Protein AF-A0A971LJ33-F1 (afdb_monomer_lite)

Structure (mmCIF, N/CA/C/O backbone):
data_AF-A0A971LJ33-F1
#
_entry.id   AF-A0A971LJ33-F1
#
loop_
_atom_site.group_PDB
_atom_site.id
_atom_site.type_symbol
_atom_site.label_atom_id
_atom_site.label_alt_id
_atom_site.label_comp_id
_atom_site.label_asym_id
_atom_site.label_entity_id
_atom_site.label_seq_id
_atom_site.pdbx_PDB_ins_code
_atom_site.Cartn_x
_atom_site.Cartn_y
_atom_site.Cartn_z
_atom_site.occupancy
_atom_site.B_iso_or_equiv
_atom_site.auth_seq_id
_atom_site.auth_comp_id
_atom_site.auth_asym_id
_atom_site.auth_atom_id
_atom_site.pdbx_PDB_model_num
ATOM 1 N N . ASN A 1 1 ? 20.993 13.077 -25.577 1.00 48.06 1 ASN A N 1
ATOM 2 C CA . ASN A 1 1 ? 20.454 14.235 -26.327 1.00 48.06 1 ASN A CA 1
ATOM 3 C C . ASN A 1 1 ? 21.278 14.494 -27.568 1.00 48.06 1 ASN A C 1
ATOM 5 O O . ASN A 1 1 ? 22.443 14.853 -27.452 1.00 48.06 1 ASN A O 1
ATOM 9 N N . SER A 1 2 ? 20.675 14.284 -28.732 1.00 56.28 2 SER A N 1
ATOM 10 C CA . SER A 1 2 ? 21.217 14.671 -30.032 1.00 56.28 2 SER A CA 1
ATOM 11 C C . SER A 1 2 ? 20.571 15.975 -30.492 1.00 56.28 2 SER A C 1
ATOM 13 O O . SER A 1 2 ? 19.415 16.246 -30.174 1.00 56.28 2 SER A O 1
ATOM 15 N N . VAL A 1 3 ? 21.322 16.802 -31.217 1.00 70.62 3 VAL A N 1
ATOM 16 C CA . VAL A 1 3 ? 20.756 17.948 -31.937 1.00 70.62 3 VAL A CA 1
ATOM 17 C C . VAL A 1 3 ? 20.462 17.472 -33.362 1.00 70.62 3 VAL A C 1
ATOM 19 O O . VAL A 1 3 ? 21.406 17.047 -34.032 1.00 70.62 3 VAL A O 1
ATOM 22 N N . PRO A 1 4 ? 19.198 17.495 -33.827 1.00 82.19 4 PRO A N 1
ATOM 23 C CA . PRO A 1 4 ? 18.879 17.170 -35.211 1.00 82.19 4 PRO A CA 1
ATOM 24 C C . PRO A 1 4 ? 19.590 18.138 -36.155 1.00 82.19 4 PRO A C 1
ATOM 26 O O . PRO A 1 4 ? 19.591 19.348 -35.914 1.00 82.19 4 PRO A O 1
ATOM 29 N N . LEU A 1 5 ? 20.153 17.622 -37.243 1.00 86.62 5 LEU A N 1
ATOM 30 C CA . LEU A 1 5 ? 20.775 18.425 -38.289 1.00 86.62 5 LEU A CA 1
ATOM 31 C C . LEU A 1 5 ? 20.087 18.147 -39.623 1.00 86.62 5 LEU A C 1
ATOM 33 O O . LEU A 1 5 ? 19.965 17.000 -40.038 1.00 86.62 5 LEU A O 1
ATOM 37 N N . LEU A 1 6 ? 19.667 19.203 -40.311 1.00 89.88 6 LEU A N 1
ATOM 38 C CA . LEU A 1 6 ? 19.251 19.119 -41.706 1.00 89.88 6 LEU A CA 1
ATOM 39 C C . LEU A 1 6 ? 20.486 19.314 -42.589 1.00 89.88 6 LEU A C 1
ATOM 41 O O . LEU A 1 6 ? 21.125 20.364 -42.522 1.00 89.88 6 LEU A O 1
ATOM 45 N N . VAL A 1 7 ? 20.840 18.308 -43.388 1.00 90.44 7 VAL A N 1
ATOM 46 C CA . VAL A 1 7 ? 22.032 18.344 -44.246 1.00 90.44 7 VAL A CA 1
ATOM 47 C C . VAL A 1 7 ? 21.766 17.658 -45.584 1.00 90.44 7 VAL A C 1
ATOM 49 O O . VAL A 1 7 ? 21.193 16.573 -45.639 1.00 90.44 7 VAL A O 1
ATOM 52 N N . ASP A 1 8 ? 22.196 18.291 -46.675 1.00 91.31 8 ASP A N 1
ATOM 53 C CA . ASP A 1 8 ? 22.339 17.632 -47.977 1.00 91.31 8 ASP A CA 1
ATOM 54 C C . ASP A 1 8 ? 23.677 16.888 -47.980 1.00 91.31 8 ASP A C 1
ATOM 56 O O . ASP A 1 8 ? 24.721 17.431 -48.344 1.00 91.31 8 ASP A O 1
ATOM 60 N N . TRP A 1 9 ? 23.652 15.667 -47.443 1.00 84.69 9 TRP A N 1
ATOM 61 C CA . TRP A 1 9 ? 24.848 14.840 -47.268 1.00 84.69 9 TRP A CA 1
ATOM 62 C C . TRP A 1 9 ? 25.474 14.429 -48.606 1.00 84.69 9 TRP A C 1
ATOM 64 O O . TRP A 1 9 ? 26.687 14.250 -48.696 1.00 84.69 9 TRP A O 1
ATOM 74 N N . GLU A 1 10 ? 24.652 14.295 -49.647 1.00 88.62 10 GLU A N 1
ATOM 75 C CA . GLU A 1 10 ? 25.067 13.803 -50.962 1.00 88.62 10 GLU A CA 1
ATOM 76 C C . GLU A 1 10 ? 25.392 14.930 -51.957 1.00 88.62 10 GLU A C 1
ATOM 78 O O . GLU A 1 10 ? 25.948 14.665 -53.023 1.00 88.62 10 GLU A O 1
ATOM 83 N N . GLY A 1 11 ? 25.072 16.185 -51.627 1.00 87.00 11 GLY A N 1
ATOM 84 C CA . GLY A 1 11 ? 25.270 17.347 -52.497 1.00 87.00 11 GLY A CA 1
ATOM 85 C C . GLY A 1 11 ? 24.355 17.352 -53.725 1.00 87.00 11 GLY A C 1
ATOM 86 O O . GLY A 1 11 ? 24.719 17.922 -54.757 1.00 87.00 11 GLY A O 1
ATOM 87 N N . ASN A 1 12 ? 23.202 16.682 -53.652 1.00 93.50 12 ASN A N 1
ATOM 88 C CA . ASN A 1 12 ? 22.283 16.481 -54.777 1.00 93.50 12 ASN A CA 1
ATOM 89 C C . ASN A 1 12 ? 21.055 17.418 -54.737 1.00 93.50 12 ASN A C 1
ATOM 91 O O . ASN A 1 12 ? 20.169 17.325 -55.589 1.00 93.50 12 ASN A O 1
ATOM 95 N N . GLY A 1 13 ? 21.003 18.330 -53.764 1.00 88.94 13 GLY A N 1
ATOM 96 C CA . GLY A 1 13 ? 19.901 19.253 -53.518 1.00 88.94 13 GLY A CA 1
ATOM 97 C C . GLY A 1 13 ? 18.784 18.692 -52.631 1.00 88.94 13 GLY A C 1
ATOM 98 O O . GLY A 1 13 ? 17.844 19.429 -52.327 1.00 88.94 13 GLY A O 1
ATOM 99 N N . GLN A 1 14 ? 18.855 17.426 -52.202 1.00 89.75 14 GLN A N 1
ATOM 100 C CA . GLN A 1 14 ? 17.906 16.825 -51.263 1.00 89.75 14 GLN A CA 1
ATOM 101 C C . GLN A 1 14 ? 18.443 16.901 -49.833 1.00 89.75 14 GLN A C 1
ATOM 103 O O . GLN A 1 14 ? 19.502 16.378 -49.503 1.00 89.75 14 GLN A O 1
ATOM 108 N N . VAL A 1 15 ? 17.680 17.549 -48.957 1.00 90.75 15 VAL A N 1
ATOM 109 C CA . VAL A 1 15 ? 18.052 17.713 -47.550 1.00 90.75 15 VAL A CA 1
ATOM 110 C C . VAL A 1 15 ? 17.544 16.518 -46.747 1.00 90.75 15 VAL A C 1
ATOM 112 O O . VAL A 1 15 ? 16.337 16.295 -46.660 1.00 90.75 15 VAL A O 1
ATOM 115 N N . GLY A 1 16 ? 18.463 15.769 -46.139 1.00 87.75 16 GLY A N 1
ATOM 116 C CA . GLY A 1 16 ? 18.160 14.699 -45.194 1.00 87.75 16 GLY A CA 1
ATOM 117 C C . GLY A 1 16 ? 18.125 15.202 -43.749 1.00 87.75 16 GLY A C 1
ATOM 118 O O . GLY A 1 16 ? 18.799 16.171 -43.394 1.00 87.75 16 GLY A O 1
ATOM 119 N N . LEU A 1 17 ? 17.344 14.530 -42.900 1.00 88.62 17 LEU A N 1
ATOM 120 C CA . LEU A 1 17 ? 17.361 14.734 -41.452 1.00 88.62 17 LEU A CA 1
ATOM 121 C C . LEU A 1 17 ? 18.350 13.753 -40.815 1.00 88.62 17 LEU A C 1
ATOM 123 O O . LEU A 1 17 ? 18.107 12.549 -40.787 1.00 88.62 17 LEU A O 1
ATOM 127 N N . LEU A 1 18 ? 19.447 14.274 -40.277 1.00 84.00 18 LEU A N 1
ATOM 128 C CA . LEU A 1 18 ? 20.405 13.519 -39.484 1.00 84.00 18 LEU A CA 1
ATOM 129 C C . LEU A 1 18 ? 20.043 13.647 -38.000 1.00 84.00 18 LEU A C 1
ATOM 131 O O . LEU A 1 18 ? 20.087 14.736 -37.422 1.00 84.00 18 LEU A O 1
ATOM 135 N N . LEU A 1 19 ? 19.712 12.522 -37.375 1.00 79.62 19 LEU A N 1
ATOM 136 C CA . LEU A 1 19 ? 19.480 12.416 -35.938 1.00 79.62 19 LEU A CA 1
ATOM 137 C C . LEU A 1 19 ? 20.609 11.592 -35.325 1.00 79.62 19 LEU A C 1
ATOM 139 O O . LEU A 1 19 ? 20.837 10.453 -35.720 1.00 79.62 19 LEU A O 1
ATOM 143 N N . GLY A 1 20 ? 21.322 12.157 -34.352 1.00 70.00 20 GLY A N 1
ATOM 144 C CA . GLY A 1 20 ? 22.204 11.352 -33.509 1.00 70.00 20 GLY A CA 1
ATOM 145 C C . GLY A 1 20 ? 21.387 10.482 -32.546 1.00 70.00 20 GLY A C 1
ATOM 146 O O . GLY A 1 20 ? 20.365 10.921 -32.023 1.00 70.00 20 GLY A O 1
ATOM 147 N N . GLY A 1 21 ? 21.849 9.270 -32.272 1.00 64.19 21 GLY A N 1
ATOM 148 C CA . GLY A 1 21 ? 21.411 8.471 -31.127 1.00 64.19 21 GLY A CA 1
ATOM 149 C C . GLY A 1 21 ? 22.470 8.545 -30.030 1.00 64.19 21 GLY A C 1
ATOM 150 O O . GLY A 1 21 ? 23.662 8.514 -30.328 1.00 64.19 21 GLY A O 1
ATOM 151 N N . VAL A 1 22 ? 22.059 8.682 -28.769 1.00 59.00 22 VAL A N 1
ATOM 152 C CA . VAL A 1 22 ? 22.945 8.422 -27.625 1.00 59.00 22 VAL A CA 1
ATOM 153 C C . VAL A 1 22 ? 22.429 7.151 -26.979 1.00 59.00 22 VAL A C 1
ATOM 155 O O . VAL A 1 22 ? 21.368 7.177 -26.364 1.00 59.00 22 VAL A O 1
ATOM 158 N N . GLU A 1 23 ? 23.169 6.060 -27.132 1.00 54.78 23 GLU A N 1
ATOM 159 C CA . GLU A 1 23 ? 22.916 4.816 -26.409 1.00 54.78 23 GLU A CA 1
ATOM 160 C C . GLU A 1 23 ? 23.759 4.815 -25.131 1.00 54.78 23 GLU A C 1
ATOM 162 O O . GLU A 1 23 ? 24.984 4.970 -25.167 1.00 54.78 23 GLU A O 1
ATOM 167 N N . TYR A 1 24 ? 23.102 4.686 -23.978 1.00 54.72 24 TYR A N 1
ATOM 168 C CA . TYR A 1 24 ? 23.780 4.527 -22.694 1.00 54.72 24 TYR A CA 1
ATOM 169 C C . TYR A 1 24 ? 24.201 3.062 -22.522 1.00 54.72 24 TYR A C 1
ATOM 171 O O . TYR A 1 24 ? 23.551 2.291 -21.826 1.00 54.72 24 TYR A O 1
ATOM 179 N N . GLY A 1 25 ? 25.314 2.689 -23.156 1.00 60.62 25 GLY A N 1
ATOM 180 C CA . GLY A 1 25 ? 25.880 1.341 -23.069 1.00 60.62 25 GLY A CA 1
ATOM 181 C C . GLY A 1 25 ? 25.199 0.319 -23.982 1.00 60.62 25 GLY A C 1
ATOM 182 O O . GLY A 1 25 ? 24.242 0.626 -24.684 1.00 60.62 25 GLY A O 1
ATOM 183 N N . ALA A 1 26 ? 25.739 -0.902 -23.998 1.00 67.69 26 ALA A N 1
ATOM 184 C CA . ALA A 1 26 ? 25.134 -2.005 -24.736 1.00 67.69 26 ALA A CA 1
ATOM 185 C C . ALA A 1 26 ? 23.853 -2.461 -24.011 1.00 67.69 26 ALA A C 1
ATOM 187 O O . ALA A 1 26 ? 23.932 -2.752 -22.811 1.00 67.69 26 ALA A O 1
ATOM 188 N N . PRO A 1 27 ? 22.696 -2.521 -24.694 1.00 77.56 27 PRO A N 1
ATOM 189 C CA . PRO A 1 27 ? 21.455 -2.960 -24.074 1.00 77.56 27 PRO A CA 1
ATOM 190 C C . PRO A 1 27 ? 21.525 -4.469 -23.822 1.00 77.56 27 PRO A C 1
ATOM 192 O O . PRO A 1 27 ? 21.639 -5.256 -24.758 1.00 77.56 27 PRO A O 1
ATOM 195 N N . TYR A 1 28 ? 21.462 -4.871 -22.555 1.00 86.31 28 TYR A N 1
ATOM 196 C CA . TYR A 1 28 ? 21.273 -6.267 -22.165 1.00 86.31 28 TYR A CA 1
ATOM 197 C C . TYR A 1 28 ? 19.915 -6.400 -21.491 1.00 86.31 28 TYR A C 1
ATOM 199 O O . TYR A 1 28 ? 19.607 -5.625 -20.582 1.00 86.31 28 TYR A O 1
ATOM 207 N N . ALA A 1 29 ? 19.138 -7.408 -21.883 1.00 89.62 29 ALA A N 1
ATOM 208 C CA . ALA A 1 29 ? 17.947 -7.769 -21.128 1.00 89.62 29 ALA A CA 1
ATOM 209 C C . ALA A 1 29 ? 18.346 -8.191 -19.702 1.00 89.62 29 ALA A C 1
ATOM 211 O O . ALA A 1 29 ? 19.437 -8.728 -19.466 1.00 89.62 29 ALA A O 1
ATOM 212 N N . ILE A 1 30 ? 17.476 -7.933 -18.726 1.00 90.50 30 ILE A N 1
ATOM 213 C CA . ILE A 1 30 ? 17.772 -8.198 -17.310 1.00 90.50 30 ILE A CA 1
ATOM 214 C C . ILE A 1 30 ? 17.959 -9.700 -17.022 1.00 90.50 30 ILE A C 1
ATOM 216 O O . ILE A 1 30 ? 18.744 -10.077 -16.152 1.00 90.50 30 ILE A O 1
ATOM 220 N N . ASN A 1 31 ? 17.293 -10.554 -17.798 1.00 93.38 31 ASN A N 1
ATOM 221 C CA . ASN A 1 31 ? 17.374 -12.013 -17.754 1.00 93.38 31 ASN A CA 1
ATOM 222 C C . ASN A 1 31 ? 18.407 -12.612 -18.731 1.00 93.38 31 ASN A C 1
ATOM 224 O O . ASN A 1 31 ? 18.607 -13.826 -18.712 1.00 93.38 31 ASN A O 1
ATOM 228 N N . ASP A 1 32 ? 19.097 -11.807 -19.552 1.00 93.88 32 ASP A N 1
ATOM 229 C CA . ASP A 1 32 ? 20.081 -12.319 -20.516 1.00 93.88 32 ASP A CA 1
ATOM 230 C C . ASP A 1 32 ? 21.247 -13.030 -19.786 1.00 93.88 32 ASP A C 1
ATOM 232 O O . ASP A 1 32 ? 21.941 -12.414 -18.964 1.00 93.88 32 ASP A O 1
ATOM 236 N N . PRO A 1 33 ? 21.523 -14.320 -20.078 1.00 91.81 33 PRO A N 1
ATOM 237 C CA . PRO A 1 33 ? 22.662 -15.043 -19.516 1.00 91.81 33 PRO A CA 1
ATOM 238 C C . PRO A 1 33 ? 24.022 -14.373 -19.757 1.00 91.81 33 PRO A C 1
ATOM 240 O O . PRO A 1 33 ? 24.933 -14.552 -18.945 1.00 91.81 33 PRO A O 1
ATOM 243 N N . ALA A 1 34 ? 24.163 -13.615 -20.848 1.00 93.00 34 ALA A N 1
ATOM 244 C CA . ALA A 1 34 ? 25.370 -12.883 -21.214 1.00 93.00 34 ALA A CA 1
ATOM 245 C C . ALA A 1 34 ? 25.468 -11.491 -20.566 1.00 93.00 34 ALA A C 1
ATOM 247 O O . ALA A 1 34 ? 26.504 -10.837 -20.708 1.00 93.00 34 ALA A O 1
ATOM 248 N N . ASN A 1 35 ? 24.440 -11.041 -19.832 1.00 93.31 35 ASN A N 1
ATOM 249 C CA . ASN A 1 35 ? 24.442 -9.739 -19.173 1.00 93.31 35 ASN A CA 1
ATOM 250 C C . ASN A 1 35 ? 25.633 -9.631 -18.191 1.00 93.31 35 ASN A C 1
ATOM 252 O O . ASN A 1 35 ? 25.694 -10.385 -17.210 1.00 93.31 35 ASN A O 1
ATOM 256 N N . PRO A 1 36 ? 26.571 -8.678 -18.379 1.00 92.62 36 PRO A N 1
ATOM 257 C CA . PRO A 1 36 ? 27.736 -8.528 -17.505 1.00 92.62 36 PRO A CA 1
ATOM 258 C C . PRO A 1 36 ? 27.376 -8.278 -16.032 1.00 92.62 36 PRO A C 1
ATOM 260 O O . PRO A 1 36 ? 28.158 -8.602 -15.136 1.00 92.62 36 PRO A O 1
ATOM 263 N N . ALA A 1 37 ? 26.188 -7.725 -15.769 1.00 92.19 37 ALA A N 1
ATOM 264 C CA . ALA A 1 37 ? 25.676 -7.442 -14.433 1.00 92.19 37 ALA A CA 1
ATOM 265 C C . ALA A 1 37 ? 24.845 -8.590 -13.827 1.00 92.19 37 ALA A C 1
ATOM 267 O O . ALA A 1 37 ? 24.387 -8.463 -12.690 1.00 92.19 37 ALA A O 1
ATOM 268 N N . ARG A 1 38 ? 24.682 -9.731 -14.518 1.00 94.12 38 ARG A N 1
ATOM 269 C CA . ARG A 1 38 ? 23.797 -10.840 -14.106 1.00 94.12 38 ARG A CA 1
ATOM 270 C C . ARG A 1 38 ? 24.000 -11.296 -12.662 1.00 94.12 38 ARG A C 1
ATOM 272 O O . ARG A 1 38 ? 23.034 -11.537 -11.945 1.00 94.12 38 ARG A O 1
ATOM 279 N N . LYS A 1 39 ? 25.253 -11.404 -12.203 1.00 96.19 39 LYS A N 1
ATOM 280 C CA . LYS A 1 39 ? 25.551 -11.792 -10.812 1.00 96.19 39 LYS A CA 1
ATOM 281 C C . LYS A 1 39 ? 24.974 -10.791 -9.803 1.00 96.19 39 LYS A C 1
ATOM 283 O O . LYS A 1 39 ? 24.475 -11.209 -8.765 1.00 96.19 39 LYS A O 1
ATOM 288 N N . GLY A 1 40 ? 25.070 -9.495 -10.101 1.00 94.94 40 GLY A N 1
ATOM 289 C CA . GLY A 1 40 ? 24.510 -8.430 -9.271 1.00 94.94 40 GLY A CA 1
ATOM 290 C C . GLY A 1 40 ? 22.985 -8.455 -9.283 1.00 94.94 40 GLY A C 1
ATOM 291 O O . GLY A 1 40 ? 22.386 -8.450 -8.218 1.00 94.94 40 GLY A O 1
ATOM 292 N N . ILE A 1 41 ? 22.382 -8.596 -10.468 1.00 95.12 41 ILE A N 1
ATOM 293 C CA . ILE A 1 41 ? 20.925 -8.709 -10.642 1.00 95.12 41 ILE A CA 1
ATOM 294 C C . ILE A 1 41 ? 20.365 -9.857 -9.795 1.00 95.12 41 ILE A C 1
ATOM 296 O O . ILE A 1 41 ? 19.488 -9.632 -8.968 1.00 95.12 41 ILE A O 1
ATOM 300 N N . LEU A 1 42 ? 20.921 -11.067 -9.918 1.00 96.38 42 LEU A N 1
ATOM 301 C CA . LEU A 1 42 ? 20.462 -12.220 -9.134 1.00 96.38 42 LEU A CA 1
ATOM 302 C C . LEU A 1 42 ? 20.649 -12.032 -7.626 1.00 96.38 42 LEU A C 1
ATOM 304 O O . LEU A 1 42 ? 19.814 -12.478 -6.846 1.00 96.38 42 LEU A O 1
ATOM 308 N N . ALA A 1 43 ? 21.738 -11.383 -7.205 1.00 96.69 43 ALA A N 1
ATOM 309 C CA . ALA A 1 43 ? 21.957 -11.079 -5.796 1.00 96.69 43 ALA A CA 1
ATOM 310 C C . ALA A 1 43 ? 20.920 -10.076 -5.266 1.00 96.69 43 ALA A C 1
ATOM 312 O O . ALA A 1 43 ? 20.426 -10.254 -4.157 1.00 96.69 43 ALA A O 1
ATOM 313 N N . SER A 1 44 ? 20.564 -9.061 -6.059 1.00 95.44 44 SER A N 1
ATOM 314 C CA . SER A 1 44 ? 19.519 -8.093 -5.722 1.00 95.44 44 SER A CA 1
ATOM 315 C C . SER A 1 44 ? 18.137 -8.738 -5.666 1.00 95.44 44 SER A C 1
ATOM 317 O O . SER A 1 44 ? 17.446 -8.546 -4.673 1.00 95.44 44 SER A O 1
ATOM 319 N N . VAL A 1 45 ? 17.757 -9.543 -6.667 1.00 96.69 45 VAL A N 1
ATOM 320 C CA . VAL A 1 45 ? 16.475 -10.273 -6.670 1.00 96.69 45 VAL A CA 1
ATOM 321 C C . VAL A 1 45 ? 16.370 -11.159 -5.435 1.00 96.69 45 VAL A C 1
ATOM 323 O O . VAL A 1 45 ? 15.411 -11.047 -4.676 1.00 96.69 45 VAL A O 1
ATOM 326 N N . LYS A 1 46 ? 17.407 -11.963 -5.173 1.00 96.94 46 LYS A N 1
ATOM 327 C CA . LYS A 1 46 ? 17.462 -12.820 -3.992 1.00 96.94 46 LYS A CA 1
ATOM 328 C C . LYS A 1 46 ? 17.320 -12.016 -2.696 1.00 96.94 46 LYS A C 1
ATOM 330 O O . LYS A 1 46 ? 16.538 -12.397 -1.836 1.00 96.94 46 LYS A O 1
ATOM 335 N N . TYR A 1 47 ? 18.049 -10.908 -2.561 1.00 95.94 47 TYR A N 1
ATOM 336 C CA . TYR A 1 47 ? 17.968 -10.054 -1.377 1.00 95.94 47 TYR A CA 1
ATOM 337 C C . TYR A 1 47 ? 16.555 -9.497 -1.172 1.00 95.94 47 TYR A C 1
ATOM 339 O O . TYR A 1 47 ? 16.038 -9.553 -0.062 1.00 95.94 47 TYR A O 1
ATOM 347 N N . LEU A 1 48 ? 15.920 -8.983 -2.228 1.00 94.75 48 LEU A N 1
ATOM 348 C CA . LEU A 1 48 ? 14.565 -8.435 -2.146 1.00 94.75 48 LEU A CA 1
ATOM 349 C C . LEU A 1 48 ? 13.555 -9.518 -1.742 1.00 94.75 48 LEU A C 1
ATOM 351 O O . LEU A 1 48 ? 12.764 -9.289 -0.833 1.00 94.75 48 LEU A O 1
ATOM 355 N N . GLN A 1 49 ? 13.652 -10.719 -2.320 1.00 93.94 49 GLN A N 1
ATOM 356 C CA . GLN A 1 49 ? 12.802 -11.858 -1.959 1.00 93.94 49 GLN A CA 1
ATOM 357 C C . GLN A 1 49 ? 13.016 -12.322 -0.509 1.00 93.94 49 GLN A C 1
ATOM 359 O O . GLN A 1 49 ? 12.044 -12.500 0.220 1.00 93.94 49 GLN A O 1
ATOM 364 N N . GLU A 1 50 ? 14.269 -12.468 -0.062 1.00 93.94 50 GLU A N 1
ATOM 365 C CA . GLU A 1 50 ? 14.609 -12.863 1.318 1.00 93.94 50 GLU A CA 1
ATOM 366 C C . GLU A 1 50 ? 14.180 -11.819 2.362 1.00 93.94 50 GLU A C 1
ATOM 368 O O . GLU A 1 50 ? 13.979 -12.167 3.521 1.00 93.94 50 GLU A O 1
ATOM 373 N N . ASN A 1 51 ? 14.038 -10.551 1.964 1.00 92.69 51 ASN A N 1
ATOM 374 C CA . ASN A 1 51 ? 13.601 -9.456 2.837 1.00 92.69 51 ASN A CA 1
ATOM 375 C C . ASN A 1 51 ? 12.144 -9.035 2.580 1.00 92.69 51 ASN A C 1
ATOM 377 O O . ASN A 1 51 ? 11.712 -8.010 3.104 1.00 92.69 51 ASN A O 1
ATOM 381 N N . HIS A 1 52 ? 11.392 -9.809 1.788 1.00 92.62 52 HIS A N 1
ATOM 382 C CA . HIS A 1 52 ? 9.980 -9.564 1.484 1.00 92.62 52 HIS A CA 1
ATOM 383 C C . HIS A 1 52 ? 9.695 -8.147 0.950 1.00 92.62 52 HIS A C 1
ATOM 385 O O . HIS A 1 52 ? 8.684 -7.529 1.283 1.00 92.62 52 HIS A O 1
ATOM 391 N N . LEU A 1 53 ? 10.609 -7.619 0.134 1.00 92.69 53 LEU A N 1
ATOM 392 C CA . LEU A 1 53 ? 10.435 -6.354 -0.571 1.00 92.69 53 LEU A CA 1
ATOM 393 C C . LEU A 1 53 ? 9.878 -6.629 -1.974 1.00 92.69 53 LEU A C 1
ATOM 395 O O . LEU A 1 53 ? 10.447 -7.465 -2.685 1.00 92.69 53 LEU A O 1
ATOM 399 N N . PRO A 1 54 ? 8.805 -5.937 -2.394 1.00 92.75 54 PRO A N 1
ATOM 400 C CA . PRO A 1 54 ? 8.192 -6.188 -3.689 1.00 92.75 54 PRO A CA 1
ATOM 401 C C . PRO A 1 54 ? 9.121 -5.787 -4.834 1.00 92.75 54 PRO A C 1
ATOM 403 O O . PRO A 1 54 ? 9.839 -4.785 -4.764 1.00 92.75 54 PRO A O 1
ATOM 406 N N . ILE A 1 55 ? 9.073 -6.569 -5.911 1.00 94.56 55 ILE A N 1
ATOM 407 C CA . ILE A 1 55 ? 9.706 -6.256 -7.192 1.00 94.56 55 ILE A CA 1
ATOM 408 C C . ILE A 1 55 ? 8.577 -6.011 -8.188 1.00 94.56 55 ILE A C 1
ATOM 410 O O . ILE A 1 55 ? 7.800 -6.916 -8.473 1.00 94.56 55 ILE A O 1
ATOM 414 N N . LEU A 1 56 ? 8.488 -4.784 -8.697 1.00 94.75 56 LEU A N 1
ATOM 415 C CA . LEU A 1 56 ? 7.425 -4.348 -9.603 1.00 94.75 56 LEU A CA 1
ATOM 416 C C . LEU A 1 56 ? 7.961 -4.134 -11.014 1.00 94.75 56 LEU A C 1
ATOM 418 O O . LEU A 1 56 ? 9.169 -3.974 -11.223 1.00 94.75 56 LEU A O 1
ATOM 422 N N . VAL A 1 57 ? 7.057 -4.126 -11.988 1.00 95.25 57 VAL A N 1
ATOM 423 C CA . VAL A 1 57 ? 7.408 -3.895 -13.388 1.00 95.25 57 VAL A CA 1
ATOM 424 C C . VAL A 1 57 ? 7.772 -2.425 -13.570 1.00 95.25 57 VAL A C 1
ATOM 426 O O . VAL A 1 57 ? 7.030 -1.532 -13.163 1.00 95.25 57 VAL A O 1
ATOM 429 N N . HIS A 1 58 ? 8.915 -2.166 -14.207 1.00 93.25 58 HIS A N 1
ATOM 430 C CA . HIS A 1 58 ? 9.265 -0.832 -14.681 1.00 93.25 58 HIS A CA 1
ATOM 431 C C . HIS A 1 58 ? 9.272 -0.816 -16.211 1.00 93.25 58 HIS A C 1
ATOM 433 O O . HIS A 1 58 ? 10.304 -1.094 -16.823 1.00 93.25 58 HIS A O 1
ATOM 439 N N . ALA A 1 59 ? 8.100 -0.583 -16.805 1.00 92.44 59 ALA A N 1
ATOM 440 C CA . ALA A 1 59 ? 7.855 -0.814 -18.226 1.00 92.44 59 ALA A CA 1
ATOM 441 C C . ALA A 1 59 ? 8.427 0.297 -19.115 1.00 92.44 59 ALA A C 1
ATOM 443 O O . ALA A 1 59 ? 8.424 1.473 -18.739 1.00 92.44 59 ALA A O 1
ATOM 444 N N . TYR A 1 60 ? 8.884 -0.064 -20.316 1.00 88.69 60 TYR A N 1
ATOM 445 C CA . TYR A 1 60 ? 9.341 0.888 -21.331 1.00 88.69 60 TYR A CA 1
ATOM 446 C C . TYR A 1 60 ? 8.310 1.061 -22.456 1.00 88.69 60 TYR A C 1
ATOM 448 O O . TYR A 1 60 ? 8.557 0.767 -23.625 1.00 88.69 60 TYR A O 1
ATOM 456 N N . ILE A 1 61 ? 7.132 1.578 -22.101 1.00 89.38 61 ILE A N 1
ATOM 457 C CA . ILE A 1 61 ? 6.084 1.933 -23.065 1.00 89.38 61 ILE A CA 1
ATOM 458 C C . ILE A 1 61 ? 6.246 3.397 -23.501 1.00 89.38 61 ILE A C 1
ATOM 460 O O . ILE A 1 61 ? 6.731 4.253 -22.762 1.00 89.38 61 ILE A O 1
ATOM 464 N N . HIS A 1 62 ? 5.883 3.692 -24.750 1.00 85.94 62 HIS A N 1
ATOM 465 C CA . HIS A 1 62 ? 6.011 5.022 -25.336 1.00 85.94 62 HIS A CA 1
ATOM 466 C C . HIS A 1 62 ? 4.789 5.404 -26.172 1.00 85.94 62 HIS A C 1
ATOM 468 O O . HIS A 1 62 ? 3.982 4.573 -26.581 1.00 85.94 62 HIS A O 1
ATOM 474 N N . GLU A 1 63 ? 4.688 6.700 -26.455 1.00 87.38 63 GLU A N 1
ATOM 475 C CA . GLU A 1 63 ? 3.672 7.260 -27.339 1.00 87.38 63 GLU A CA 1
ATOM 476 C C . GLU A 1 63 ? 3.744 6.600 -28.729 1.00 87.38 63 GLU A C 1
ATOM 478 O O . GLU A 1 63 ? 4.830 6.290 -29.226 1.00 87.38 63 GLU A O 1
ATOM 483 N N . PHE A 1 64 ? 2.589 6.446 -29.381 1.00 88.25 64 PHE A N 1
ATOM 484 C CA . PHE A 1 64 ? 2.452 5.941 -30.758 1.00 88.25 64 PHE A CA 1
ATOM 485 C C . PHE A 1 64 ? 2.774 4.455 -30.964 1.00 88.25 64 PHE A C 1
ATOM 487 O O . PHE A 1 64 ? 2.881 4.013 -32.109 1.00 88.25 64 PHE A O 1
ATOM 494 N N . LYS A 1 65 ? 2.898 3.677 -29.885 1.00 92.12 65 LYS A N 1
ATOM 495 C CA . LYS A 1 65 ? 3.016 2.222 -29.968 1.00 92.12 65 LYS A CA 1
ATOM 496 C C . LYS A 1 65 ? 1.685 1.569 -30.324 1.00 92.12 65 LYS A C 1
ATOM 498 O O . LYS A 1 65 ? 0.612 2.005 -29.901 1.00 92.12 65 LYS A O 1
ATOM 503 N N . THR A 1 66 ? 1.754 0.533 -31.147 1.00 95.44 66 THR A N 1
ATOM 504 C CA . THR A 1 66 ? 0.601 -0.322 -31.434 1.00 95.44 66 THR A CA 1
ATOM 505 C C . THR A 1 66 ? 0.291 -1.218 -30.234 1.00 95.44 66 THR A C 1
ATOM 507 O O . THR A 1 66 ? 1.157 -1.475 -29.401 1.00 95.44 66 THR A O 1
ATOM 510 N N . VAL A 1 67 ? -0.942 -1.727 -30.170 1.00 96.62 67 VAL A N 1
ATOM 511 C CA . VAL A 1 67 ? -1.371 -2.701 -29.149 1.00 96.62 67 VAL A CA 1
ATOM 512 C C . VAL A 1 67 ? -0.414 -3.894 -29.082 1.00 96.62 67 VAL A C 1
ATOM 514 O O . VAL A 1 67 ? -0.054 -4.343 -27.999 1.00 96.62 67 VAL A O 1
ATOM 517 N N . ASP A 1 68 ? 0.002 -4.404 -30.243 1.00 96.94 68 ASP A N 1
ATOM 518 C CA . ASP A 1 68 ? 0.848 -5.594 -30.321 1.00 96.94 68 ASP A CA 1
ATOM 519 C C . ASP A 1 68 ? 2.272 -5.316 -29.828 1.00 96.94 68 ASP A C 1
ATOM 521 O O . ASP A 1 68 ? 2.833 -6.161 -29.139 1.00 96.94 68 ASP A O 1
ATOM 525 N N . GLU A 1 69 ? 2.823 -4.127 -30.096 1.00 95.62 69 GLU A N 1
ATOM 526 C CA . GLU A 1 69 ? 4.124 -3.720 -29.549 1.00 95.62 69 GLU A CA 1
ATOM 527 C C . GLU A 1 69 ? 4.087 -3.549 -28.022 1.00 95.62 69 GLU A C 1
ATOM 529 O O . GLU A 1 69 ? 5.034 -3.938 -27.346 1.00 95.62 69 GLU A O 1
ATOM 534 N N . GLU A 1 70 ? 3.013 -2.978 -27.461 1.00 96.25 70 GLU A N 1
ATOM 535 C CA . GLU A 1 70 ? 2.866 -2.851 -26.000 1.00 96.25 70 GLU A CA 1
ATOM 536 C C . GLU A 1 70 ? 2.719 -4.218 -25.332 1.00 96.25 70 GLU A C 1
ATOM 538 O O . GLU A 1 70 ? 3.344 -4.478 -24.304 1.00 96.25 70 GLU A O 1
ATOM 543 N N . ARG A 1 71 ? 1.939 -5.117 -25.944 1.00 97.06 71 ARG A N 1
ATOM 544 C CA . ARG A 1 71 ? 1.786 -6.491 -25.458 1.00 97.06 71 ARG A CA 1
ATOM 545 C C . ARG A 1 71 ? 3.112 -7.245 -25.505 1.00 97.06 71 ARG A C 1
ATOM 547 O O . ARG A 1 71 ? 3.434 -7.954 -24.558 1.00 97.06 71 ARG A O 1
ATOM 554 N N . GLU A 1 72 ? 3.870 -7.098 -26.591 1.00 95.69 72 GLU A N 1
ATOM 555 C CA . GLU A 1 72 ? 5.188 -7.719 -26.734 1.00 95.69 72 GLU A CA 1
ATOM 556 C C . GLU A 1 72 ? 6.155 -7.233 -25.647 1.00 95.69 72 GLU A C 1
ATOM 558 O O . GLU A 1 72 ? 6.769 -8.063 -24.979 1.00 95.69 72 GLU A O 1
ATOM 563 N N . GLU A 1 73 ? 6.239 -5.921 -25.403 1.00 94.69 73 GLU A N 1
ATOM 564 C CA . GLU A 1 73 ? 7.095 -5.354 -24.350 1.00 94.69 73 GLU A CA 1
ATOM 565 C C . GLU A 1 73 ? 6.752 -5.927 -22.966 1.00 94.69 73 GLU A C 1
ATOM 567 O O . GLU A 1 73 ? 7.632 -6.382 -22.232 1.00 94.69 73 GLU A O 1
ATOM 572 N N . LEU A 1 74 ? 5.467 -5.964 -22.604 1.00 96.19 74 LEU A N 1
ATOM 573 C CA . LEU A 1 74 ? 5.055 -6.472 -21.296 1.00 96.19 74 LEU A CA 1
ATOM 574 C C . LEU A 1 74 ? 5.230 -7.993 -21.159 1.00 96.19 74 LEU A C 1
ATOM 576 O O . LEU A 1 74 ? 5.585 -8.466 -20.079 1.00 96.19 74 LEU A O 1
ATOM 580 N N . GLU A 1 75 ? 5.062 -8.766 -22.233 1.00 95.81 75 GLU A N 1
ATOM 581 C CA . GLU A 1 75 ? 5.340 -10.207 -22.207 1.00 95.81 75 GLU A CA 1
ATOM 582 C C . GLU A 1 75 ? 6.849 -10.490 -22.082 1.00 95.81 75 GLU A C 1
ATOM 584 O O . GLU A 1 75 ? 7.247 -11.438 -21.402 1.00 95.81 75 GLU A O 1
ATOM 589 N N . LEU A 1 76 ? 7.716 -9.636 -22.644 1.00 95.31 76 LEU A N 1
ATOM 590 C CA . LEU A 1 76 ? 9.163 -9.709 -22.405 1.00 95.31 76 LEU A CA 1
ATOM 591 C C . LEU A 1 76 ? 9.503 -9.452 -20.930 1.00 95.31 76 LEU A C 1
ATOM 593 O O . LEU A 1 76 ? 10.327 -10.172 -20.356 1.00 95.31 76 LEU A O 1
ATOM 597 N N . HIS A 1 77 ? 8.846 -8.480 -20.288 1.00 95.69 77 HIS A N 1
ATOM 598 C CA . HIS A 1 77 ? 8.977 -8.265 -18.845 1.00 95.69 77 HIS A CA 1
ATOM 599 C C . HIS A 1 77 ? 8.505 -9.479 -18.041 1.00 95.69 77 HIS A C 1
ATOM 601 O O . HIS A 1 77 ? 9.213 -9.917 -17.129 1.00 95.69 77 HIS A O 1
ATOM 607 N N . ARG A 1 78 ? 7.360 -10.061 -18.406 1.00 96.38 78 ARG A N 1
ATOM 608 C CA . ARG A 1 78 ? 6.831 -11.272 -17.774 1.00 96.38 78 ARG A CA 1
ATOM 609 C C . ARG A 1 78 ? 7.802 -12.436 -17.867 1.00 96.38 78 ARG A C 1
ATOM 611 O O . ARG A 1 78 ? 8.111 -13.062 -16.854 1.00 96.38 78 ARG A O 1
ATOM 618 N N . GLN A 1 79 ? 8.336 -12.697 -19.057 1.00 96.38 79 GLN A N 1
ATOM 619 C CA . GLN A 1 79 ? 9.327 -13.749 -19.253 1.00 96.38 79 GLN A CA 1
ATOM 620 C C . GLN A 1 79 ? 10.581 -13.491 -18.409 1.00 96.38 79 GLN A C 1
ATOM 622 O O . GLN A 1 79 ? 11.095 -14.411 -17.774 1.00 96.38 79 GLN A O 1
ATOM 627 N N . ALA A 1 80 ? 11.046 -12.241 -18.340 1.00 96.06 80 ALA A N 1
ATOM 628 C CA . ALA A 1 80 ? 12.196 -11.886 -17.521 1.00 96.06 80 ALA A CA 1
ATOM 629 C C . ALA A 1 80 ? 11.953 -12.107 -16.020 1.00 96.06 80 ALA A C 1
ATOM 631 O O . ALA A 1 80 ? 12.854 -12.582 -15.330 1.00 96.06 80 ALA A O 1
ATOM 632 N N . PHE A 1 81 ? 10.752 -11.810 -15.514 1.00 96.81 81 PHE A N 1
ATOM 633 C CA . PHE A 1 81 ? 10.369 -12.107 -14.131 1.00 96.81 81 PHE A CA 1
ATOM 634 C C . PHE A 1 81 ? 10.432 -13.611 -13.862 1.00 96.81 81 PHE A C 1
ATOM 636 O O . PHE A 1 81 ? 11.125 -14.041 -12.937 1.00 96.81 81 PHE A O 1
ATOM 643 N N . LEU A 1 82 ? 9.798 -14.413 -14.720 1.00 96.56 82 LEU A N 1
ATOM 644 C CA . LEU A 1 82 ? 9.764 -15.869 -14.583 1.00 96.56 82 LEU A CA 1
ATOM 645 C C . LEU A 1 82 ? 11.169 -16.491 -14.655 1.00 96.56 82 LEU A C 1
ATOM 647 O O . LEU A 1 82 ? 11.509 -17.337 -13.827 1.00 96.56 82 LEU A O 1
ATOM 651 N N . ASP A 1 83 ? 12.020 -16.030 -15.575 1.00 96.88 83 ASP A N 1
ATOM 652 C CA . ASP A 1 83 ? 13.409 -16.495 -15.713 1.00 96.88 83 ASP A CA 1
ATOM 653 C C . ASP A 1 83 ? 14.277 -16.160 -14.491 1.00 96.88 83 ASP A C 1
ATOM 655 O O . ASP A 1 83 ? 15.229 -16.880 -14.169 1.00 96.88 83 ASP A O 1
ATOM 659 N N . LEU A 1 84 ? 13.963 -15.055 -13.811 1.00 96.31 84 LEU A N 1
ATOM 660 C CA . LEU A 1 84 ? 14.623 -14.624 -12.580 1.00 96.31 84 LEU A CA 1
ATOM 661 C C . LEU A 1 84 ? 13.986 -15.229 -11.318 1.00 96.31 84 LEU A C 1
ATOM 663 O O . LEU A 1 84 ? 14.492 -14.988 -10.222 1.00 96.31 84 LEU A O 1
ATOM 667 N N . GLY A 1 85 ? 12.930 -16.039 -11.457 1.00 95.75 85 GLY A N 1
ATOM 668 C CA . GLY A 1 85 ? 12.221 -16.671 -10.343 1.00 95.75 85 GLY A CA 1
ATOM 669 C C . GLY A 1 85 ? 11.348 -15.704 -9.539 1.00 95.75 85 GLY A C 1
ATOM 670 O O . GLY A 1 85 ? 11.170 -15.906 -8.339 1.00 95.75 85 GLY A O 1
ATOM 671 N N . ILE A 1 86 ? 10.855 -14.641 -10.173 1.00 96.25 86 ILE A N 1
ATOM 672 C CA . ILE A 1 86 ? 9.944 -13.649 -9.596 1.00 96.25 86 ILE A CA 1
ATOM 673 C C . ILE A 1 86 ? 8.520 -13.992 -10.046 1.00 96.25 86 ILE A C 1
ATOM 675 O O . ILE A 1 86 ? 8.288 -14.295 -11.218 1.00 96.25 86 ILE A O 1
ATOM 679 N N . GLU A 1 87 ? 7.569 -13.966 -9.114 1.00 92.75 87 GLU A N 1
ATOM 680 C CA . GLU A 1 87 ? 6.159 -14.227 -9.412 1.00 92.75 87 GLU A CA 1
ATOM 681 C C . GLU A 1 87 ? 5.548 -13.077 -10.229 1.00 92.75 87 GLU A C 1
ATOM 683 O O . GLU A 1 87 ? 5.904 -11.914 -10.053 1.00 92.75 87 GLU A O 1
ATOM 688 N N . TRP A 1 88 ? 4.626 -13.415 -11.133 1.00 94.38 88 TRP A N 1
ATOM 689 C CA . TRP A 1 88 ? 3.884 -12.461 -11.972 1.00 94.38 88 TRP A CA 1
ATOM 690 C C . TRP A 1 88 ? 2.406 -12.384 -11.559 1.00 94.38 88 TRP A C 1
ATOM 692 O O . TRP A 1 88 ? 1.531 -12.134 -12.379 1.00 94.38 88 TRP A O 1
ATOM 702 N N . ASP A 1 89 ? 2.100 -12.691 -10.301 1.00 88.38 89 ASP A N 1
ATOM 703 C CA . ASP A 1 89 ? 0.722 -12.679 -9.815 1.00 88.38 89 ASP A CA 1
ATOM 704 C C . ASP A 1 89 ? 0.401 -11.333 -9.165 1.00 88.38 89 ASP A C 1
ATOM 706 O O . ASP A 1 89 ? 1.152 -10.849 -8.319 1.00 88.38 89 ASP A O 1
ATOM 710 N N . PHE A 1 90 ? -0.691 -10.711 -9.607 1.00 86.25 90 PHE A N 1
ATOM 711 C CA . PHE A 1 90 ? -1.165 -9.394 -9.168 1.00 86.25 90 PHE A CA 1
ATOM 712 C C . PHE A 1 90 ? -0.107 -8.277 -9.128 1.00 86.25 90 PHE A C 1
ATOM 714 O O . PHE A 1 90 ? -0.177 -7.373 -8.291 1.00 86.25 90 PHE A O 1
ATOM 721 N N . VAL A 1 91 ? 0.865 -8.325 -10.038 1.00 94.56 91 VAL A N 1
ATOM 722 C CA . VAL A 1 91 ? 1.993 -7.390 -10.055 1.00 94.56 91 VAL A CA 1
ATOM 723 C C . VAL A 1 91 ? 1.545 -5.972 -10.431 1.00 94.56 91 VAL A C 1
ATOM 725 O O . VAL A 1 91 ? 0.603 -5.774 -11.202 1.00 94.56 91 VAL A O 1
ATOM 728 N N . GLY A 1 92 ? 2.236 -4.979 -9.877 1.00 96.44 92 GLY A N 1
ATOM 729 C CA . GLY A 1 92 ? 2.104 -3.576 -10.259 1.00 96.44 92 GLY A CA 1
ATOM 730 C C . GLY A 1 92 ? 3.092 -3.149 -11.336 1.00 96.44 92 GLY A C 1
ATOM 731 O O . GLY A 1 92 ? 4.158 -3.754 -11.500 1.00 96.44 92 GLY A O 1
ATOM 732 N N . VAL A 1 93 ? 2.774 -2.051 -12.014 1.00 95.44 93 VAL A N 1
ATOM 733 C CA . VAL A 1 93 ? 3.660 -1.403 -12.983 1.00 95.44 93 VAL A CA 1
ATOM 734 C C . VAL A 1 93 ? 3.853 0.079 -12.675 1.00 95.44 93 VAL A C 1
ATOM 736 O O . VAL A 1 93 ? 2.980 0.755 -12.140 1.00 95.44 93 VAL A O 1
ATOM 739 N N . ASN A 1 94 ? 5.036 0.576 -13.019 1.00 92.50 94 ASN A N 1
ATOM 740 C CA . ASN A 1 94 ? 5.346 1.993 -13.142 1.00 92.50 94 ASN A CA 1
ATOM 741 C C . ASN A 1 94 ? 6.117 2.205 -14.453 1.00 92.50 94 ASN A C 1
ATOM 743 O O . ASN A 1 94 ? 6.949 1.378 -14.824 1.00 92.50 94 ASN A O 1
ATOM 747 N N . HIS A 1 95 ? 5.942 3.331 -15.137 1.00 90.94 95 HIS A N 1
ATOM 748 C CA . HIS A 1 95 ? 6.521 3.530 -16.471 1.00 90.94 95 HIS A CA 1
ATOM 749 C C . HIS A 1 95 ? 7.846 4.280 -16.454 1.00 90.94 95 HIS A C 1
ATOM 751 O O . HIS A 1 95 ? 8.022 5.292 -15.767 1.00 90.94 95 HIS A O 1
ATOM 757 N N . HIS A 1 96 ? 8.795 3.826 -17.267 1.00 86.62 96 HIS A N 1
ATOM 758 C CA . HIS A 1 96 ? 10.057 4.520 -17.469 1.00 86.62 96 HIS A CA 1
ATOM 759 C C . HIS A 1 96 ? 9.812 5.882 -18.119 1.00 86.62 96 HIS A C 1
ATOM 761 O O . HIS A 1 96 ? 9.145 6.010 -19.143 1.00 86.62 96 HIS A O 1
ATOM 767 N N . THR A 1 97 ? 10.343 6.942 -17.507 1.00 82.50 97 THR A N 1
ATOM 768 C CA . THR A 1 97 ? 10.015 8.342 -17.845 1.00 82.50 97 THR A CA 1
ATOM 769 C C . THR A 1 97 ? 8.530 8.706 -17.727 1.00 82.50 97 THR A C 1
ATOM 771 O O . THR A 1 97 ? 8.135 9.776 -18.196 1.00 82.50 97 THR A O 1
ATOM 774 N N . TRP A 1 98 ? 7.735 7.861 -17.059 1.00 86.94 98 TRP A N 1
ATOM 775 C CA . TRP A 1 98 ? 6.294 7.995 -16.837 1.00 86.94 98 TRP A CA 1
ATOM 776 C C . TRP A 1 98 ? 5.433 7.884 -18.099 1.00 86.94 98 TRP A C 1
ATOM 778 O O . TRP A 1 98 ? 4.221 8.030 -18.015 1.00 86.94 98 TRP A O 1
ATOM 788 N N . ARG A 1 99 ? 6.010 7.698 -19.287 1.00 87.88 99 ARG A N 1
ATOM 789 C CA . ARG A 1 99 ? 5.235 7.793 -20.528 1.00 87.88 99 ARG A CA 1
ATOM 790 C C . ARG A 1 99 ? 4.405 6.541 -20.761 1.00 87.88 99 ARG A C 1
ATOM 792 O O . ARG A 1 99 ? 4.873 5.435 -20.553 1.00 87.88 99 ARG A O 1
ATOM 799 N N . ILE A 1 100 ? 3.202 6.769 -21.268 1.00 91.56 100 ILE A N 1
ATOM 800 C CA . ILE A 1 100 ? 2.285 5.750 -21.775 1.00 91.56 100 ILE A CA 1
ATOM 801 C C . ILE A 1 100 ? 1.789 6.182 -23.157 1.00 91.56 100 ILE A C 1
ATOM 803 O O . ILE A 1 100 ? 2.155 7.261 -23.646 1.00 91.56 100 ILE A O 1
ATOM 807 N N . ASN A 1 101 ? 0.960 5.363 -23.800 1.00 93.38 101 ASN A N 1
ATOM 808 C CA . ASN A 1 101 ? 0.417 5.689 -25.111 1.00 93.38 101 ASN A CA 1
ATOM 809 C C . ASN A 1 101 ? -0.381 7.006 -25.119 1.00 93.38 101 ASN A C 1
ATOM 811 O O . ASN A 1 101 ? -0.920 7.448 -24.101 1.00 93.38 101 ASN A O 1
ATOM 815 N N . GLU A 1 102 ? -0.542 7.607 -26.302 1.00 92.00 102 GLU A N 1
ATOM 816 C CA . GLU A 1 102 ? -1.486 8.717 -26.468 1.00 92.00 102 GLU A CA 1
ATOM 817 C C . GLU A 1 102 ? -2.935 8.291 -26.201 1.00 92.00 102 GLU A C 1
ATOM 819 O O . GLU A 1 102 ? -3.729 9.076 -25.677 1.00 92.00 102 GLU A O 1
ATOM 824 N N . ASN A 1 103 ? -3.253 7.029 -26.491 1.00 92.31 103 ASN A N 1
ATOM 825 C CA . ASN A 1 103 ? -4.462 6.368 -26.038 1.00 92.31 103 ASN A CA 1
ATOM 826 C C . ASN A 1 103 ? -4.184 5.606 -24.734 1.00 92.31 103 ASN A C 1
ATOM 828 O O . ASN A 1 103 ? -3.974 4.399 -24.755 1.00 92.31 103 ASN A O 1
ATOM 832 N N . ALA A 1 104 ? -4.207 6.301 -23.597 1.00 92.38 104 ALA A N 1
ATOM 833 C CA . ALA A 1 104 ? -3.923 5.704 -22.286 1.00 92.38 104 ALA A CA 1
ATOM 834 C C . ALA A 1 104 ? -4.773 4.453 -21.978 1.00 92.38 104 ALA A C 1
ATOM 836 O O . ALA A 1 104 ? -4.277 3.496 -21.393 1.00 92.38 104 ALA A O 1
ATOM 837 N N . LEU A 1 105 ? -6.036 4.429 -22.426 1.00 94.12 105 LEU A N 1
ATOM 838 C CA . LEU A 1 105 ? -6.915 3.274 -22.238 1.00 94.12 105 LEU A CA 1
ATOM 839 C C . LEU A 1 105 ? -6.362 2.013 -22.916 1.00 94.12 105 LEU A C 1
ATOM 841 O O . LEU A 1 105 ? -6.554 0.922 -22.395 1.00 94.12 105 LEU A O 1
ATOM 845 N N . GLN A 1 106 ? -5.669 2.152 -24.050 1.00 95.50 106 GLN A N 1
ATOM 846 C CA . GLN A 1 106 ? -4.990 1.029 -24.690 1.00 95.50 106 GLN A CA 1
ATOM 847 C C . GLN A 1 106 ? -3.969 0.406 -23.740 1.00 95.50 106 GLN A C 1
ATOM 849 O O . GLN A 1 106 ? -4.048 -0.790 -23.486 1.00 95.50 106 GLN A O 1
ATOM 854 N N . THR A 1 107 ? -3.071 1.226 -23.191 1.00 95.81 107 THR A N 1
ATOM 855 C CA . THR A 1 107 ? -2.008 0.771 -22.291 1.00 95.81 107 THR A CA 1
ATOM 856 C C . THR A 1 107 ? -2.590 0.030 -21.093 1.00 95.81 107 THR A C 1
ATOM 858 O O . THR A 1 107 ? -2.236 -1.122 -20.871 1.00 95.81 107 THR A O 1
ATOM 861 N N . PHE A 1 108 ? -3.569 0.620 -20.402 1.00 96.06 108 PHE A N 1
ATOM 862 C CA . PHE A 1 108 ? -4.163 -0.002 -19.213 1.00 96.06 108 PHE A CA 1
ATOM 863 C C . PHE A 1 108 ? -4.897 -1.316 -19.520 1.00 96.06 108 PHE A C 1
ATOM 865 O O . PHE A 1 108 ? -4.862 -2.252 -18.726 1.00 96.06 108 PHE A O 1
ATOM 872 N N . LEU A 1 109 ? -5.556 -1.416 -20.681 1.00 96.06 109 LEU A N 1
ATOM 873 C CA . LEU A 1 109 ? -6.206 -2.662 -21.095 1.00 96.06 109 LEU A CA 1
ATOM 874 C C . LEU A 1 109 ? -5.191 -3.752 -21.450 1.00 96.06 109 LEU A C 1
ATOM 876 O O . LEU A 1 109 ? -5.432 -4.914 -21.137 1.00 96.06 109 LEU A O 1
ATOM 880 N N . VAL A 1 110 ? -4.069 -3.393 -22.081 1.00 97.00 110 VAL A N 1
ATOM 881 C CA . VAL A 1 110 ? -2.990 -4.345 -22.383 1.00 97.00 110 VAL A CA 1
ATOM 882 C C . VAL A 1 110 ? -2.304 -4.803 -21.096 1.00 97.00 110 VAL A C 1
ATOM 884 O O . VAL A 1 110 ? -2.073 -5.996 -20.934 1.00 97.00 110 VAL A O 1
ATOM 887 N N . GLU A 1 111 ? -2.040 -3.898 -20.152 1.00 96.69 111 GLU A N 1
ATOM 888 C CA . GLU A 1 111 ? -1.519 -4.234 -18.821 1.00 96.69 111 GLU A CA 1
ATOM 889 C C . GLU A 1 111 ? -2.427 -5.231 -18.096 1.00 96.69 111 GLU A C 1
ATOM 891 O O . GLU A 1 111 ? -1.966 -6.273 -17.625 1.00 96.69 111 GLU A O 1
ATOM 896 N N . GLN A 1 112 ? -3.733 -4.959 -18.073 1.00 95.25 112 GLN A N 1
ATOM 897 C CA . GLN A 1 112 ? -4.711 -5.872 -17.494 1.00 95.25 112 GLN A CA 1
ATOM 898 C C . GLN A 1 112 ? -4.732 -7.230 -18.222 1.00 95.25 112 GLN A C 1
ATOM 900 O O . GLN A 1 112 ? -4.812 -8.272 -17.572 1.00 95.25 112 GLN A O 1
ATOM 905 N N . GLU A 1 113 ? -4.637 -7.244 -19.558 1.00 94.88 113 GLU A N 1
ATOM 906 C CA . GLU A 1 113 ? -4.608 -8.466 -20.381 1.00 94.88 113 GLU A CA 1
ATOM 907 C C . GLU A 1 113 ? -3.427 -9.381 -20.016 1.00 94.88 113 GLU A C 1
ATOM 909 O O . GLU A 1 113 ? -3.585 -10.603 -19.970 1.00 94.88 113 GLU A O 1
ATOM 914 N N . VAL A 1 114 ? -2.259 -8.804 -19.718 1.00 94.94 114 VAL A N 1
ATOM 915 C CA . VAL A 1 114 ? -1.048 -9.559 -19.352 1.00 94.94 114 VAL A CA 1
ATOM 916 C C . VAL A 1 114 ? -0.949 -9.881 -17.856 1.00 94.94 114 VAL A C 1
ATOM 918 O O . VAL A 1 114 ? 0.046 -10.465 -17.426 1.00 94.94 114 VAL A O 1
ATOM 921 N N . GLY A 1 115 ? -1.965 -9.545 -17.056 1.00 94.06 115 GLY A N 1
ATOM 922 C CA . GLY A 1 115 ? -2.041 -9.894 -15.632 1.00 94.06 115 GLY A CA 1
ATOM 923 C C . GLY A 1 115 ? -1.439 -8.871 -14.663 1.00 94.06 115 GLY A C 1
ATOM 924 O O . GLY A 1 115 ? -1.205 -9.209 -13.505 1.00 94.06 115 GLY A O 1
ATOM 925 N N . ILE A 1 116 ? -1.198 -7.632 -15.101 1.00 96.88 116 ILE A N 1
ATOM 926 C CA . ILE A 1 116 ? -0.896 -6.515 -14.193 1.00 96.88 116 ILE A CA 1
ATOM 927 C C . ILE A 1 116 ? -2.205 -6.068 -13.526 1.00 96.88 116 ILE A C 1
ATOM 929 O O . ILE A 1 116 ? -3.259 -6.030 -14.162 1.00 96.88 116 ILE A O 1
ATOM 933 N N . SER A 1 117 ? -2.144 -5.725 -12.239 1.00 96.38 117 SER A N 1
ATOM 934 C CA . SER A 1 117 ? -3.327 -5.342 -11.451 1.00 96.38 117 SER A CA 1
ATOM 935 C C . SER A 1 117 ? -3.453 -3.838 -11.221 1.00 96.38 117 SER A C 1
ATOM 937 O O . SER A 1 117 ? -4.550 -3.340 -10.963 1.00 96.38 117 SER A O 1
ATOM 939 N N . TYR A 1 118 ? -2.350 -3.096 -11.249 1.00 97.12 118 TYR A N 1
ATOM 940 C CA . TYR A 1 118 ? -2.372 -1.664 -10.976 1.00 97.12 118 TYR A CA 1
ATOM 941 C C . TYR A 1 118 ? -1.193 -0.931 -11.620 1.00 97.12 118 TYR A C 1
ATOM 943 O O . TYR A 1 118 ? -0.103 -1.491 -11.740 1.00 97.12 118 TYR A O 1
ATOM 951 N N . ASP A 1 119 ? -1.412 0.335 -11.975 1.00 95.44 119 ASP A N 1
ATOM 952 C CA . ASP A 1 119 ? -0.388 1.266 -12.466 1.00 95.44 119 ASP A CA 1
ATOM 953 C C . ASP A 1 119 ? -0.407 2.548 -11.627 1.00 95.44 119 ASP A C 1
ATOM 955 O O . ASP A 1 119 ? -1.349 3.348 -11.684 1.00 95.44 119 ASP A O 1
ATOM 959 N N . PHE A 1 120 ? 0.627 2.727 -10.803 1.00 93.06 120 PHE A N 1
ATOM 960 C CA . PHE A 1 120 ? 0.760 3.874 -9.898 1.00 93.06 120 PHE A CA 1
ATOM 961 C C . PHE A 1 120 ? 1.785 4.906 -10.384 1.00 93.06 120 PHE A C 1
ATOM 963 O O . PHE A 1 120 ? 2.106 5.853 -9.655 1.00 93.06 120 PHE A O 1
ATOM 970 N N . GLY A 1 121 ? 2.268 4.771 -11.622 1.00 89.12 121 GLY A N 1
ATOM 971 C CA . GLY A 1 121 ? 3.383 5.559 -12.119 1.00 89.12 121 GLY A CA 1
ATOM 972 C C . GLY A 1 121 ? 3.322 5.831 -13.602 1.00 89.12 121 GLY A C 1
ATOM 973 O O . GLY A 1 121 ? 4.235 5.465 -14.341 1.00 89.12 121 GLY A O 1
ATOM 974 N N . PHE A 1 122 ? 2.326 6.609 -14.007 1.00 88.94 122 PHE A N 1
ATOM 975 C CA . PHE A 1 122 ? 2.187 7.087 -15.374 1.00 88.94 122 PHE A CA 1
ATOM 976 C C . PHE A 1 122 ? 2.001 8.605 -15.456 1.00 88.94 122 PHE A C 1
ATOM 978 O O . PHE A 1 122 ? 1.685 9.318 -14.501 1.00 88.94 122 PHE A O 1
ATOM 985 N N . HIS A 1 123 ? 2.203 9.112 -16.661 1.00 86.81 123 HIS A N 1
ATOM 986 C CA . HIS A 1 123 ? 2.007 10.482 -17.074 1.00 86.81 123 HIS A CA 1
ATOM 987 C C . HIS A 1 123 ? 1.081 10.462 -18.295 1.00 86.81 123 HIS A C 1
ATOM 989 O O . HIS A 1 123 ? 1.525 10.112 -19.396 1.00 86.81 123 HIS A O 1
ATOM 995 N N . PRO A 1 124 ? -0.191 10.874 -18.137 1.00 77.06 124 PRO A N 1
ATOM 996 C CA . PRO A 1 124 ? -1.118 10.937 -19.256 1.00 77.06 124 PRO A CA 1
ATOM 997 C C . PRO A 1 124 ? -0.570 11.812 -20.383 1.00 77.06 124 PRO A C 1
ATOM 999 O O . PRO A 1 124 ? 0.035 12.861 -20.138 1.00 77.06 124 PRO A O 1
ATOM 1002 N N . TYR A 1 125 ? -0.812 11.411 -21.627 1.00 79.94 125 TYR A N 1
ATOM 1003 C CA . TYR A 1 125 ? -0.352 12.155 -22.793 1.00 79.94 125 TYR A CA 1
ATOM 1004 C C . TYR A 1 125 ? -0.798 13.628 -22.750 1.00 79.94 125 TYR A C 1
ATOM 1006 O O . TYR A 1 125 ? -1.952 13.940 -22.458 1.00 79.94 125 TYR A O 1
ATOM 1014 N N . LYS A 1 126 ? 0.138 14.544 -23.046 1.00 82.44 126 LYS A N 1
ATOM 1015 C CA . LYS A 1 126 ? -0.023 16.016 -22.995 1.00 82.44 126 LYS A CA 1
ATOM 1016 C C . LYS A 1 126 ? -0.290 16.635 -21.615 1.00 82.44 126 LYS A C 1
ATOM 1018 O O . LYS A 1 126 ? -0.495 17.851 -21.552 1.00 82.44 126 LYS A O 1
ATOM 1023 N N . SER A 1 127 ? -0.228 15.876 -20.522 1.00 79.81 127 SER A N 1
ATOM 1024 C CA . SER A 1 127 ? -0.212 16.481 -19.186 1.00 79.81 127 SER A CA 1
ATOM 1025 C C . SER A 1 127 ? 1.003 17.417 -19.022 1.00 79.81 127 SER A C 1
ATOM 1027 O O . SER A 1 127 ? 2.077 17.152 -19.567 1.00 79.81 127 SER A O 1
ATOM 1029 N N . PRO A 1 128 ? 0.857 18.576 -18.352 1.00 79.00 128 PRO A N 1
ATOM 1030 C CA . PRO A 1 128 ? 1.969 19.498 -18.165 1.00 79.00 128 PRO A CA 1
ATOM 1031 C C . PRO A 1 128 ? 2.841 19.115 -16.960 1.00 79.00 128 PRO A C 1
ATOM 1033 O O . PRO A 1 128 ? 2.378 19.081 -15.820 1.00 79.00 128 PRO A O 1
ATOM 1036 N N . GLY A 1 129 ? 4.146 18.964 -17.203 1.00 77.69 129 GLY A N 1
ATOM 1037 C CA . GLY A 1 129 ? 5.141 18.624 -16.177 1.00 77.69 129 GLY A CA 1
ATOM 1038 C C . GLY A 1 129 ? 5.220 17.121 -15.901 1.00 77.69 129 GLY A C 1
ATOM 1039 O O . GLY A 1 129 ? 4.385 16.363 -16.358 1.00 77.69 129 GLY A O 1
ATOM 1040 N N . GLN A 1 130 ? 6.240 16.676 -15.170 1.00 79.06 130 GLN A N 1
ATOM 1041 C CA . GLN A 1 130 ? 6.401 15.259 -14.808 1.00 79.06 130 GLN A CA 1
ATOM 1042 C C . GLN A 1 130 ? 5.764 14.980 -13.440 1.00 79.06 130 GLN A C 1
ATOM 1044 O O . GLN A 1 130 ? 5.773 15.897 -12.621 1.00 79.06 130 GLN A O 1
ATOM 1049 N N . PRO A 1 131 ? 5.291 13.758 -13.135 1.00 79.50 131 PRO A N 1
ATOM 1050 C CA . PRO A 1 131 ? 4.636 13.455 -11.858 1.00 79.50 131 PRO A CA 1
ATOM 1051 C C . PRO A 1 131 ? 5.405 13.934 -10.611 1.00 79.50 131 PRO A C 1
ATOM 1053 O O . PRO A 1 131 ? 4.835 14.559 -9.723 1.00 79.50 131 PRO A O 1
ATOM 1056 N N . ARG A 1 132 ? 6.735 13.772 -10.595 1.00 77.06 132 ARG A N 1
ATOM 1057 C CA . ARG A 1 132 ? 7.605 14.194 -9.481 1.00 77.06 132 ARG A CA 1
ATOM 1058 C C . ARG A 1 132 ? 7.753 15.716 -9.305 1.00 77.06 132 ARG A C 1
ATOM 1060 O O . ARG A 1 132 ? 7.912 16.190 -8.179 1.00 77.06 132 ARG A O 1
ATOM 1067 N N . ASP A 1 133 ? 7.736 16.477 -10.399 1.00 76.12 133 ASP A N 1
ATOM 1068 C CA . ASP A 1 133 ? 8.164 17.890 -10.424 1.00 76.12 133 ASP A CA 1
ATOM 1069 C C . ASP A 1 133 ? 7.051 18.857 -10.871 1.00 76.12 133 ASP A C 1
ATOM 1071 O O . ASP A 1 133 ? 7.170 20.084 -10.777 1.00 76.12 133 ASP A O 1
ATOM 1075 N N . GLY A 1 134 ? 5.964 18.314 -11.408 1.00 74.25 134 GLY A N 1
ATOM 1076 C CA . GLY A 1 134 ? 4.887 19.036 -12.057 1.00 74.25 134 GLY A CA 1
ATOM 1077 C C . GLY A 1 134 ? 3.820 19.476 -11.068 1.00 74.25 134 GLY A C 1
ATOM 1078 O O . GLY A 1 134 ? 3.215 18.670 -10.369 1.00 74.25 134 GLY A O 1
ATOM 1079 N N . LYS A 1 135 ? 3.488 20.771 -11.079 1.00 76.00 135 LYS A N 1
ATOM 1080 C CA . LYS A 1 135 ? 2.385 21.310 -10.264 1.00 76.00 135 LYS A CA 1
ATOM 1081 C C . LYS A 1 135 ? 1.015 20.727 -10.622 1.00 76.00 135 LYS A C 1
ATOM 1083 O O . LYS A 1 135 ? 0.111 20.808 -9.802 1.00 76.00 135 LYS A O 1
ATOM 1088 N N . ALA A 1 136 ? 0.866 20.171 -11.825 1.00 74.69 136 ALA A N 1
ATOM 1089 C CA . ALA A 1 136 ? -0.360 19.514 -12.272 1.00 74.69 136 ALA A CA 1
ATOM 1090 C C . ALA A 1 136 ? -0.704 18.260 -11.452 1.00 74.69 136 ALA A C 1
ATOM 1092 O O . ALA A 1 136 ? -1.857 17.854 -11.426 1.00 74.69 136 ALA A O 1
ATOM 1093 N N . PHE A 1 137 ? 0.283 17.701 -10.748 1.00 72.94 137 PHE A N 1
ATOM 1094 C CA . PHE A 1 137 ? 0.141 16.535 -9.880 1.00 72.94 137 PHE A CA 1
ATOM 1095 C C . PHE A 1 137 ? -0.062 16.928 -8.402 1.00 72.94 137 PHE A C 1
ATOM 1097 O O . PHE A 1 137 ? 0.044 16.097 -7.509 1.00 72.94 137 PHE A O 1
ATOM 1104 N N . MET A 1 138 ? -0.360 18.203 -8.114 1.00 69.88 138 MET A N 1
ATOM 1105 C CA . MET A 1 138 ? -0.757 18.676 -6.781 1.00 69.88 138 MET A CA 1
ATOM 1106 C C . MET A 1 138 ? -2.246 19.047 -6.728 1.00 69.88 138 MET A C 1
ATOM 1108 O O . MET A 1 138 ? -2.760 19.599 -7.701 1.00 69.88 138 MET A O 1
ATOM 1112 N N . PRO A 1 139 ? -2.906 18.989 -5.555 1.00 55.84 139 PRO A N 1
ATOM 1113 C CA . PRO A 1 139 ? -2.700 18.118 -4.391 1.00 55.84 139 PRO A CA 1
ATOM 1114 C C . PRO A 1 139 ? -3.742 16.981 -4.307 1.00 55.84 139 PRO A C 1
ATOM 1116 O O . PRO A 1 139 ? -3.797 16.287 -3.303 1.00 55.84 139 PRO A O 1
ATOM 1119 N N . PHE A 1 140 ? -4.591 16.808 -5.323 1.00 61.78 140 PHE A N 1
ATOM 1120 C CA . PHE A 1 140 ? -5.722 15.869 -5.301 1.00 61.78 140 PHE A CA 1
ATOM 1121 C C . PHE A 1 140 ? -5.489 14.676 -6.228 1.00 61.78 140 PHE A C 1
ATOM 1123 O O . PHE A 1 140 ? -6.315 14.369 -7.085 1.00 61.78 140 PHE A O 1
ATOM 1130 N N . VAL A 1 141 ? -4.338 14.024 -6.084 1.00 72.94 141 VAL A N 1
ATOM 1131 C CA . VAL A 1 141 ? -4.074 12.763 -6.777 1.00 72.94 141 VAL A CA 1
ATOM 1132 C C . VAL A 1 141 ? -4.534 11.639 -5.856 1.00 72.94 141 VAL A C 1
ATOM 1134 O O . VAL A 1 141 ? -3.790 11.187 -4.992 1.00 72.94 141 VAL A O 1
ATOM 1137 N N . ALA A 1 142 ? -5.793 11.239 -6.001 1.00 82.50 142 ALA A N 1
ATOM 1138 C CA . ALA A 1 142 ? -6.350 10.080 -5.313 1.00 82.50 142 ALA A CA 1
ATOM 1139 C C . ALA A 1 142 ? -6.248 8.843 -6.218 1.00 82.50 142 ALA A C 1
ATOM 1141 O O . ALA A 1 142 ? -6.291 8.998 -7.444 1.00 82.50 142 ALA A O 1
ATOM 1142 N N . PRO A 1 143 ? -6.127 7.634 -5.648 1.00 90.44 143 PRO A N 1
ATOM 1143 C CA . PRO A 1 143 ? -6.272 6.423 -6.432 1.00 90.44 143 PRO A CA 1
ATOM 1144 C C . PRO A 1 143 ? -7.682 6.360 -7.031 1.00 90.44 143 PRO A C 1
ATOM 1146 O O . PRO A 1 143 ? -8.634 6.962 -6.525 1.00 90.44 143 PRO A O 1
ATOM 1149 N N . PHE A 1 144 ? -7.822 5.665 -8.152 1.00 91.38 144 PHE A N 1
ATOM 1150 C CA . PHE A 1 144 ? -9.112 5.440 -8.792 1.00 91.38 144 PHE A CA 1
ATOM 1151 C C . PHE A 1 144 ? -9.105 4.127 -9.568 1.00 91.38 144 PHE A C 1
ATOM 1153 O O . PHE A 1 144 ? -8.056 3.559 -9.862 1.00 91.38 144 PHE A O 1
ATOM 1160 N N . ARG A 1 145 ? -10.297 3.625 -9.895 1.00 93.81 145 ARG A N 1
ATOM 1161 C CA . ARG A 1 145 ? -10.451 2.428 -10.726 1.00 93.81 145 ARG A CA 1
ATOM 1162 C C . ARG A 1 145 ? -10.471 2.801 -12.199 1.00 93.81 145 ARG A C 1
ATOM 1164 O O . ARG A 1 145 ? -11.101 3.793 -12.576 1.00 93.81 145 ARG A O 1
ATOM 1171 N N . LEU A 1 146 ? -9.857 1.968 -13.030 1.00 93.94 146 LEU A N 1
ATOM 1172 C CA . LEU A 1 146 ? -10.060 2.021 -14.471 1.00 93.94 146 LEU A CA 1
ATOM 1173 C C . LEU A 1 146 ? -11.550 1.825 -14.787 1.00 93.94 146 LEU A C 1
ATOM 1175 O O . LEU A 1 146 ? -12.215 0.965 -14.207 1.00 93.94 146 LEU A O 1
ATOM 1179 N N . THR A 1 147 ? -12.078 2.619 -15.717 1.00 92.69 147 THR A N 1
ATOM 1180 C CA . THR A 1 147 ? -13.456 2.481 -16.201 1.00 92.69 147 THR A CA 1
ATOM 1181 C C . THR A 1 147 ? -13.474 2.319 -17.715 1.00 92.69 147 THR A C 1
ATOM 1183 O O . THR A 1 147 ? -12.825 3.068 -18.444 1.00 92.69 147 THR A O 1
ATOM 1186 N N . VAL A 1 148 ? -14.231 1.329 -18.189 1.00 92.62 148 VAL A N 1
ATOM 1187 C CA . VAL A 1 148 ? -14.480 1.070 -19.610 1.00 92.62 148 VAL A CA 1
ATOM 1188 C C . VAL A 1 148 ? -15.968 1.286 -19.856 1.00 92.62 148 VAL A C 1
ATOM 1190 O O . VAL A 1 148 ? -16.810 0.449 -19.525 1.00 92.62 148 VAL A O 1
ATOM 1193 N N . GLY A 1 149 ? -16.314 2.457 -20.394 1.00 91.06 149 GLY A N 1
ATOM 1194 C CA . GLY A 1 149 ? -17.704 2.911 -20.410 1.00 91.06 149 GLY A CA 1
ATOM 1195 C C . GLY A 1 149 ? -18.210 3.136 -18.981 1.00 91.06 149 GLY A C 1
ATOM 1196 O O . GLY A 1 149 ? -17.618 3.907 -18.236 1.00 91.06 149 GLY A O 1
ATOM 1197 N N . GLU A 1 150 ? -19.291 2.456 -18.597 1.00 89.94 150 GLU A N 1
ATOM 1198 C CA . GLU A 1 150 ? -19.873 2.536 -17.244 1.00 89.94 150 GLU A CA 1
ATOM 1199 C C . GLU A 1 150 ? -19.362 1.438 -16.293 1.00 89.94 150 GLU A C 1
ATOM 1201 O O . GLU A 1 150 ? -19.700 1.432 -15.109 1.00 89.94 150 GLU A O 1
ATOM 1206 N N . LYS A 1 151 ? -18.553 0.494 -16.791 1.00 90.00 151 LYS A N 1
ATOM 1207 C CA . LYS A 1 151 ? -18.037 -0.622 -15.994 1.00 90.00 151 LYS A CA 1
ATOM 1208 C C . LYS A 1 151 ? -16.706 -0.240 -15.352 1.00 90.00 151 LYS A C 1
ATOM 1210 O O . LYS A 1 151 ? -15.778 0.162 -16.049 1.00 90.00 151 LYS A O 1
ATOM 1215 N N . ALA A 1 152 ? -16.608 -0.405 -14.035 1.00 90.75 152 ALA A N 1
ATOM 1216 C CA . ALA A 1 152 ? -15.333 -0.356 -13.329 1.00 90.75 152 ALA A CA 1
ATOM 1217 C C . ALA A 1 152 ? -14.607 -1.697 -13.487 1.00 90.75 152 ALA A C 1
ATOM 1219 O O . ALA A 1 152 ? -15.179 -2.751 -13.204 1.00 90.75 152 ALA A O 1
ATOM 1220 N N . GLU A 1 153 ? -13.360 -1.647 -13.939 1.00 92.44 153 GLU A N 1
ATOM 1221 C CA . GLU A 1 153 ? -12.487 -2.812 -14.014 1.00 92.44 153 GLU A CA 1
ATOM 1222 C C . GLU A 1 153 ? -11.728 -2.992 -12.684 1.00 92.44 153 GLU A C 1
ATOM 1224 O O . GLU A 1 153 ? -11.469 -2.010 -11.973 1.00 92.44 153 GLU A O 1
ATOM 1229 N N . PRO A 1 154 ? -11.349 -4.230 -12.315 1.00 91.69 154 PRO A N 1
ATOM 1230 C CA . PRO A 1 154 ? -10.480 -4.517 -11.174 1.00 91.69 154 PRO A CA 1
ATOM 1231 C C . PRO A 1 154 ? -9.024 -4.142 -11.481 1.00 91.69 154 PRO A C 1
ATOM 1233 O O . PRO A 1 154 ? -8.127 -4.970 -11.382 1.00 91.69 154 PRO A O 1
ATOM 1236 N N . PHE A 1 155 ? -8.805 -2.880 -11.850 1.00 96.06 155 PHE A N 1
ATOM 1237 C CA . PHE A 1 155 ? -7.501 -2.306 -12.146 1.00 96.06 155 PHE A CA 1
ATOM 1238 C C . PHE A 1 155 ? -7.396 -0.925 -11.497 1.00 96.06 155 PHE A C 1
ATOM 1240 O O . PHE A 1 155 ? -8.273 -0.074 -11.698 1.00 96.06 155 PHE A O 1
ATOM 1247 N N . LEU A 1 156 ? -6.358 -0.713 -10.688 1.00 96.25 156 LEU A N 1
ATOM 1248 C CA . LEU A 1 156 ? -6.164 0.540 -9.957 1.00 96.25 156 LEU A CA 1
ATOM 1249 C C . LEU A 1 156 ? -5.165 1.443 -10.668 1.00 96.25 156 LEU A C 1
ATOM 1251 O O . LEU A 1 156 ? -4.121 1.001 -11.134 1.00 96.25 156 LEU A O 1
ATOM 1255 N N . LEU A 1 157 ? -5.486 2.728 -10.698 1.00 93.75 157 LEU A N 1
ATOM 1256 C CA . LEU A 1 157 ? -4.661 3.772 -11.276 1.00 93.75 157 LEU A CA 1
ATOM 1257 C C . LEU A 1 157 ? -4.355 4.814 -10.213 1.00 93.75 157 LEU A C 1
ATOM 1259 O O . LEU A 1 157 ? -5.244 5.250 -9.474 1.00 93.75 157 LEU A O 1
ATOM 1263 N N . TRP A 1 158 ? -3.097 5.232 -10.147 1.00 91.00 158 TRP A N 1
ATOM 1264 C CA . TRP A 1 158 ? -2.667 6.306 -9.261 1.00 91.00 158 TRP A CA 1
ATOM 1265 C C . TRP A 1 158 ? -1.428 7.014 -9.818 1.00 91.00 158 TRP A C 1
ATOM 1267 O O . TRP A 1 158 ? -0.849 6.573 -10.804 1.00 91.00 158 TRP A O 1
ATOM 1277 N N . ALA A 1 159 ? -1.029 8.138 -9.224 1.00 83.19 159 ALA A N 1
ATOM 1278 C CA . ALA A 1 159 ? 0.189 8.833 -9.631 1.00 83.19 159 ALA A CA 1
ATOM 1279 C C . ALA A 1 159 ? 0.965 9.315 -8.398 1.00 83.19 159 ALA A C 1
ATOM 1281 O O . ALA A 1 159 ? 0.345 9.682 -7.393 1.00 83.19 159 ALA A O 1
ATOM 1282 N N . PRO A 1 160 ? 2.309 9.349 -8.458 1.00 81.25 160 PRO A N 1
ATOM 1283 C CA . PRO A 1 160 ? 3.132 9.781 -7.342 1.00 81.25 160 PRO A CA 1
ATOM 1284 C C . PRO A 1 160 ? 2.882 11.251 -7.019 1.00 81.25 160 PRO A C 1
ATOM 1286 O O . PRO A 1 160 ? 2.728 12.095 -7.908 1.00 81.25 160 PRO A O 1
ATOM 1289 N N . VAL A 1 161 ? 2.905 11.570 -5.729 1.00 77.69 161 VAL A N 1
ATOM 1290 C CA . VAL A 1 161 ? 2.869 12.955 -5.274 1.00 77.69 161 VAL A CA 1
ATOM 1291 C C . VAL A 1 161 ? 4.228 13.606 -5.567 1.00 77.69 161 VAL A C 1
ATOM 1293 O O . VAL A 1 161 ? 5.272 12.966 -5.389 1.00 77.69 161 VAL A O 1
ATOM 1296 N N . PRO A 1 162 ? 4.252 14.893 -5.963 1.00 81.44 162 PRO A N 1
ATOM 1297 C CA . PRO A 1 162 ? 5.487 15.639 -6.152 1.00 81.44 162 PRO A CA 1
ATOM 1298 C C . PRO A 1 162 ? 6.434 15.622 -4.944 1.00 81.44 162 PRO A C 1
ATOM 1300 O O . PRO A 1 162 ? 6.044 15.331 -3.813 1.00 81.44 162 PRO A O 1
ATOM 1303 N N . GLU A 1 163 ? 7.699 15.981 -5.164 1.00 86.81 163 GLU A N 1
ATOM 1304 C CA . GLU A 1 163 ? 8.750 15.874 -4.143 1.00 86.81 163 GLU A CA 1
ATOM 1305 C C . GLU A 1 163 ? 8.428 16.662 -2.850 1.00 86.81 163 GLU A C 1
ATOM 1307 O O . GLU A 1 163 ? 8.134 17.863 -2.868 1.00 86.81 163 GLU A O 1
ATOM 1312 N N . VAL A 1 164 ? 8.503 15.974 -1.703 1.00 88.31 164 VAL A N 1
ATOM 1313 C CA . VAL A 1 164 ? 8.014 16.455 -0.396 1.00 88.31 164 VAL A CA 1
ATOM 1314 C C . VAL A 1 164 ? 8.676 17.738 0.095 1.00 88.31 164 VAL A C 1
ATOM 1316 O O . VAL A 1 164 ? 8.016 18.580 0.705 1.00 88.31 164 VAL A O 1
ATOM 1319 N N . ARG A 1 165 ? 9.971 17.936 -0.163 1.00 89.38 165 ARG A N 1
ATOM 1320 C CA . ARG A 1 165 ? 10.686 19.129 0.308 1.00 89.38 165 ARG A CA 1
ATOM 1321 C C . ARG A 1 165 ? 10.350 20.352 -0.540 1.00 89.38 165 ARG A C 1
ATOM 1323 O O . ARG A 1 165 ? 10.307 21.462 -0.013 1.00 89.38 165 ARG A O 1
ATOM 1330 N N . THR A 1 166 ? 10.079 20.149 -1.822 1.00 87.81 166 THR A N 1
ATOM 1331 C CA . THR A 1 166 ? 9.696 21.190 -2.780 1.00 87.81 166 THR A CA 1
ATOM 1332 C C . THR A 1 166 ? 8.230 21.588 -2.608 1.00 87.81 166 THR A C 1
ATOM 1334 O O . THR A 1 166 ? 7.889 22.769 -2.703 1.00 87.81 166 THR A O 1
ATOM 1337 N N . PHE A 1 167 ? 7.368 20.621 -2.281 1.00 86.88 167 PHE A N 1
ATOM 1338 C CA . PHE A 1 167 ? 5.917 20.793 -2.218 1.00 86.88 167 PHE A CA 1
ATOM 1339 C C . PHE A 1 167 ? 5.310 20.461 -0.846 1.00 86.88 167 PHE A C 1
ATOM 1341 O O . PHE A 1 167 ? 4.171 20.011 -0.756 1.00 86.88 167 PHE A O 1
ATOM 1348 N N . ALA A 1 168 ? 6.014 20.760 0.249 1.00 88.06 168 ALA A N 1
ATOM 1349 C CA . ALA A 1 168 ? 5.541 20.495 1.616 1.00 88.06 168 ALA A CA 1
ATOM 1350 C C . ALA A 1 168 ? 4.102 20.986 1.933 1.00 88.06 168 ALA A C 1
ATOM 1352 O O . ALA A 1 168 ? 3.376 20.285 2.642 1.00 88.06 168 ALA A O 1
ATOM 1353 N N . PRO A 1 169 ? 3.617 22.146 1.430 1.00 87.12 169 PRO A N 1
ATOM 1354 C CA . PRO A 1 169 ? 2.219 22.543 1.620 1.00 87.12 169 PRO A CA 1
ATOM 1355 C C . PRO A 1 169 ? 1.188 21.587 0.999 1.00 87.12 169 PRO A C 1
ATOM 1357 O O . PRO A 1 169 ? 0.077 21.506 1.521 1.00 87.12 169 PRO A O 1
ATOM 1360 N N . ALA A 1 170 ? 1.535 20.869 -0.076 1.00 85.75 170 ALA A N 1
ATOM 1361 C CA . ALA A 1 170 ? 0.655 19.874 -0.690 1.00 85.75 170 ALA A CA 1
ATOM 1362 C C . ALA A 1 170 ? 0.462 18.675 0.244 1.00 85.75 170 ALA A C 1
ATOM 1364 O O . ALA A 1 170 ? -0.675 18.308 0.516 1.00 85.75 170 ALA A O 1
ATOM 1365 N N . TYR A 1 171 ? 1.546 18.169 0.842 1.00 88.94 171 TYR A N 1
ATOM 1366 C CA . TYR A 1 171 ? 1.496 17.090 1.837 1.00 88.94 171 TYR A CA 1
ATOM 1367 C C . TYR A 1 171 ? 0.624 17.466 3.031 1.00 88.94 171 TYR A C 1
ATOM 1369 O O . TYR A 1 171 ? -0.293 16.732 3.372 1.00 88.94 171 TYR A O 1
ATOM 1377 N N . ARG A 1 172 ? 0.805 18.676 3.574 1.00 87.50 172 ARG A N 1
ATOM 1378 C CA . ARG A 1 172 ? -0.061 19.182 4.652 1.00 87.50 172 ARG A CA 1
ATOM 1379 C C . ARG A 1 172 ? -1.523 19.333 4.249 1.00 87.50 172 ARG A C 1
ATOM 1381 O O . ARG A 1 172 ? -2.388 19.304 5.112 1.00 87.50 172 ARG A O 1
ATOM 1388 N N . SER A 1 173 ? -1.805 19.574 2.970 1.00 87.38 173 SER A N 1
ATOM 1389 C CA . SER A 1 173 ? -3.184 19.665 2.485 1.00 87.38 173 SER A CA 1
ATOM 1390 C C . SER A 1 173 ? -3.802 18.276 2.372 1.00 87.38 173 SER A C 1
ATOM 1392 O O . SER A 1 173 ? -4.904 18.088 2.860 1.00 87.38 173 SER A O 1
ATOM 1394 N N . MET A 1 174 ? -3.079 17.300 1.819 1.00 87.38 174 MET A N 1
ATOM 1395 C CA . MET A 1 174 ? -3.528 15.905 1.737 1.00 87.38 174 MET A CA 1
ATOM 1396 C C . MET A 1 174 ? -3.761 15.294 3.121 1.00 87.38 174 MET A C 1
ATOM 1398 O O . MET A 1 174 ? -4.804 14.692 3.339 1.00 87.38 174 MET A O 1
ATOM 1402 N N . GLN A 1 175 ? -2.863 15.553 4.079 1.00 88.06 175 GLN A N 1
ATOM 1403 C CA . GLN A 1 175 ? -3.028 15.124 5.472 1.00 88.06 175 GLN A CA 1
ATOM 1404 C C . GLN A 1 175 ? -4.301 15.672 6.128 1.00 88.06 175 GLN A C 1
ATOM 1406 O O . GLN A 1 175 ? -4.857 15.012 6.985 1.00 88.06 175 GLN A O 1
ATOM 1411 N N . LYS A 1 176 ? -4.778 16.865 5.744 1.00 86.19 176 LYS A N 1
ATOM 1412 C CA . LYS A 1 176 ? -6.034 17.431 6.279 1.00 86.19 176 LYS A CA 1
ATOM 1413 C C . LYS A 1 176 ? -7.295 16.770 5.726 1.00 86.19 176 LYS A C 1
ATOM 1415 O O . LYS A 1 176 ? -8.375 17.043 6.236 1.00 86.19 176 LYS A O 1
ATOM 1420 N N . PHE A 1 177 ? -7.162 16.026 4.636 1.00 85.00 177 PHE A N 1
ATOM 1421 C CA . PHE A 1 177 ? -8.249 15.315 3.971 1.00 85.00 177 PHE A CA 1
ATOM 1422 C C . PHE A 1 177 ? -8.054 13.796 4.056 1.00 85.00 177 PHE A C 1
ATOM 1424 O O . PHE A 1 177 ? -8.706 13.076 3.307 1.00 85.00 177 PHE A O 1
ATOM 1431 N N . ASP A 1 178 ? -7.114 13.334 4.889 1.00 85.44 178 ASP A N 1
ATOM 1432 C CA . ASP A 1 178 ? -6.781 11.918 5.081 1.00 85.44 178 ASP A CA 1
ATOM 1433 C C . ASP A 1 178 ? -6.532 11.160 3.766 1.00 85.44 178 ASP A C 1
ATOM 1435 O O . ASP A 1 178 ? -6.852 9.981 3.617 1.00 85.44 178 ASP A O 1
ATOM 1439 N N . LEU A 1 179 ? -5.960 11.857 2.777 1.00 87.38 179 LEU A N 1
ATOM 1440 C CA . LEU A 1 179 ? -5.701 11.280 1.462 1.00 87.38 179 LEU A CA 1
ATOM 1441 C C . LEU A 1 179 ? -4.443 10.409 1.496 1.00 87.38 179 LEU A C 1
ATOM 1443 O O . LEU A 1 179 ? -3.413 10.857 2.004 1.00 87.38 179 LEU A O 1
ATOM 1447 N N . PRO A 1 180 ? -4.462 9.216 0.875 1.00 88.69 180 PRO A N 1
ATOM 1448 C CA . PRO A 1 180 ? -3.260 8.407 0.754 1.00 88.69 180 PRO A CA 1
ATOM 1449 C C . PRO A 1 180 ? -2.180 9.175 -0.026 1.00 88.69 180 PRO A C 1
ATOM 1451 O O . PRO A 1 180 ? -2.472 10.034 -0.860 1.00 88.69 180 PRO A O 1
ATOM 1454 N N . ILE A 1 181 ? -0.912 8.867 0.254 1.00 88.69 181 ILE A N 1
ATOM 1455 C CA . ILE A 1 181 ? 0.247 9.541 -0.341 1.00 88.69 181 ILE A CA 1
ATOM 1456 C C . ILE A 1 181 ? 1.185 8.476 -0.901 1.00 88.69 181 ILE A C 1
ATOM 1458 O O . ILE A 1 181 ? 1.668 7.627 -0.156 1.00 88.69 181 ILE A O 1
ATOM 1462 N N . THR A 1 182 ? 1.484 8.553 -2.195 1.00 88.06 182 THR A N 1
ATOM 1463 C CA . THR A 1 182 ? 2.560 7.777 -2.826 1.00 88.06 182 THR A CA 1
ATOM 1464 C C . THR A 1 182 ? 3.759 8.677 -3.117 1.00 88.06 182 THR A C 1
ATOM 1466 O O . THR A 1 182 ? 3.608 9.850 -3.469 1.00 88.06 182 THR A O 1
ATOM 1469 N N . TYR A 1 183 ? 4.965 8.140 -2.937 1.00 88.00 183 TYR A N 1
ATOM 1470 C CA . TYR A 1 183 ? 6.222 8.854 -3.122 1.00 88.00 183 TYR A CA 1
ATOM 1471 C C . TYR A 1 183 ? 7.200 8.005 -3.932 1.00 88.00 183 TYR A C 1
ATOM 1473 O O . TYR A 1 183 ? 7.421 6.835 -3.629 1.00 88.00 183 TYR A O 1
ATOM 1481 N N . PHE A 1 184 ? 7.845 8.636 -4.912 1.00 87.38 184 PHE A N 1
ATOM 1482 C CA . PHE A 1 184 ? 8.816 8.002 -5.795 1.00 87.38 184 PHE A CA 1
ATOM 1483 C C . PHE A 1 184 ? 10.197 8.657 -5.693 1.00 87.38 184 PHE A C 1
ATOM 1485 O O . PHE A 1 184 ? 10.319 9.887 -5.667 1.00 87.38 184 PHE A O 1
ATOM 1492 N N . ASP A 1 185 ? 11.259 7.846 -5.738 1.00 86.38 185 ASP A N 1
ATOM 1493 C CA . ASP A 1 185 ? 12.626 8.343 -5.878 1.00 86.38 185 ASP A CA 1
ATOM 1494 C C . ASP A 1 185 ? 13.583 7.329 -6.521 1.00 86.38 185 ASP A C 1
ATOM 1496 O O . ASP A 1 185 ? 13.506 6.132 -6.265 1.00 86.38 185 ASP A O 1
ATOM 1500 N N . HIS A 1 186 ? 14.562 7.842 -7.268 1.00 87.00 186 HIS A N 1
ATOM 1501 C CA . HIS A 1 186 ? 15.714 7.083 -7.758 1.00 87.00 186 HIS A CA 1
ATOM 1502 C C . HIS A 1 186 ? 16.811 7.066 -6.687 1.00 87.00 186 HIS A C 1
ATOM 1504 O O . HIS A 1 186 ? 17.770 7.854 -6.725 1.00 87.00 186 HIS A O 1
ATOM 1510 N N . VAL A 1 187 ? 16.639 6.217 -5.674 1.00 86.81 187 VAL A N 1
ATOM 1511 C CA . VAL A 1 187 ? 17.546 6.144 -4.518 1.00 86.81 187 VAL A CA 1
ATOM 1512 C C . VAL A 1 187 ? 18.955 5.699 -4.905 1.00 86.81 187 VAL A C 1
ATOM 1514 O O . VAL A 1 187 ? 19.920 6.157 -4.294 1.00 86.81 187 VAL A O 1
ATOM 1517 N N . GLU A 1 188 ? 19.089 4.882 -5.949 1.00 84.38 188 GLU A N 1
ATOM 1518 C CA . GLU A 1 188 ? 20.336 4.319 -6.470 1.00 84.38 188 GLU A CA 1
ATOM 1519 C C . GLU A 1 188 ? 21.358 5.398 -6.850 1.00 84.38 188 GLU A C 1
ATOM 1521 O O . GLU A 1 188 ? 22.555 5.244 -6.605 1.00 84.38 188 GLU A O 1
ATOM 1526 N N . ASN A 1 189 ? 20.887 6.554 -7.319 1.00 84.69 189 ASN A N 1
ATOM 1527 C CA . ASN A 1 189 ? 21.735 7.688 -7.693 1.00 84.69 189 ASN A CA 1
ATOM 1528 C C . ASN A 1 189 ? 22.240 8.494 -6.481 1.00 84.69 189 ASN A C 1
ATOM 1530 O O . ASN A 1 189 ? 22.965 9.482 -6.630 1.00 84.69 189 ASN A O 1
ATOM 1534 N N . ARG A 1 190 ? 21.832 8.113 -5.264 1.00 89.88 190 ARG A N 1
ATOM 1535 C CA . ARG A 1 190 ? 21.964 8.924 -4.043 1.00 89.88 190 ARG A CA 1
ATOM 1536 C C . ARG A 1 190 ? 22.570 8.151 -2.868 1.00 89.88 190 ARG A C 1
ATOM 1538 O O . ARG A 1 190 ? 22.568 8.653 -1.744 1.00 89.88 190 ARG A O 1
ATOM 1545 N N . LEU A 1 191 ? 23.101 6.945 -3.093 1.00 89.31 191 LEU A N 1
ATOM 1546 C CA . LEU A 1 191 ? 23.607 6.079 -2.016 1.00 89.31 191 LEU A CA 1
ATOM 1547 C C . LEU A 1 191 ? 25.060 6.355 -1.599 1.00 89.31 191 LEU A C 1
ATOM 1549 O O . LEU A 1 191 ? 25.475 5.904 -0.533 1.00 89.31 191 LEU A O 1
ATOM 1553 N N . THR A 1 192 ? 25.833 7.120 -2.377 1.00 92.50 192 THR A N 1
ATOM 1554 C CA . THR A 1 192 ? 27.250 7.390 -2.076 1.00 92.50 192 THR A CA 1
ATOM 1555 C C . THR A 1 192 ? 27.417 8.132 -0.747 1.00 92.50 192 THR A C 1
ATOM 1557 O O . THR A 1 192 ? 27.037 9.301 -0.618 1.00 92.50 192 THR A O 1
ATOM 1560 N N . VAL A 1 193 ? 28.017 7.466 0.244 1.00 90.38 193 VAL A N 1
ATOM 1561 C CA . VAL A 1 193 ? 28.242 8.005 1.595 1.00 90.38 193 VAL A CA 1
ATOM 1562 C C . VAL A 1 193 ? 29.083 9.284 1.540 1.00 90.38 193 VAL A C 1
ATOM 1564 O O . VAL A 1 193 ? 30.058 9.372 0.799 1.00 90.38 193 VAL A O 1
ATOM 1567 N N . GLY A 1 194 ? 28.683 10.299 2.312 1.00 91.44 194 GLY A N 1
ATOM 1568 C CA . GLY A 1 194 ? 29.346 11.608 2.357 1.00 91.44 194 GLY A CA 1
ATOM 1569 C C . GLY A 1 194 ? 29.040 12.531 1.171 1.00 91.44 194 GLY A C 1
ATOM 1570 O O . GLY A 1 194 ? 29.435 13.694 1.192 1.00 91.44 194 GLY A O 1
ATOM 1571 N N . SER A 1 195 ? 28.317 12.057 0.150 1.00 94.00 195 SER A N 1
ATOM 1572 C CA . SER A 1 195 ? 27.914 12.901 -0.976 1.00 94.00 195 SER A CA 1
ATOM 1573 C C . SER A 1 195 ? 26.775 13.858 -0.610 1.00 94.00 195 SER A C 1
ATOM 1575 O O . SER A 1 195 ? 25.928 13.565 0.240 1.00 94.00 195 SER A O 1
ATOM 1577 N N . HIS A 1 196 ? 26.698 14.982 -1.328 1.00 94.06 196 HIS A N 1
ATOM 1578 C CA . HIS A 1 196 ? 25.562 15.902 -1.237 1.00 94.06 196 HIS A CA 1
ATOM 1579 C C . HIS A 1 196 ? 24.228 15.194 -1.528 1.00 94.06 196 HIS A C 1
ATOM 1581 O O . HIS A 1 196 ? 23.240 15.431 -0.838 1.00 94.06 196 HIS A O 1
ATOM 1587 N N . GLN A 1 197 ? 24.206 14.270 -2.495 1.00 92.50 197 GLN A N 1
ATOM 1588 C CA . GLN A 1 197 ? 22.983 13.557 -2.868 1.00 92.50 197 GLN A CA 1
ATOM 1589 C C . GLN A 1 197 ? 22.469 12.631 -1.768 1.00 92.50 197 GLN A C 1
ATOM 1591 O O . GLN A 1 197 ? 21.257 12.574 -1.544 1.00 92.50 197 GLN A O 1
ATOM 1596 N N . ARG A 1 198 ? 23.378 11.980 -1.031 1.00 93.19 198 ARG A N 1
ATOM 1597 C CA . ARG A 1 198 ? 23.025 11.185 0.149 1.00 93.19 198 ARG A CA 1
ATOM 1598 C C . ARG A 1 198 ? 22.474 12.057 1.271 1.00 93.19 198 ARG A C 1
ATOM 1600 O O . ARG A 1 198 ? 21.469 11.688 1.866 1.00 93.19 198 ARG A O 1
ATOM 1607 N N . ALA A 1 199 ? 23.069 13.225 1.520 1.00 93.56 199 ALA A N 1
ATOM 1608 C CA . ALA A 1 199 ? 22.545 14.171 2.507 1.00 93.56 199 ALA A CA 1
ATOM 1609 C C . ALA A 1 199 ? 21.128 14.652 2.146 1.00 93.56 199 ALA A C 1
ATOM 1611 O O . ALA A 1 199 ? 20.251 14.709 3.006 1.00 93.56 199 ALA A O 1
ATOM 1612 N N . LEU A 1 200 ? 20.875 14.933 0.862 1.00 92.00 200 LEU A N 1
ATOM 1613 C CA . LEU A 1 200 ? 19.532 15.268 0.392 1.00 92.00 200 LEU A CA 1
ATOM 1614 C C . LEU A 1 200 ? 18.552 14.095 0.564 1.00 92.00 200 LEU A C 1
ATOM 1616 O O . LEU A 1 200 ? 17.387 14.337 0.873 1.00 92.00 200 LEU A O 1
ATOM 1620 N N . LEU A 1 201 ? 18.989 12.846 0.351 1.00 92.75 201 LEU A N 1
ATOM 1621 C CA . LEU A 1 201 ? 18.140 11.664 0.541 1.00 92.75 201 LEU A CA 1
ATOM 1622 C C . LEU A 1 201 ? 17.746 11.530 2.015 1.00 92.75 201 LEU A C 1
ATOM 1624 O O . LEU A 1 201 ? 16.562 11.421 2.311 1.00 92.75 201 LEU A O 1
ATOM 1628 N N . THR A 1 202 ? 18.705 11.655 2.937 1.00 93.19 202 THR A N 1
ATOM 1629 C CA . THR A 1 202 ? 18.431 11.663 4.383 1.00 93.19 202 THR A CA 1
ATOM 1630 C C . THR A 1 202 ? 17.424 12.749 4.762 1.0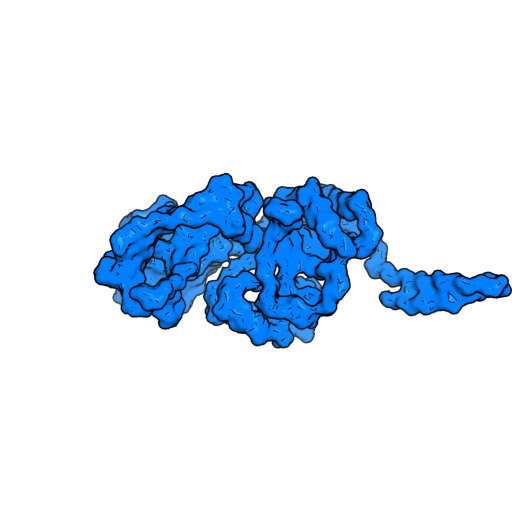0 93.19 202 THR A C 1
ATOM 1632 O O . THR A 1 202 ? 16.422 12.454 5.404 1.00 93.19 202 THR A O 1
ATOM 1635 N N . ALA A 1 203 ? 17.617 13.984 4.287 1.00 93.88 203 ALA A N 1
ATOM 1636 C CA . ALA A 1 203 ? 16.682 15.079 4.553 1.00 93.88 203 ALA A CA 1
ATOM 1637 C C . ALA A 1 203 ? 15.269 14.817 3.994 1.00 93.88 203 ALA A C 1
ATOM 1639 O O . ALA A 1 203 ? 14.283 15.338 4.517 1.00 93.88 203 ALA A O 1
ATOM 1640 N N . THR A 1 204 ? 15.168 14.031 2.919 1.00 93.06 204 THR A N 1
ATOM 1641 C CA . THR A 1 204 ? 13.889 13.634 2.317 1.00 93.06 204 THR A CA 1
ATOM 1642 C C . THR A 1 204 ? 13.193 12.573 3.167 1.00 93.06 204 THR A C 1
ATOM 1644 O O . THR A 1 204 ? 12.026 12.743 3.506 1.00 93.06 204 THR A O 1
ATOM 1647 N N . VAL A 1 205 ? 13.928 11.547 3.609 1.00 93.75 205 VAL A N 1
ATOM 1648 C CA . VAL A 1 205 ? 13.429 10.522 4.543 1.00 93.75 205 VAL A CA 1
ATOM 1649 C C . VAL A 1 205 ? 12.949 11.159 5.850 1.00 93.75 205 VAL A C 1
ATOM 1651 O O . VAL A 1 205 ? 11.867 10.841 6.332 1.00 93.75 205 VAL A O 1
ATOM 1654 N N . GLU A 1 206 ? 13.692 12.122 6.397 1.00 94.81 206 GLU A N 1
ATOM 1655 C CA . GLU A 1 206 ? 13.271 12.867 7.590 1.00 94.81 206 GLU A CA 1
ATOM 1656 C C . GLU A 1 206 ? 11.989 13.681 7.364 1.00 94.81 206 GLU A C 1
ATOM 1658 O O . GLU A 1 206 ? 11.166 13.799 8.273 1.00 94.81 206 GLU A O 1
ATOM 1663 N N . ALA A 1 207 ? 11.815 14.261 6.172 1.00 94.50 207 ALA A N 1
ATOM 1664 C CA . ALA A 1 207 ? 10.604 14.996 5.819 1.00 94.50 207 ALA A CA 1
ATOM 1665 C C . ALA A 1 207 ? 9.388 14.070 5.710 1.00 94.50 207 ALA A C 1
ATOM 1667 O O . ALA A 1 207 ? 8.354 14.382 6.296 1.00 94.50 207 ALA A O 1
ATOM 1668 N N . LEU A 1 208 ? 9.532 12.916 5.053 1.00 94.12 208 LEU A N 1
ATOM 1669 C CA . LEU A 1 208 ? 8.490 11.887 5.005 1.00 94.12 208 LEU A CA 1
ATOM 1670 C C . LEU A 1 208 ? 8.167 11.352 6.404 1.00 94.12 208 LEU A C 1
ATOM 1672 O O . LEU A 1 208 ? 7.002 11.218 6.752 1.00 94.12 208 LEU A O 1
ATOM 1676 N N . GLY A 1 209 ? 9.177 11.139 7.251 1.00 93.94 209 GLY A N 1
ATOM 1677 C CA . GLY A 1 209 ? 8.967 10.735 8.642 1.00 93.94 209 GLY A CA 1
ATOM 1678 C C . GLY A 1 209 ? 8.197 11.774 9.467 1.00 93.94 209 GLY A C 1
ATOM 1679 O O . GLY A 1 209 ? 7.441 11.406 10.360 1.00 93.94 209 GLY A O 1
ATOM 1680 N N . ARG A 1 210 ? 8.346 13.076 9.180 1.00 93.50 210 ARG A N 1
ATOM 1681 C CA . ARG A 1 210 ? 7.503 14.114 9.802 1.00 93.50 210 ARG A CA 1
ATOM 1682 C C . ARG A 1 210 ? 6.065 14.051 9.303 1.00 93.50 210 ARG A C 1
ATOM 1684 O O . ARG A 1 210 ? 5.169 14.082 10.134 1.00 93.50 210 ARG A O 1
ATOM 1691 N N . VAL A 1 211 ? 5.852 13.907 7.992 1.00 92.75 211 VAL A N 1
ATOM 1692 C CA . VAL A 1 211 ? 4.508 13.704 7.418 1.00 92.75 211 VAL A CA 1
ATOM 1693 C C . VAL A 1 211 ? 3.829 12.500 8.077 1.00 92.75 211 VAL A C 1
ATOM 1695 O O . VAL A 1 211 ? 2.685 12.590 8.512 1.00 92.75 211 VAL A O 1
ATOM 1698 N N . GLN A 1 212 ? 4.562 11.399 8.227 1.00 91.50 212 GLN A N 1
ATOM 1699 C CA . GLN A 1 212 ? 4.052 10.189 8.852 1.00 91.50 212 GLN A CA 1
ATOM 1700 C C . GLN A 1 212 ? 3.574 10.439 10.289 1.00 91.50 212 GLN A C 1
ATOM 1702 O O . GLN A 1 212 ? 2.416 10.170 10.600 1.00 91.50 212 GLN A O 1
ATOM 1707 N N . ARG A 1 213 ? 4.423 11.028 11.139 1.00 88.44 213 ARG A N 1
ATOM 1708 C CA . ARG A 1 213 ? 4.088 11.284 12.549 1.00 88.44 213 ARG A CA 1
ATOM 1709 C C . ARG A 1 213 ? 3.009 12.347 12.739 1.00 88.44 213 ARG A C 1
ATOM 1711 O O . ARG A 1 213 ? 2.128 12.172 13.568 1.00 88.44 213 ARG A O 1
ATOM 1718 N N . GLU A 1 214 ? 3.084 13.454 12.003 1.00 88.38 214 GLU A N 1
ATOM 1719 C CA . GLU A 1 214 ? 2.153 14.582 12.158 1.00 88.38 214 GLU A CA 1
ATOM 1720 C C . GLU A 1 214 ? 0.746 14.255 11.643 1.00 88.38 214 GLU A C 1
ATOM 1722 O O . GLU A 1 214 ? -0.220 14.821 12.144 1.00 88.38 214 GLU A O 1
ATOM 1727 N N . GLY A 1 215 ? 0.632 13.365 10.652 1.00 86.00 215 GLY A N 1
ATOM 1728 C CA . GLY A 1 215 ? -0.649 12.955 10.073 1.00 86.00 215 GLY A CA 1
ATOM 1729 C C . GLY A 1 215 ? -1.147 11.582 10.523 1.00 86.00 215 GLY A C 1
ATOM 1730 O O . GLY A 1 215 ? -2.132 11.121 9.969 1.00 86.00 215 GLY A O 1
ATOM 1731 N N . ASN A 1 216 ? -0.457 10.904 11.449 1.00 85.81 216 ASN A N 1
ATOM 1732 C CA . ASN A 1 216 ? -0.770 9.530 11.868 1.00 85.81 216 ASN A CA 1
ATOM 1733 C C . ASN A 1 216 ? -0.853 8.516 10.697 1.00 85.81 216 ASN A C 1
ATOM 1735 O O . ASN A 1 216 ? -1.704 7.629 10.682 1.00 85.81 216 ASN A O 1
ATOM 1739 N N . TYR A 1 217 ? 0.027 8.650 9.698 1.00 89.81 217 TYR A N 1
ATOM 1740 C CA . TYR A 1 217 ? 0.091 7.720 8.561 1.00 89.81 217 TYR A CA 1
ATOM 1741 C C . TYR A 1 217 ? 0.889 6.466 8.927 1.00 89.81 217 TYR A C 1
ATOM 1743 O O . TYR A 1 217 ? 1.710 6.462 9.846 1.00 89.81 217 TYR A O 1
ATOM 1751 N N . SER A 1 218 ? 0.718 5.419 8.128 1.00 89.25 218 SER A N 1
ATOM 1752 C CA . SER A 1 218 ? 1.597 4.253 8.112 1.00 89.25 218 SER A CA 1
ATOM 1753 C C . SER A 1 218 ? 2.439 4.234 6.843 1.00 89.25 218 SER A C 1
ATOM 1755 O O . SER A 1 218 ? 1.954 4.568 5.763 1.00 89.25 218 SER A O 1
ATOM 1757 N N . PHE A 1 219 ? 3.699 3.810 6.954 1.00 92.31 219 PHE A N 1
ATOM 1758 C CA . PHE A 1 219 ? 4.471 3.457 5.766 1.00 92.31 219 PHE A CA 1
ATOM 1759 C C . PHE A 1 219 ? 4.004 2.098 5.244 1.00 92.31 219 PHE A C 1
ATOM 1761 O O . PHE A 1 219 ? 3.828 1.146 6.005 1.00 92.31 219 PHE A O 1
ATOM 1768 N N . MET A 1 220 ? 3.821 2.016 3.934 1.00 93.38 220 MET A N 1
ATOM 1769 C CA . MET A 1 220 ? 3.399 0.815 3.228 1.00 93.38 220 MET A CA 1
ATOM 1770 C C . MET A 1 220 ? 4.205 0.708 1.940 1.00 93.38 220 MET A C 1
ATOM 1772 O O . MET A 1 220 ? 4.595 1.720 1.353 1.00 93.38 220 MET A O 1
ATOM 1776 N N . THR A 1 221 ? 4.463 -0.519 1.509 1.00 93.12 221 THR A N 1
ATOM 1777 C CA . THR A 1 221 ? 4.917 -0.759 0.140 1.00 93.12 221 THR A CA 1
ATOM 1778 C C . THR A 1 221 ? 3.778 -0.499 -0.842 1.00 93.12 221 THR A C 1
ATOM 1780 O O . THR A 1 221 ? 2.604 -0.525 -0.471 1.00 93.12 221 THR A O 1
ATOM 1783 N N . GLU A 1 222 ? 4.114 -0.272 -2.109 1.00 93.19 222 GLU A N 1
ATOM 1784 C CA . GLU A 1 222 ? 3.113 -0.036 -3.151 1.00 93.19 222 GLU A CA 1
ATOM 1785 C C . GLU A 1 222 ? 2.120 -1.204 -3.281 1.00 93.19 222 GLU A C 1
ATOM 1787 O O . GLU A 1 222 ? 0.916 -0.979 -3.362 1.00 93.19 222 GLU A O 1
ATOM 1792 N N . GLU A 1 223 ? 2.610 -2.444 -3.184 1.00 93.88 223 GLU A N 1
ATOM 1793 C CA . GLU A 1 223 ? 1.789 -3.662 -3.206 1.00 93.88 223 GLU A CA 1
ATOM 1794 C C . GLU A 1 223 ? 0.813 -3.722 -2.021 1.00 93.88 223 GLU A C 1
ATOM 1796 O O . GLU A 1 223 ? -0.375 -3.985 -2.204 1.00 93.88 223 GLU A O 1
ATOM 1801 N N . GLN A 1 224 ? 1.280 -3.420 -0.803 1.00 94.88 224 GLN A N 1
ATOM 1802 C CA . GLN A 1 224 ? 0.419 -3.363 0.385 1.00 94.88 224 GLN A CA 1
ATOM 1803 C C . GLN A 1 224 ? -0.683 -2.305 0.226 1.00 94.88 224 GLN A C 1
ATOM 1805 O O . GLN A 1 224 ? -1.834 -2.544 0.596 1.00 94.88 224 GLN A O 1
ATOM 1810 N N . VAL A 1 225 ? -0.355 -1.135 -0.341 1.00 94.50 225 VAL A N 1
ATOM 1811 C CA . VAL A 1 225 ? -1.357 -0.093 -0.611 1.00 94.50 225 VAL A CA 1
ATOM 1812 C C . VAL A 1 225 ? -2.348 -0.559 -1.674 1.00 94.50 225 VAL A C 1
ATOM 1814 O O . VAL A 1 225 ? -3.548 -0.404 -1.472 1.00 94.50 225 VAL A O 1
ATOM 1817 N N . ALA A 1 226 ? -1.886 -1.167 -2.768 1.00 95.88 226 ALA A N 1
ATOM 1818 C CA . ALA A 1 226 ? -2.764 -1.685 -3.812 1.00 95.88 226 ALA A CA 1
ATOM 1819 C C . ALA A 1 226 ? -3.747 -2.730 -3.259 1.00 95.88 226 ALA A C 1
ATOM 1821 O O . ALA A 1 226 ? -4.952 -2.595 -3.469 1.00 95.88 226 ALA A O 1
ATOM 1822 N N . LYS A 1 227 ? -3.267 -3.706 -2.476 1.00 96.12 227 LYS A N 1
ATOM 1823 C CA . LYS A 1 227 ? -4.105 -4.713 -1.799 1.00 96.12 227 LYS A CA 1
ATOM 1824 C C . LYS A 1 227 ? -5.162 -4.075 -0.892 1.00 96.12 227 LYS A C 1
ATOM 1826 O O . LYS A 1 227 ? -6.345 -4.412 -0.977 1.00 96.12 227 LYS A O 1
ATOM 1831 N N . SER A 1 228 ? -4.753 -3.104 -0.073 1.00 95.31 228 SER A N 1
ATOM 1832 C CA . SER A 1 228 ? -5.656 -2.337 0.796 1.00 95.31 228 SER A CA 1
ATOM 1833 C C . SER A 1 228 ? -6.721 -1.572 -0.003 1.00 95.31 228 SER A C 1
ATOM 1835 O O . SER A 1 228 ? -7.909 -1.624 0.319 1.00 95.31 228 SER A O 1
ATOM 1837 N N . LEU A 1 229 ? -6.331 -0.924 -1.103 1.00 95.50 229 LEU A N 1
ATOM 1838 C CA . LEU A 1 229 ? -7.246 -0.189 -1.977 1.00 95.50 229 LEU A CA 1
ATOM 1839 C C . LEU A 1 229 ? -8.207 -1.115 -2.728 1.00 95.50 229 LEU A C 1
ATOM 1841 O O . LEU A 1 229 ? -9.380 -0.775 -2.866 1.00 95.50 229 LEU A O 1
ATOM 1845 N N . PHE A 1 230 ? -7.760 -2.289 -3.179 1.00 96.75 230 PHE A N 1
ATOM 1846 C CA . PHE A 1 230 ? -8.649 -3.295 -3.763 1.00 96.75 230 PHE A CA 1
ATOM 1847 C C . PHE A 1 230 ? -9.717 -3.736 -2.772 1.00 96.75 230 PHE A C 1
ATOM 1849 O O . PHE A 1 230 ? -10.886 -3.819 -3.143 1.00 96.75 230 PHE A O 1
ATOM 1856 N N . ASN A 1 231 ? -9.345 -3.961 -1.511 1.00 96.12 231 ASN A N 1
ATOM 1857 C CA . ASN A 1 231 ? -10.328 -4.223 -0.473 1.00 96.12 231 ASN A CA 1
ATOM 1858 C C . ASN A 1 231 ? -11.286 -3.032 -0.302 1.00 96.12 231 ASN A C 1
ATOM 1860 O O . ASN A 1 231 ? -12.498 -3.208 -0.356 1.00 96.12 231 ASN A O 1
ATOM 1864 N N . HIS A 1 232 ? -10.763 -1.812 -0.172 1.00 93.69 232 HIS A N 1
ATOM 1865 C CA . HIS A 1 232 ? -11.574 -0.625 0.098 1.00 93.69 232 HIS A CA 1
ATOM 1866 C C . HIS A 1 232 ? -12.556 -0.265 -1.032 1.00 93.69 232 HIS A C 1
ATOM 1868 O O . HIS A 1 232 ? -13.711 0.041 -0.762 1.00 93.69 232 HIS A O 1
ATOM 1874 N N . TYR A 1 233 ? -12.138 -0.320 -2.302 1.00 94.06 233 TYR A N 1
ATOM 1875 C CA . TYR A 1 233 ? -13.000 0.052 -3.435 1.00 94.06 233 TYR A CA 1
ATOM 1876 C C . TYR A 1 233 ? -14.096 -0.963 -3.764 1.00 94.06 233 TYR A C 1
ATOM 1878 O O . TYR A 1 233 ? -15.023 -0.629 -4.509 1.00 94.06 233 TYR A O 1
ATOM 1886 N N . TYR A 1 234 ? -13.956 -2.198 -3.286 1.00 94.44 234 TYR A N 1
ATOM 1887 C CA . TYR A 1 234 ? -14.855 -3.301 -3.617 1.00 94.44 234 TYR A CA 1
ATOM 1888 C C . TYR A 1 234 ? -15.607 -3.865 -2.417 1.00 94.44 234 TYR A C 1
ATOM 1890 O O . TYR A 1 234 ? -16.557 -4.620 -2.610 1.00 94.44 234 TYR A O 1
ATOM 1898 N N . CYS A 1 235 ? -15.214 -3.525 -1.194 1.00 95.62 235 CYS A N 1
ATOM 1899 C CA . CYS A 1 235 ? -15.969 -3.908 -0.019 1.00 95.62 235 CYS A CA 1
ATOM 1900 C C . CYS A 1 235 ? -17.129 -2.937 0.203 1.00 95.62 235 CYS A C 1
ATOM 1902 O O . CYS A 1 235 ? -16.972 -1.719 0.099 1.00 95.62 235 CYS A O 1
ATOM 1904 N N . ASN A 1 236 ? -18.289 -3.490 0.536 1.00 95.31 236 ASN A N 1
ATOM 1905 C CA . ASN A 1 236 ? -19.425 -2.703 0.983 1.00 95.31 236 ASN A CA 1
ATOM 1906 C C . ASN A 1 236 ? -19.456 -2.662 2.510 1.00 95.31 236 ASN A C 1
ATOM 1908 O O . ASN A 1 236 ? -18.992 -3.575 3.190 1.00 95.31 236 ASN A O 1
ATOM 1912 N N . LEU A 1 237 ? -20.045 -1.600 3.048 1.00 95.50 237 LEU A N 1
ATOM 1913 C CA . LEU A 1 237 ? -20.304 -1.475 4.473 1.00 95.50 237 LEU A CA 1
ATOM 1914 C C . LEU A 1 237 ? -21.802 -1.643 4.712 1.00 95.50 237 LEU A C 1
ATOM 1916 O O . LEU A 1 237 ? -22.598 -0.795 4.302 1.00 95.50 237 LEU A O 1
ATOM 1920 N N . GLU A 1 238 ? -22.185 -2.729 5.373 1.00 96.06 238 GLU A N 1
ATOM 1921 C CA . GLU A 1 238 ? -23.538 -2.896 5.879 1.00 96.06 238 GLU A CA 1
ATOM 1922 C C . GLU A 1 238 ? -23.694 -2.072 7.159 1.00 96.06 238 GLU A C 1
ATOM 1924 O O . GLU A 1 238 ? -22.900 -2.178 8.097 1.00 96.06 238 GLU A O 1
ATOM 1929 N N . VAL A 1 239 ? -24.717 -1.216 7.182 1.00 96.81 239 VAL A N 1
ATOM 1930 C CA . VAL A 1 239 ? -25.008 -0.322 8.308 1.00 96.81 239 VAL A CA 1
ATOM 1931 C C . VAL A 1 239 ? -26.389 -0.651 8.850 1.00 96.81 239 VAL A C 1
ATOM 1933 O O . VAL A 1 239 ? -27.403 -0.408 8.193 1.00 96.81 239 VAL A O 1
ATOM 1936 N N . THR A 1 240 ? -26.434 -1.173 10.073 1.00 97.44 240 THR A N 1
ATOM 1937 C CA . THR A 1 240 ? -27.686 -1.447 10.785 1.00 97.44 240 THR A CA 1
ATOM 1938 C C . THR A 1 240 ? -27.932 -0.361 11.822 1.00 97.44 240 THR A C 1
ATOM 1940 O O . THR A 1 240 ? -27.106 -0.152 12.706 1.00 97.44 240 THR A O 1
ATOM 1943 N N . PHE A 1 241 ? -29.072 0.327 11.732 1.00 95.31 241 PHE A N 1
ATOM 1944 C CA . PHE A 1 241 ? -29.455 1.375 12.680 1.00 95.31 241 PHE A CA 1
ATOM 1945 C C . PHE A 1 241 ? -30.154 0.788 13.911 1.00 95.31 241 PHE A C 1
ATOM 1947 O O . PHE A 1 241 ? -31.120 0.033 13.782 1.00 95.31 241 PHE A O 1
ATOM 1954 N N . GLY A 1 242 ? -29.684 1.178 15.093 1.00 91.69 242 GLY A N 1
ATOM 1955 C CA . GLY A 1 242 ? -30.351 0.974 16.377 1.00 91.69 242 GLY A CA 1
ATOM 1956 C C . GLY A 1 242 ? -31.025 2.253 16.885 1.00 91.69 242 GLY A C 1
ATOM 1957 O O . GLY A 1 242 ? -31.072 3.266 16.192 1.00 91.69 242 GLY A O 1
ATOM 1958 N N . GLU A 1 243 ? -31.542 2.215 18.117 1.00 88.44 243 GLU A N 1
ATOM 1959 C CA . GLU A 1 243 ? -32.193 3.375 18.753 1.00 88.44 243 GLU A CA 1
ATOM 1960 C C . GLU A 1 243 ? -31.202 4.526 19.012 1.00 88.44 243 GLU A C 1
ATOM 1962 O O . GLU A 1 243 ? -31.506 5.674 18.699 1.00 88.44 243 GLU A O 1
ATOM 1967 N N . ASN A 1 244 ? -29.997 4.207 19.504 1.00 90.12 244 ASN A N 1
ATOM 1968 C CA . ASN A 1 244 ? -28.943 5.172 19.852 1.00 90.12 244 ASN A CA 1
ATOM 1969 C C . ASN A 1 244 ? -27.572 4.794 19.266 1.00 90.12 244 ASN A C 1
ATOM 1971 O O . ASN A 1 244 ? -26.533 5.051 19.871 1.00 90.12 244 ASN A O 1
ATOM 1975 N N . GLY A 1 245 ? -27.546 4.135 18.109 1.00 93.94 245 GLY A N 1
ATOM 1976 C CA . GLY A 1 245 ? -26.294 3.649 17.546 1.00 93.94 245 GLY A CA 1
ATOM 1977 C C . GLY A 1 245 ? -26.418 3.065 16.150 1.00 93.94 245 GLY A C 1
ATOM 1978 O O . GLY A 1 245 ? -27.508 2.961 15.582 1.00 93.94 245 GLY A O 1
ATOM 1979 N N . ILE A 1 246 ? -25.274 2.650 15.621 1.00 95.44 246 ILE A N 1
ATOM 1980 C CA . ILE A 1 246 ? -25.152 1.838 14.417 1.00 95.44 246 ILE A CA 1
ATOM 1981 C C . ILE A 1 246 ? -24.252 0.633 14.678 1.00 95.44 246 ILE A C 1
ATOM 1983 O O . ILE A 1 246 ? -23.292 0.717 15.444 1.00 95.44 246 ILE A O 1
ATOM 1987 N N . THR A 1 247 ? -24.532 -0.456 13.972 1.00 96.69 247 THR A N 1
ATOM 1988 C CA . THR A 1 247 ? -23.608 -1.579 13.805 1.00 96.69 247 THR A CA 1
ATOM 1989 C C . THR A 1 247 ? -23.088 -1.573 12.376 1.00 96.69 247 THR A C 1
ATOM 1991 O O . THR A 1 247 ? -23.873 -1.477 11.430 1.00 96.69 247 THR A O 1
ATOM 1994 N N . LEU A 1 248 ? -21.770 -1.661 12.240 1.00 97.00 248 LEU A N 1
ATOM 1995 C CA . LEU A 1 248 ? -21.032 -1.700 10.988 1.00 97.00 248 LEU A CA 1
ATOM 1996 C C . LEU A 1 248 ? -20.501 -3.112 10.745 1.00 97.00 248 LEU A C 1
ATOM 1998 O O . LEU A 1 248 ? -19.840 -3.675 11.618 1.00 97.00 248 LEU A O 1
ATOM 2002 N N . GLU A 1 249 ? -20.739 -3.657 9.558 1.00 96.25 249 GLU A N 1
ATOM 2003 C CA . GLU A 1 249 ? -20.207 -4.954 9.134 1.00 96.25 249 GLU A CA 1
ATOM 2004 C C . GLU A 1 249 ? -19.699 -4.879 7.690 1.00 96.25 249 GLU A C 1
ATOM 2006 O O . GLU A 1 249 ? -20.296 -4.223 6.837 1.00 96.25 249 GLU A O 1
ATOM 2011 N N . ALA A 1 250 ? -18.556 -5.508 7.416 1.00 95.94 250 ALA A N 1
ATOM 2012 C CA . ALA A 1 250 ? -17.939 -5.491 6.096 1.00 95.94 250 ALA A CA 1
ATOM 2013 C C . ALA A 1 250 ? -18.502 -6.617 5.211 1.00 95.94 250 ALA A C 1
ATOM 2015 O O . ALA A 1 250 ? -18.304 -7.796 5.506 1.00 95.94 250 ALA A O 1
ATOM 2016 N N . ASP A 1 251 ? -19.128 -6.265 4.087 1.00 96.12 251 ASP A N 1
ATOM 2017 C CA . ASP A 1 251 ? -19.491 -7.212 3.028 1.00 96.12 251 ASP A CA 1
ATOM 2018 C C . ASP A 1 251 ? -18.367 -7.297 1.989 1.00 96.12 251 ASP A C 1
ATOM 2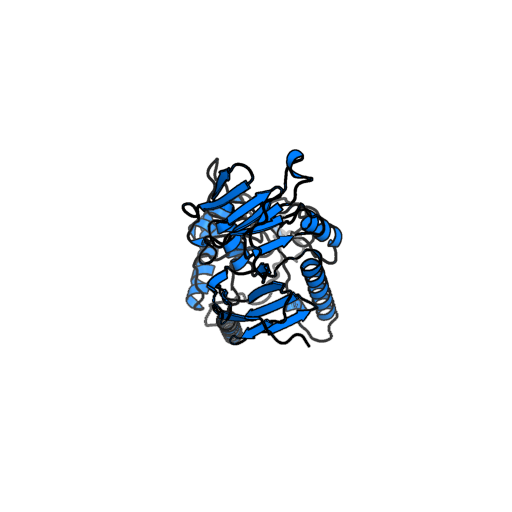020 O O . ASP A 1 251 ? -18.214 -6.464 1.090 1.00 96.12 251 ASP A O 1
ATOM 2024 N N . VAL A 1 252 ? -17.594 -8.375 2.100 1.00 96.44 252 VAL A N 1
ATOM 2025 C CA . VAL A 1 252 ? -16.436 -8.658 1.247 1.00 96.44 252 VAL A CA 1
ATOM 2026 C C . VAL A 1 252 ? -16.778 -9.503 0.013 1.00 96.44 252 VAL A C 1
ATOM 2028 O O . VAL A 1 252 ? -15.873 -10.018 -0.655 1.00 96.44 252 VAL A O 1
ATOM 2031 N N . SER A 1 253 ? -18.063 -9.700 -0.301 1.00 96.12 253 SER A N 1
ATOM 2032 C CA . SER A 1 253 ? -18.503 -10.583 -1.392 1.00 96.12 253 SER A CA 1
ATOM 2033 C C . SER A 1 253 ? -18.014 -10.133 -2.772 1.00 96.12 253 SER A C 1
ATOM 2035 O O . SER A 1 253 ? -17.743 -10.978 -3.624 1.00 96.12 253 SER A O 1
ATOM 2037 N N . GLN A 1 254 ? -17.856 -8.821 -2.976 1.00 94.94 254 GLN A N 1
ATOM 2038 C CA . GLN A 1 254 ? -17.369 -8.226 -4.226 1.00 94.94 254 GLN A CA 1
ATOM 2039 C C . GLN A 1 254 ? -15.861 -7.938 -4.220 1.00 94.94 254 GLN A C 1
ATOM 2041 O O . GLN A 1 254 ? -15.317 -7.540 -5.250 1.00 94.94 254 GLN A O 1
ATOM 2046 N N . VAL A 1 255 ? -15.174 -8.149 -3.090 1.00 96.12 255 VAL A N 1
ATOM 2047 C CA . VAL A 1 255 ? -13.729 -7.908 -2.976 1.00 96.12 255 VAL A CA 1
ATOM 2048 C C . VAL A 1 255 ? -12.964 -8.943 -3.803 1.00 96.12 255 VAL A C 1
ATOM 2050 O O . VAL A 1 255 ? -13.105 -10.148 -3.528 1.00 96.12 255 VAL A O 1
ATOM 2053 N N . PRO A 1 256 ? -12.152 -8.502 -4.781 1.00 95.06 256 PRO A N 1
ATOM 2054 C CA . PRO A 1 256 ? -11.487 -9.396 -5.711 1.00 95.06 256 PRO A CA 1
ATOM 2055 C C . PRO A 1 256 ? -10.231 -10.024 -5.082 1.00 95.06 256 PRO A C 1
ATOM 2057 O O . PRO A 1 256 ? -9.775 -9.619 -4.011 1.00 95.06 256 PRO A O 1
ATOM 2060 N N . GLU A 1 257 ? -9.675 -11.040 -5.738 1.00 95.12 257 GLU A N 1
ATOM 2061 C CA . GLU A 1 257 ? -8.520 -11.807 -5.246 1.00 95.12 257 GLU A CA 1
ATOM 2062 C C . GLU A 1 257 ? -7.246 -10.967 -5.075 1.00 95.12 257 GLU A C 1
ATOM 2064 O O . GLU A 1 257 ? -6.461 -11.247 -4.173 1.00 95.12 257 GLU A O 1
ATOM 2069 N N . GLN A 1 258 ? -7.106 -9.877 -5.838 1.00 95.44 258 GLN A N 1
ATOM 2070 C CA . GLN A 1 258 ? -6.019 -8.900 -5.736 1.00 95.44 258 GLN A CA 1
ATOM 2071 C C . GLN A 1 258 ? -5.884 -8.288 -4.335 1.00 95.44 258 GLN A C 1
ATOM 2073 O O . GLN A 1 258 ? -4.810 -7.816 -3.977 1.00 95.44 258 GLN A O 1
ATOM 2078 N N . ALA A 1 259 ? -6.961 -8.258 -3.539 1.00 96.19 259 ALA A N 1
ATOM 2079 C CA . ALA A 1 259 ? -6.897 -7.786 -2.157 1.00 96.19 259 ALA A CA 1
ATOM 2080 C C . ALA A 1 259 ? -6.140 -8.760 -1.238 1.00 96.19 259 ALA A C 1
ATOM 2082 O O . ALA A 1 259 ? -5.632 -8.342 -0.199 1.00 96.19 259 ALA A O 1
ATOM 2083 N N . ALA A 1 260 ? -6.051 -10.041 -1.614 1.00 95.06 260 ALA A N 1
ATOM 2084 C CA . ALA A 1 260 ? -5.337 -11.092 -0.897 1.00 95.06 260 ALA A CA 1
ATOM 2085 C C . ALA A 1 260 ? -5.617 -11.066 0.621 1.00 95.06 260 ALA A C 1
ATOM 2087 O O . ALA A 1 260 ? -6.777 -11.068 1.040 1.00 95.06 260 ALA A O 1
ATOM 2088 N N . GLU A 1 261 ? -4.574 -11.018 1.453 1.00 95.44 261 GLU A N 1
ATOM 2089 C CA . GLU A 1 261 ? -4.687 -10.970 2.913 1.00 95.44 261 GLU A CA 1
ATOM 2090 C C . GLU A 1 261 ? -5.403 -9.716 3.451 1.00 95.44 261 GLU A C 1
ATOM 2092 O O . GLU A 1 261 ? -5.879 -9.726 4.583 1.00 95.44 261 GLU A O 1
ATOM 2097 N N . TYR A 1 262 ? -5.525 -8.645 2.656 1.00 95.94 262 TYR A N 1
ATOM 2098 C CA . TYR A 1 262 ? -6.235 -7.420 3.043 1.00 95.94 262 TYR A CA 1
ATOM 2099 C C . TYR A 1 262 ? -7.753 -7.527 2.876 1.00 95.94 262 TYR A C 1
ATOM 2101 O O . TYR A 1 262 ? -8.471 -6.602 3.261 1.00 95.94 262 TYR A O 1
ATOM 2109 N N . LYS A 1 263 ? -8.278 -8.628 2.326 1.00 96.00 263 LYS A N 1
ATOM 2110 C CA . LYS A 1 263 ? -9.724 -8.837 2.205 1.00 96.00 263 LYS A CA 1
ATOM 2111 C C . LYS A 1 263 ? -10.399 -8.788 3.582 1.00 96.00 263 LYS A C 1
ATOM 2113 O O . LYS A 1 263 ? -10.109 -9.596 4.454 1.00 96.00 263 LYS A O 1
ATOM 2118 N N . GLY A 1 264 ? -11.325 -7.847 3.758 1.00 93.25 264 GLY A N 1
ATOM 2119 C CA . GLY A 1 264 ? -12.021 -7.586 5.023 1.00 93.25 264 GLY A CA 1
ATOM 2120 C C . GLY A 1 264 ? -11.323 -6.598 5.957 1.00 93.25 264 GLY A C 1
ATOM 2121 O O . GLY A 1 264 ? -11.961 -6.108 6.882 1.00 93.25 264 GLY A O 1
ATOM 2122 N N . ALA A 1 265 ? -10.073 -6.213 5.689 1.00 93.50 265 ALA A N 1
ATOM 2123 C CA . ALA A 1 265 ? -9.365 -5.210 6.480 1.00 93.50 265 ALA A CA 1
ATOM 2124 C C . ALA A 1 265 ? -9.844 -3.792 6.116 1.00 93.50 265 ALA A C 1
ATOM 2126 O O . ALA A 1 265 ? -9.329 -3.167 5.187 1.00 93.50 265 ALA A O 1
ATOM 2127 N N . ILE A 1 266 ? -10.858 -3.290 6.826 1.00 92.75 266 ILE A N 1
ATOM 2128 C CA . ILE A 1 266 ? -11.453 -1.965 6.595 1.00 92.75 266 ILE A CA 1
ATOM 2129 C C . ILE A 1 266 ? -11.279 -1.037 7.784 1.00 92.75 266 ILE A C 1
ATOM 2131 O O . ILE A 1 266 ? -11.518 -1.417 8.928 1.00 92.75 266 ILE A O 1
ATOM 2135 N N . GLY A 1 267 ? -10.930 0.211 7.470 1.00 91.81 267 GLY A N 1
ATOM 2136 C CA . GLY A 1 267 ? -11.083 1.361 8.351 1.00 91.81 267 GLY A CA 1
ATOM 2137 C C . GLY A 1 267 ? -12.271 2.221 7.919 1.00 91.81 267 GLY A C 1
ATOM 2138 O O . GLY A 1 267 ? -12.495 2.424 6.725 1.00 91.81 267 GLY A O 1
ATOM 2139 N N . VAL A 1 268 ? -13.017 2.736 8.890 1.00 92.69 268 VAL A N 1
ATOM 2140 C CA . VAL A 1 268 ? -14.130 3.667 8.704 1.00 92.69 268 VAL A CA 1
ATOM 2141 C C . VAL A 1 268 ? -13.822 4.950 9.457 1.00 92.69 268 VAL A C 1
ATOM 2143 O O . VAL A 1 268 ? -13.529 4.930 10.652 1.00 92.69 268 VAL A O 1
ATOM 2146 N N . HIS A 1 269 ? -13.927 6.070 8.751 1.00 91.88 269 HIS A N 1
ATOM 2147 C CA . HIS A 1 269 ? -13.910 7.404 9.332 1.00 91.88 269 HIS A CA 1
ATOM 2148 C C . HIS A 1 269 ? -15.350 7.855 9.585 1.00 91.88 269 HIS A C 1
ATOM 2150 O O . HIS A 1 269 ? -16.106 8.123 8.651 1.00 91.88 269 HIS A O 1
ATOM 2156 N N . PHE A 1 270 ? -15.753 7.882 10.852 1.00 90.88 270 PHE A N 1
ATOM 2157 C CA . PHE A 1 270 ? -17.088 8.282 11.270 1.00 90.88 270 PHE A CA 1
ATOM 2158 C C . PHE A 1 270 ? -17.113 9.769 11.633 1.00 90.88 270 PHE A C 1
ATOM 2160 O O . PHE A 1 270 ? -16.543 10.192 12.639 1.00 90.88 270 PHE A O 1
ATOM 2167 N N . LEU A 1 271 ? -17.831 10.548 10.821 1.00 89.06 271 LEU A N 1
ATOM 2168 C CA . LEU A 1 271 ? -18.064 11.974 11.030 1.00 89.06 271 LEU A CA 1
ATOM 2169 C C . LEU A 1 271 ? -19.528 12.202 11.442 1.00 89.06 271 LEU A C 1
ATOM 2171 O O . LEU A 1 271 ? -20.424 12.051 10.604 1.00 89.06 271 LEU A O 1
ATOM 2175 N N . PRO A 1 272 ? -19.814 12.566 12.704 1.00 85.44 272 PRO A N 1
ATOM 2176 C CA . PRO A 1 272 ? -21.178 12.795 13.152 1.00 85.44 272 PRO A CA 1
ATOM 2177 C C . PRO A 1 272 ? -21.769 14.039 12.486 1.00 85.44 272 PRO A C 1
ATOM 2179 O O . PRO A 1 272 ? -21.136 15.092 12.384 1.00 85.44 272 PRO A O 1
ATOM 2182 N N . GLY A 1 273 ? -23.030 13.925 12.066 1.00 87.12 273 GLY A N 1
ATOM 2183 C CA . GLY A 1 273 ? -23.814 15.065 11.599 1.00 87.12 273 GLY A CA 1
ATOM 2184 C C . GLY A 1 273 ? -24.094 16.079 12.715 1.00 87.12 273 GLY A C 1
ATOM 2185 O O . GLY A 1 273 ? -23.857 15.821 13.896 1.00 87.12 273 GLY A O 1
ATOM 2186 N N . ALA A 1 274 ? -24.662 17.230 12.343 1.00 87.12 274 ALA A N 1
ATOM 2187 C CA . ALA A 1 274 ? -24.947 18.330 13.270 1.00 87.12 274 ALA A CA 1
ATOM 2188 C C . ALA A 1 274 ? -25.761 17.906 14.510 1.00 87.12 274 ALA A C 1
ATOM 2190 O O . ALA A 1 274 ? -25.493 18.398 15.604 1.00 87.12 274 ALA A O 1
ATOM 2191 N N . ASP A 1 275 ? -26.693 16.962 14.354 1.00 86.38 275 ASP A N 1
ATOM 2192 C CA . ASP A 1 275 ? -27.550 16.473 15.443 1.00 86.38 275 ASP A CA 1
ATOM 2193 C C . ASP A 1 275 ? -26.784 15.651 16.494 1.00 86.38 275 ASP A C 1
ATOM 2195 O O . ASP A 1 275 ? -27.183 15.595 17.655 1.00 86.38 275 ASP A O 1
ATOM 2199 N N . LEU A 1 276 ? -25.658 15.045 16.106 1.00 85.62 276 LEU A N 1
ATOM 2200 C CA . LEU A 1 276 ? -24.815 14.222 16.977 1.00 85.62 276 LEU A CA 1
ATOM 2201 C C . LEU A 1 276 ? -23.547 14.953 17.439 1.00 85.62 276 LEU A C 1
ATOM 2203 O O . LEU A 1 276 ? -22.835 14.452 18.307 1.00 85.62 276 LEU A O 1
ATOM 2207 N N . ALA A 1 277 ? -23.282 16.162 16.937 1.00 81.81 277 ALA A N 1
ATOM 2208 C CA . ALA A 1 277 ? -22.038 16.893 17.182 1.00 81.81 277 ALA A CA 1
ATOM 2209 C C . ALA A 1 277 ? -21.792 17.274 18.659 1.00 81.81 277 ALA A C 1
ATOM 2211 O O . ALA A 1 277 ? -20.676 17.622 19.033 1.00 81.81 277 ALA A O 1
ATOM 2212 N N . SER A 1 278 ? -22.803 17.249 19.530 1.00 81.94 278 SER A N 1
ATOM 2213 C CA . SER A 1 278 ? -22.608 17.462 20.975 1.00 81.94 278 SER A CA 1
ATOM 2214 C C . SER A 1 278 ? -22.638 16.177 21.802 1.00 81.94 278 SER A C 1
ATOM 2216 O O . SER A 1 278 ? -22.363 16.229 23.006 1.00 81.94 278 SER A O 1
ATOM 2218 N N . THR A 1 279 ? -22.993 15.050 21.185 1.00 85.00 279 THR A N 1
ATOM 2219 C CA . THR A 1 279 ? -23.167 13.762 21.863 1.00 85.00 279 THR A CA 1
ATOM 2220 C C . THR A 1 279 ? -21.823 13.079 22.099 1.00 85.00 279 THR A C 1
ATOM 2222 O O . THR A 1 279 ? -20.863 13.296 21.364 1.00 85.00 279 THR A O 1
ATOM 2225 N N . ASN A 1 280 ? -21.726 12.280 23.160 1.00 85.56 280 ASN A N 1
ATOM 2226 C CA . ASN A 1 280 ? -20.564 11.420 23.354 1.00 85.56 280 ASN A CA 1
ATOM 2227 C C . ASN A 1 280 ? -20.733 10.167 22.501 1.00 85.56 280 ASN A C 1
ATOM 2229 O O . ASN A 1 280 ? -21.804 9.569 22.517 1.00 85.56 280 ASN A O 1
ATOM 2233 N N . LEU A 1 281 ? -19.677 9.786 21.784 1.00 88.38 281 LEU A N 1
ATOM 2234 C CA . LEU A 1 281 ? -19.628 8.561 20.992 1.00 88.38 281 LEU A CA 1
ATOM 2235 C C . LEU A 1 281 ? -18.874 7.482 21.771 1.00 88.38 281 LEU A C 1
ATOM 2237 O O . LEU A 1 281 ? -17.770 7.755 22.249 1.00 88.38 281 LEU A O 1
ATOM 2241 N N . SER A 1 282 ? -19.387 6.257 21.816 1.00 89.56 282 SER A N 1
ATOM 2242 C CA . SER A 1 282 ? -18.667 5.077 22.309 1.00 89.56 282 SER A CA 1
ATOM 2243 C C . SER A 1 282 ? -18.619 3.981 21.243 1.00 89.56 282 SER A C 1
ATOM 2245 O O . SER A 1 282 ? -19.470 3.928 20.361 1.00 89.56 282 SER A O 1
ATOM 2247 N N . THR A 1 283 ? -17.587 3.138 21.288 1.00 91.12 283 THR A N 1
ATOM 2248 C CA . THR A 1 283 ? -17.382 2.034 20.340 1.00 91.12 283 THR A CA 1
ATOM 2249 C C . THR A 1 283 ? -16.654 0.873 21.008 1.00 91.12 283 THR A C 1
ATOM 2251 O O . THR A 1 283 ? -15.769 1.095 21.843 1.00 91.12 283 THR A O 1
ATOM 2254 N N . ASP A 1 284 ? -17.015 -0.346 20.612 1.00 91.00 284 ASP A N 1
ATOM 2255 C CA . ASP A 1 284 ? -16.371 -1.605 21.003 1.00 91.00 284 ASP A CA 1
ATOM 2256 C C . ASP A 1 284 ? -15.194 -1.996 20.085 1.00 91.00 284 ASP A C 1
ATOM 2258 O O . ASP A 1 284 ? -14.553 -3.026 20.301 1.00 91.00 284 ASP A O 1
ATOM 2262 N N . ALA A 1 285 ? -14.868 -1.164 19.088 1.00 90.56 285 ALA A N 1
ATOM 2263 C CA . ALA A 1 285 ? -13.763 -1.403 18.170 1.00 90.56 285 ALA A CA 1
ATOM 2264 C C . ALA A 1 285 ? -12.412 -1.499 18.900 1.00 90.56 285 ALA A C 1
ATOM 2266 O O . ALA A 1 285 ? -12.034 -0.615 19.674 1.00 90.56 285 ALA A O 1
ATOM 2267 N N . TRP A 1 286 ? -11.642 -2.536 18.568 1.00 85.94 286 TRP A N 1
ATOM 2268 C CA . TRP A 1 286 ? -10.249 -2.700 19.000 1.00 85.94 286 TRP A CA 1
ATOM 2269 C C . TRP A 1 286 ? -9.333 -1.652 18.379 1.00 85.94 286 TRP A C 1
ATOM 2271 O O . TRP A 1 286 ? -8.496 -1.045 19.052 1.00 85.94 286 TRP A O 1
ATOM 2281 N N . LEU A 1 287 ? -9.498 -1.456 17.070 1.00 88.75 287 LEU A N 1
ATOM 2282 C CA . LEU A 1 287 ? -8.779 -0.452 16.314 1.00 88.75 287 LEU A CA 1
ATOM 2283 C C . LEU A 1 287 ? -9.610 0.811 16.309 1.00 88.75 287 LEU A C 1
ATOM 2285 O O . LEU A 1 287 ? -10.661 0.867 15.676 1.00 88.75 287 LEU A O 1
ATOM 2289 N N . ARG A 1 288 ? -9.155 1.802 17.069 1.00 88.69 288 ARG A N 1
ATOM 2290 C CA . ARG A 1 288 ? -9.835 3.079 17.190 1.00 88.69 288 ARG A CA 1
ATOM 2291 C C . ARG A 1 288 ? -8.845 4.204 17.406 1.00 88.69 288 ARG A C 1
ATOM 2293 O O . ARG A 1 288 ? -7.918 4.108 18.208 1.00 88.69 288 ARG A O 1
ATOM 2300 N N . TYR A 1 289 ? -9.092 5.304 16.720 1.00 85.50 289 TYR A N 1
ATOM 2301 C CA . TYR A 1 289 ? -8.338 6.532 16.886 1.00 85.50 289 TYR A CA 1
ATOM 2302 C C . TYR A 1 289 ? -9.313 7.696 17.009 1.00 85.50 289 TYR A C 1
ATOM 2304 O O . TYR A 1 289 ? -10.276 7.801 16.251 1.00 85.50 289 TYR A O 1
ATOM 2312 N N . ARG A 1 290 ? -9.066 8.559 17.996 1.00 81.06 290 ARG A N 1
ATOM 2313 C CA . ARG A 1 290 ? -9.761 9.835 18.147 1.00 81.06 290 ARG A CA 1
ATOM 2314 C C . ARG A 1 290 ? -8.761 10.949 17.927 1.00 81.06 290 ARG A C 1
ATOM 2316 O O . ARG A 1 290 ? -7.724 10.996 18.594 1.00 81.06 290 ARG A O 1
ATOM 2323 N N . SER A 1 291 ? -9.094 11.835 17.001 1.00 71.31 291 SER A N 1
ATOM 2324 C CA . SER A 1 291 ? -8.385 13.097 16.826 1.00 71.31 291 SER A CA 1
ATOM 2325 C C . SER A 1 291 ? -8.615 14.004 18.046 1.00 71.31 291 SER A C 1
ATOM 2327 O O . SER A 1 291 ? -9.359 13.682 18.975 1.00 71.31 291 SER A O 1
ATOM 2329 N N . GLN A 1 292 ? -7.965 15.168 18.068 1.00 67.94 292 GLN A N 1
ATOM 2330 C CA . GLN A 1 292 ? -8.209 16.183 19.100 1.00 67.94 292 GLN A CA 1
ATOM 2331 C C . GLN A 1 292 ? -9.656 16.705 19.079 1.00 67.94 292 GLN A C 1
ATOM 2333 O O . GLN A 1 292 ? -10.127 17.241 20.084 1.00 67.94 292 GLN A O 1
ATOM 2338 N N . ASP A 1 293 ? -10.368 16.539 17.961 1.00 67.31 293 ASP A N 1
ATOM 2339 C CA . ASP A 1 293 ? -11.816 16.699 17.919 1.00 67.31 293 ASP A CA 1
ATOM 2340 C C . ASP A 1 293 ? -12.495 15.426 18.450 1.00 67.31 293 ASP A C 1
ATOM 2342 O O . ASP A 1 293 ? -12.393 14.349 17.868 1.00 67.31 293 ASP A O 1
ATOM 2346 N N . ARG A 1 294 ? -13.216 15.557 19.570 1.00 61.62 294 ARG A N 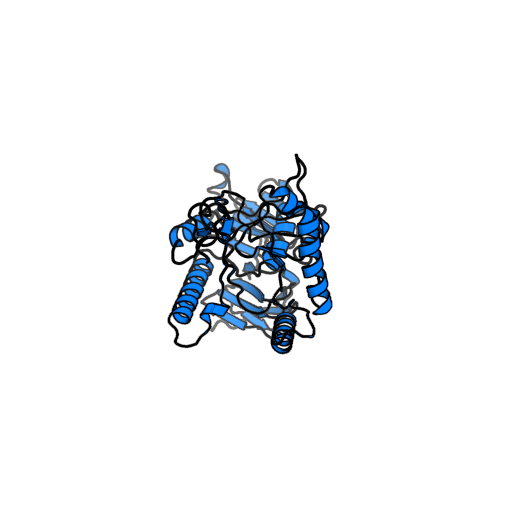1
ATOM 2347 C CA . ARG A 1 294 ? -13.922 14.460 20.266 1.00 61.62 294 ARG A CA 1
ATOM 2348 C C . ARG A 1 294 ? -14.912 13.690 19.383 1.00 61.62 294 ARG A C 1
ATOM 2350 O O . ARG A 1 294 ? -15.274 12.562 19.721 1.00 61.62 294 ARG A O 1
ATOM 2357 N N . ASN A 1 295 ? -15.344 14.306 18.289 1.00 68.56 295 ASN A N 1
ATOM 2358 C CA . ASN A 1 295 ? -16.318 13.770 17.351 1.00 68.56 295 ASN A CA 1
ATOM 2359 C C . ASN A 1 295 ? -15.693 13.083 16.135 1.00 68.56 295 ASN A C 1
ATOM 2361 O O . ASN A 1 295 ? -16.416 12.496 15.343 1.00 68.56 295 ASN A O 1
ATOM 2365 N N . ASP A 1 296 ? -14.377 13.162 15.979 1.00 83.19 296 ASP A N 1
ATOM 2366 C CA . ASP A 1 296 ? -13.653 12.602 14.850 1.00 83.19 296 ASP A CA 1
ATOM 2367 C C . ASP A 1 296 ? -13.131 11.207 15.228 1.00 83.19 296 ASP A C 1
ATOM 2369 O O . ASP A 1 296 ? -12.130 11.062 15.943 1.00 83.19 296 ASP A O 1
ATOM 2373 N N . LEU A 1 297 ? -13.902 10.183 14.841 1.00 88.75 297 LEU A N 1
ATOM 2374 C CA . LEU A 1 297 ? -13.700 8.794 15.240 1.00 88.75 297 LEU A CA 1
ATOM 2375 C C . LEU A 1 297 ? -13.328 7.937 14.030 1.00 88.75 297 LEU A C 1
ATOM 2377 O O . LEU A 1 297 ? -14.106 7.786 13.093 1.00 88.75 297 LEU A O 1
ATOM 2381 N N . TYR A 1 298 ? -12.173 7.292 14.108 1.00 91.38 298 TYR A N 1
ATOM 2382 C CA . TYR A 1 298 ? -11.745 6.269 13.164 1.00 91.38 298 TYR A CA 1
ATOM 2383 C C . TYR A 1 298 ? -11.883 4.914 13.842 1.00 91.38 298 TYR A C 1
ATOM 2385 O O . TYR A 1 298 ? -11.439 4.767 14.982 1.00 91.38 298 TYR A O 1
ATOM 2393 N N . VAL A 1 299 ? -12.471 3.937 13.157 1.00 92.81 299 VAL A N 1
ATOM 2394 C CA . VAL A 1 299 ? -12.591 2.554 13.639 1.00 92.81 299 VAL A CA 1
ATOM 2395 C C . VAL A 1 299 ? -12.118 1.566 12.582 1.00 92.81 299 VAL A C 1
ATOM 2397 O O . VAL A 1 299 ? -12.383 1.753 11.399 1.00 92.81 299 VAL A O 1
ATOM 2400 N N . GLY A 1 300 ? -11.421 0.511 12.994 1.00 92.69 300 GLY A N 1
ATOM 2401 C CA . GLY A 1 300 ? -11.123 -0.645 12.152 1.00 92.69 300 GLY A CA 1
ATOM 2402 C C . GLY A 1 300 ? -12.078 -1.794 12.447 1.00 92.69 300 GLY A C 1
ATOM 2403 O O . GLY A 1 300 ? -12.368 -2.075 13.610 1.00 92.69 300 GLY A O 1
ATOM 2404 N N . LEU A 1 301 ? -12.549 -2.464 11.399 1.00 92.88 301 LEU A N 1
ATOM 2405 C CA . LEU A 1 301 ? -13.519 -3.550 11.498 1.00 92.88 301 LEU A CA 1
ATOM 2406 C C . LEU A 1 301 ? -12.792 -4.898 11.521 1.00 92.88 301 LEU A C 1
ATOM 2408 O O . LEU A 1 301 ? -12.394 -5.411 10.480 1.00 92.88 301 LEU A O 1
ATOM 2412 N N . LEU A 1 302 ? -12.632 -5.481 12.711 1.00 88.88 302 LEU A N 1
ATOM 2413 C CA . LEU A 1 302 ? -12.172 -6.875 12.883 1.00 88.88 302 LEU A CA 1
ATOM 2414 C C . LEU A 1 302 ? -13.346 -7.876 12.932 1.00 88.88 302 LEU A C 1
ATOM 2416 O O . LEU A 1 302 ? -13.163 -9.067 13.164 1.00 88.88 302 LEU A O 1
ATOM 2420 N N . GLY A 1 303 ? -14.560 -7.363 12.743 1.00 89.56 303 GLY A N 1
ATOM 2421 C CA . GLY A 1 303 ? -15.849 -8.034 12.836 1.00 89.56 303 GLY A CA 1
ATOM 2422 C C . GLY A 1 303 ? -16.963 -6.983 12.938 1.00 89.56 303 GLY A C 1
ATOM 2423 O O . GLY A 1 303 ? -16.676 -5.784 12.801 1.00 89.56 303 GLY A O 1
ATOM 2424 N N . PRO A 1 304 ? -18.217 -7.396 13.200 1.00 93.81 304 PRO A N 1
ATOM 2425 C CA . PRO A 1 304 ? -19.303 -6.463 13.482 1.00 93.81 304 PRO A CA 1
ATOM 2426 C C . PRO A 1 304 ? -18.904 -5.501 14.604 1.00 93.81 304 PRO A C 1
ATOM 2428 O O . PRO A 1 304 ? -18.490 -5.935 15.676 1.00 93.81 304 PRO A O 1
ATOM 2431 N N . THR A 1 305 ? -18.992 -4.202 14.333 1.00 94.38 305 THR A N 1
ATOM 2432 C CA . THR A 1 305 ? -18.496 -3.140 15.219 1.00 94.38 305 THR A CA 1
ATOM 2433 C C . THR A 1 305 ? -19.617 -2.165 15.529 1.00 94.38 305 THR A C 1
ATOM 2435 O O . THR A 1 305 ? -20.301 -1.695 14.620 1.00 94.38 305 THR A O 1
ATOM 2438 N N . GLN A 1 306 ? -19.798 -1.829 16.800 1.00 94.69 306 GLN A N 1
ATOM 2439 C CA . GLN A 1 306 ? -20.830 -0.905 17.245 1.00 94.69 306 GLN A CA 1
ATOM 2440 C C . GLN A 1 306 ? -20.264 0.494 17.470 1.00 94.69 306 GLN A C 1
ATOM 2442 O O . GLN A 1 306 ? -19.177 0.684 18.023 1.00 94.69 306 GLN A O 1
ATOM 2447 N N . ILE A 1 307 ? -21.043 1.492 17.066 1.00 93.25 307 ILE A N 1
ATOM 2448 C CA . ILE A 1 307 ? -20.855 2.891 17.438 1.00 93.25 307 ILE A CA 1
ATOM 2449 C C . ILE A 1 307 ? -22.170 3.367 18.044 1.00 93.25 307 ILE A C 1
ATOM 2451 O O . ILE A 1 307 ? -23.183 3.435 17.351 1.00 93.25 307 ILE A O 1
ATOM 2455 N N . VAL A 1 308 ? -22.152 3.707 19.328 1.00 92.94 308 VAL A N 1
ATOM 2456 C CA . VAL A 1 308 ? -23.310 4.247 20.053 1.00 92.94 308 VAL A CA 1
ATOM 2457 C C . VAL A 1 308 ? -23.075 5.704 20.419 1.00 92.94 308 VAL A C 1
ATOM 2459 O O . VAL A 1 308 ? -21.932 6.148 20.560 1.00 92.94 308 VAL A O 1
ATOM 2462 N N . TRP A 1 309 ? -24.155 6.459 20.577 1.00 90.50 309 TRP A N 1
ATOM 2463 C CA . TRP A 1 309 ? -24.120 7.859 20.979 1.00 90.50 309 TRP A CA 1
ATOM 2464 C C . TRP A 1 309 ? -25.067 8.139 22.147 1.00 90.50 309 TRP A C 1
ATOM 2466 O O . TRP A 1 309 ? -26.163 7.592 22.230 1.00 90.50 309 TRP A O 1
ATOM 2476 N N . GLY A 1 310 ? -24.660 9.039 23.044 1.00 85.69 310 GLY A N 1
ATOM 2477 C CA . GLY A 1 310 ? -25.449 9.439 24.215 1.00 85.69 310 GLY A CA 1
ATOM 2478 C C . GLY A 1 310 ? -24.791 9.054 25.540 1.00 85.69 310 GLY A C 1
ATOM 2479 O O . GLY A 1 310 ? -23.588 9.240 25.705 1.00 85.69 310 GLY A O 1
ATOM 2480 N N . GLU A 1 311 ? -25.593 8.589 26.503 1.00 76.44 311 GLU A N 1
ATOM 2481 C CA . GLU A 1 311 ? -25.117 8.149 27.829 1.00 76.44 311 GLU A CA 1
ATOM 2482 C C . GLU A 1 311 ? -24.677 6.677 27.856 1.00 76.44 311 GLU A C 1
ATOM 2484 O O . GLU A 1 311 ? -24.114 6.219 28.847 1.00 76.44 311 GLU A O 1
ATOM 2489 N N . GLU A 1 312 ? -24.932 5.932 26.780 1.00 77.88 312 GLU A N 1
ATOM 2490 C CA . GLU A 1 312 ? -24.532 4.534 26.671 1.00 77.88 312 GLU A CA 1
ATOM 2491 C C . GLU A 1 312 ? -23.021 4.431 26.434 1.00 77.88 312 GLU A C 1
ATOM 2493 O O . GLU A 1 312 ? -22.498 4.792 25.379 1.00 77.88 312 GLU A O 1
ATOM 2498 N N . GLU A 1 313 ? -22.305 3.947 27.446 1.00 81.69 313 GLU A N 1
ATOM 2499 C CA . GLU A 1 313 ? -20.871 3.708 27.374 1.00 81.69 313 GLU A CA 1
ATOM 2500 C C . GLU A 1 313 ? -20.617 2.224 27.094 1.00 81.69 313 GLU A C 1
ATOM 2502 O O . GLU A 1 313 ? -20.797 1.368 27.963 1.00 81.69 313 GLU A O 1
ATOM 2507 N N . LEU A 1 314 ? -20.198 1.912 25.865 1.00 80.06 314 LEU A N 1
ATOM 2508 C CA . LEU A 1 314 ? -19.689 0.581 25.545 1.00 80.06 314 LEU A CA 1
ATOM 2509 C C . LEU A 1 314 ? -18.368 0.321 26.282 1.00 80.06 314 LEU A C 1
ATOM 2511 O O . LEU A 1 314 ? -17.568 1.251 26.446 1.00 80.06 314 LEU A O 1
ATOM 2515 N N . PRO A 1 315 ? -18.109 -0.933 26.696 1.00 72.00 315 PRO A N 1
ATOM 2516 C CA . PRO A 1 315 ? -16.843 -1.303 27.306 1.00 72.00 315 PRO A CA 1
ATOM 2517 C C . PRO A 1 315 ? -15.704 -1.054 26.316 1.00 72.00 315 PRO A C 1
ATOM 2519 O O . PRO A 1 315 ? -15.542 -1.751 25.318 1.00 72.00 315 PRO A O 1
ATOM 2522 N N . ALA A 1 316 ? -14.903 -0.036 26.610 1.00 64.25 316 ALA A N 1
ATOM 2523 C CA . ALA A 1 316 ? -13.661 0.228 25.914 1.00 64.25 316 ALA A CA 1
ATOM 2524 C C . ALA A 1 316 ? -12.649 -0.903 26.179 1.00 64.25 316 ALA A C 1
ATOM 2526 O O . ALA A 1 316 ? -12.447 -1.251 27.348 1.00 64.25 316 ALA A O 1
ATOM 2527 N N . PRO A 1 317 ? -11.956 -1.436 25.154 1.00 66.38 317 PRO A N 1
ATOM 2528 C CA . PRO A 1 317 ? -10.813 -2.298 25.406 1.00 66.38 317 PRO A CA 1
ATOM 2529 C C . PRO A 1 317 ? -9.746 -1.506 26.175 1.00 66.38 317 PRO A C 1
ATOM 2531 O O . PRO A 1 317 ? -9.522 -0.321 25.927 1.00 66.38 317 PRO A O 1
ATOM 2534 N N . GLN A 1 318 ? -9.090 -2.161 27.135 1.00 68.38 318 GLN A N 1
ATOM 2535 C CA . GLN A 1 318 ? -8.015 -1.546 27.929 1.00 68.38 318 GLN A CA 1
ATOM 2536 C C . GLN A 1 318 ? -6.751 -1.247 27.097 1.00 68.38 318 GLN A C 1
ATOM 2538 O O . GLN A 1 318 ? -5.843 -0.551 27.552 1.00 68.38 318 GLN A O 1
ATOM 2543 N N . LEU A 1 319 ? -6.707 -1.789 25.881 1.00 81.62 319 LEU A N 1
ATOM 2544 C CA . LEU A 1 319 ? -5.698 -1.593 24.858 1.00 81.62 319 LEU A CA 1
ATOM 2545 C C . LEU A 1 319 ? -6.384 -1.003 23.621 1.00 81.62 319 LEU A C 1
ATOM 2547 O O . LEU A 1 319 ? -7.365 -1.563 23.140 1.00 81.62 319 LEU A O 1
ATOM 2551 N N . GLU A 1 320 ? -5.844 0.084 23.079 1.00 87.50 320 GLU A N 1
ATOM 2552 C CA . GLU A 1 320 ? -6.331 0.684 21.834 1.00 87.50 320 GLU A CA 1
ATOM 2553 C C . GLU A 1 320 ? -5.313 0.463 20.719 1.00 87.50 320 GLU A C 1
ATOM 2555 O O . GLU A 1 320 ? -4.132 0.777 20.884 1.00 87.50 320 GLU A O 1
ATOM 2560 N N . ILE A 1 321 ? -5.758 -0.022 19.561 1.00 90.12 321 ILE A N 1
ATOM 2561 C CA . ILE A 1 321 ? -4.928 -0.019 18.355 1.00 90.12 321 ILE A CA 1
ATOM 2562 C C . ILE A 1 321 ? -5.149 1.311 17.634 1.00 90.12 321 ILE A C 1
ATOM 2564 O O . ILE A 1 321 ? -6.253 1.593 17.175 1.00 90.12 321 ILE A O 1
ATOM 2568 N N . LEU A 1 322 ? -4.106 2.136 17.543 1.00 90.25 322 LEU A N 1
ATOM 2569 C CA . LEU A 1 322 ? -4.180 3.467 16.934 1.00 90.25 322 LEU A CA 1
ATOM 2570 C C 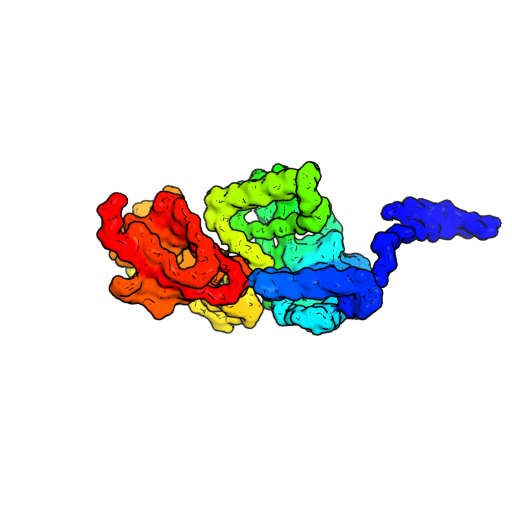. LEU A 1 322 ? -4.005 3.423 15.417 1.00 90.25 322 LEU A C 1
ATOM 2572 O O . LEU A 1 322 ? -4.592 4.230 14.701 1.00 90.25 322 LEU A O 1
ATOM 2576 N N . CYS A 1 323 ? -3.143 2.532 14.932 1.00 89.94 323 CYS A N 1
ATOM 2577 C CA . CYS A 1 323 ? -2.813 2.424 13.518 1.00 89.94 323 CYS A CA 1
ATOM 2578 C C . CYS A 1 323 ? -2.213 1.048 13.221 1.00 89.94 323 CYS A C 1
ATOM 2580 O O . CYS A 1 323 ? -1.491 0.488 14.050 1.00 89.94 323 CYS A O 1
ATOM 2582 N N . SER A 1 324 ? -2.481 0.528 12.027 1.00 92.62 324 SER A N 1
ATOM 2583 C CA . SER A 1 324 ? -1.823 -0.660 11.495 1.00 92.62 324 SER A CA 1
ATOM 2584 C C . SER A 1 324 ? -1.671 -0.542 9.990 1.00 92.62 324 SER A C 1
ATOM 2586 O O . SER A 1 324 ? -2.602 -0.126 9.301 1.00 92.62 324 SER A O 1
ATOM 2588 N N . ASN A 1 325 ? -0.510 -0.936 9.479 1.00 93.62 325 ASN A N 1
ATOM 2589 C CA . ASN A 1 325 ? -0.258 -1.003 8.039 1.00 93.62 325 ASN A CA 1
ATOM 2590 C C . ASN A 1 325 ? -0.584 -2.392 7.442 1.00 93.62 325 ASN A C 1
ATOM 2592 O O . ASN A 1 325 ? -0.471 -2.608 6.235 1.00 93.62 325 ASN A O 1
ATOM 2596 N N . THR A 1 326 ? -0.977 -3.330 8.303 1.00 93.81 326 THR A N 1
ATOM 2597 C CA . THR A 1 326 ? -1.242 -4.739 8.011 1.00 93.81 326 THR A CA 1
ATOM 2598 C C . THR A 1 326 ? -2.620 -5.136 8.540 1.00 93.81 326 THR A C 1
ATOM 2600 O O . THR A 1 326 ? -3.056 -4.597 9.565 1.00 93.81 326 THR A O 1
ATOM 2603 N N . PRO A 1 327 ? -3.293 -6.115 7.915 1.00 94.94 327 PRO A N 1
ATOM 2604 C CA . PRO A 1 327 ? -4.410 -6.812 8.538 1.00 94.94 327 PRO A CA 1
ATOM 2605 C C . PRO A 1 327 ? -3.977 -7.416 9.879 1.00 94.94 327 PRO A C 1
ATOM 2607 O O . PRO A 1 327 ? -2.828 -7.855 10.027 1.00 94.94 327 PRO A O 1
ATOM 2610 N N . ILE A 1 328 ? -4.892 -7.407 10.847 1.00 93.94 328 ILE A N 1
ATOM 2611 C CA . ILE A 1 328 ? -4.685 -7.938 12.196 1.00 93.94 328 ILE A CA 1
ATOM 2612 C C . ILE A 1 328 ? -5.737 -9.005 12.451 1.00 93.94 328 ILE A C 1
ATOM 2614 O O . ILE A 1 328 ? -6.924 -8.733 12.282 1.00 93.94 328 ILE A O 1
ATOM 2618 N N . ASN A 1 329 ? -5.316 -10.166 12.946 1.00 93.12 329 ASN A N 1
ATOM 2619 C CA . ASN A 1 329 ? -6.232 -11.156 13.506 1.00 93.12 329 ASN A CA 1
ATOM 2620 C C . ASN A 1 329 ? -6.060 -11.204 15.024 1.00 93.12 329 ASN A C 1
ATOM 2622 O O . ASN A 1 329 ? -4.938 -11.311 15.516 1.00 93.12 329 ASN A O 1
ATOM 2626 N N . VAL A 1 330 ? -7.164 -11.146 15.770 1.00 91.56 330 VAL A N 1
ATOM 2627 C CA . VAL A 1 330 ? -7.160 -11.414 17.215 1.00 91.56 330 VAL A CA 1
ATOM 2628 C C . VAL A 1 330 ? -7.307 -12.920 17.399 1.00 91.56 330 VAL A C 1
ATOM 2630 O O . VAL A 1 330 ? -8.370 -13.473 17.124 1.00 91.56 330 VAL A O 1
ATOM 2633 N N . LEU A 1 331 ? -6.233 -13.587 17.820 1.00 93.19 331 LEU A N 1
ATOM 2634 C CA . LEU A 1 331 ? -6.202 -15.043 17.979 1.00 93.19 331 LEU A CA 1
ATOM 2635 C C . LEU A 1 331 ? -6.664 -15.478 19.372 1.00 93.19 331 LEU A C 1
ATOM 2637 O O . LEU A 1 331 ? -7.382 -16.469 19.503 1.00 93.19 331 LEU A O 1
ATOM 2641 N N . ALA A 1 332 ? -6.276 -14.722 20.400 1.00 90.94 332 ALA A N 1
ATOM 2642 C CA . ALA A 1 332 ? -6.669 -14.952 21.784 1.00 90.94 332 ALA A CA 1
ATOM 2643 C C . ALA A 1 332 ? -6.818 -13.626 22.540 1.00 90.94 332 ALA A C 1
ATOM 2645 O O . ALA A 1 332 ? -6.132 -12.643 22.253 1.00 90.94 332 ALA A O 1
ATOM 2646 N N . ASN A 1 333 ? -7.732 -13.615 23.507 1.00 89.44 333 ASN A N 1
ATOM 2647 C CA . ASN A 1 333 ? -7.951 -12.519 24.443 1.00 89.44 333 ASN A CA 1
ATOM 2648 C C . ASN A 1 333 ? -8.450 -13.118 25.763 1.00 89.44 333 ASN A C 1
ATOM 2650 O O . ASN A 1 333 ? -9.639 -13.416 25.901 1.00 89.44 333 ASN A O 1
ATOM 2654 N N . ASP A 1 334 ? -7.527 -13.351 26.687 1.00 87.56 334 ASP A N 1
ATOM 2655 C CA . ASP A 1 334 ? -7.785 -13.985 27.977 1.00 87.56 334 ASP A CA 1
ATOM 2656 C C . ASP A 1 334 ? -6.950 -13.335 29.097 1.00 87.56 334 ASP A C 1
ATOM 2658 O O . ASP A 1 334 ? -6.302 -12.304 28.901 1.00 87.56 334 ASP A O 1
ATOM 2662 N N . ASP A 1 335 ? -6.995 -13.920 30.297 1.00 83.19 335 ASP A N 1
ATOM 2663 C CA . ASP A 1 335 ? -6.272 -13.414 31.470 1.00 83.19 335 ASP A CA 1
ATOM 2664 C C . ASP A 1 335 ? -4.735 -13.452 31.295 1.00 83.19 335 ASP A C 1
ATOM 2666 O O . ASP A 1 335 ? -4.026 -12.717 31.987 1.00 83.19 335 ASP A O 1
ATOM 2670 N N . ASP A 1 336 ? -4.209 -14.273 30.374 1.00 82.38 336 ASP A N 1
ATOM 2671 C CA . ASP A 1 336 ? -2.776 -14.381 30.066 1.00 82.38 336 ASP A CA 1
ATOM 2672 C C . ASP A 1 336 ? -2.320 -13.350 29.014 1.00 82.38 336 ASP A C 1
ATOM 2674 O O . ASP A 1 336 ? -1.119 -13.256 28.716 1.00 82.38 336 ASP A O 1
ATOM 2678 N N . GLY A 1 337 ? -3.254 -12.574 28.456 1.00 90.00 337 GLY A N 1
ATOM 2679 C CA . GLY A 1 337 ? -3.008 -11.464 27.544 1.00 90.00 337 GLY A CA 1
ATOM 2680 C C . GLY A 1 337 ? -3.770 -11.560 26.222 1.00 90.00 337 GLY A C 1
ATOM 2681 O O . GLY A 1 337 ? -4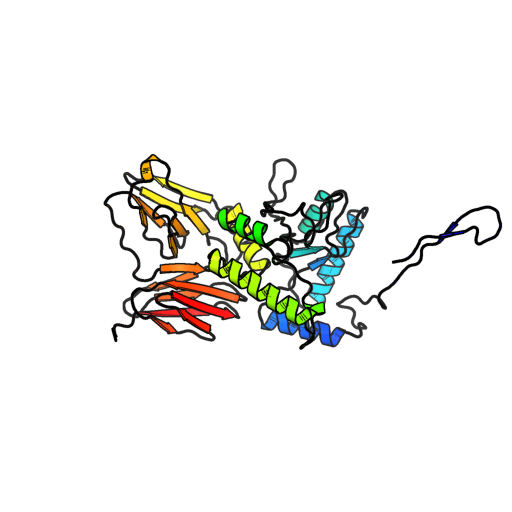.705 -12.336 26.039 1.00 90.00 337 GLY A O 1
ATOM 2682 N N . ILE A 1 338 ? -3.348 -10.724 25.276 1.00 92.19 338 ILE A N 1
ATOM 2683 C CA . ILE A 1 338 ? -3.913 -10.641 23.928 1.00 92.19 338 ILE A CA 1
ATOM 2684 C C . ILE A 1 338 ? -2.879 -11.177 22.944 1.00 92.19 338 ILE A C 1
ATOM 2686 O O . ILE A 1 338 ? -1.741 -10.708 22.929 1.00 92.19 338 ILE A O 1
ATOM 2690 N N . GLU A 1 339 ? -3.272 -12.125 22.102 1.00 95.06 339 GLU A N 1
ATOM 2691 C CA . GLU A 1 339 ? -2.439 -12.635 21.015 1.00 95.06 339 GLU A CA 1
ATOM 2692 C C . GLU A 1 339 ? -2.973 -12.132 19.674 1.00 95.06 339 GLU A C 1
ATOM 2694 O O . GLU A 1 339 ? -4.128 -12.371 19.312 1.00 95.06 339 GLU A O 1
ATOM 2699 N N . LEU A 1 340 ? -2.117 -11.417 18.948 1.00 95.25 340 LEU A N 1
ATOM 2700 C CA . LEU A 1 340 ? -2.404 -10.846 17.640 1.00 95.25 340 LEU A CA 1
ATOM 2701 C C . LEU A 1 340 ? -1.529 -11.503 16.574 1.00 95.25 340 LEU A C 1
ATOM 2703 O O . LEU A 1 340 ? -0.338 -11.724 16.791 1.00 95.25 340 LEU A O 1
ATOM 2707 N N . GLU A 1 341 ? -2.089 -11.725 15.391 1.00 96.44 341 GLU A N 1
ATOM 2708 C CA . GLU A 1 341 ? -1.320 -11.997 14.178 1.00 96.44 341 GLU A CA 1
ATOM 2709 C C . GLU A 1 341 ? -1.258 -10.737 13.316 1.00 96.44 341 GLU A C 1
ATOM 2711 O O . GLU A 1 341 ? -2.292 -10.170 12.956 1.00 96.44 341 GLU A O 1
ATOM 2716 N N . LEU A 1 342 ? -0.047 -10.329 12.938 1.00 96.31 342 LEU A N 1
ATOM 2717 C CA . LEU A 1 342 ? 0.168 -9.384 11.848 1.00 96.31 342 LEU A CA 1
ATOM 2718 C C . LEU A 1 342 ? 0.192 -10.187 10.543 1.00 96.31 342 LEU A C 1
ATOM 2720 O O . LEU A 1 342 ? 1.164 -10.890 10.261 1.00 96.31 342 LEU A O 1
ATOM 2724 N N . ALA A 1 343 ? -0.887 -10.131 9.767 1.00 95.38 343 ALA A N 1
ATOM 2725 C CA . ALA A 1 343 ? -1.184 -11.121 8.730 1.00 95.38 343 ALA A CA 1
ATOM 2726 C C . ALA A 1 343 ? -0.758 -10.699 7.309 1.00 95.38 343 ALA A C 1
ATOM 2728 O O . ALA A 1 343 ? -1.513 -10.873 6.360 1.00 95.38 343 ALA A O 1
ATOM 2729 N N . THR A 1 344 ? 0.447 -10.149 7.133 1.00 94.06 344 THR A N 1
ATOM 2730 C CA . THR A 1 344 ? 1.009 -9.818 5.803 1.00 94.06 344 THR A CA 1
ATOM 2731 C C . THR A 1 344 ? 2.497 -10.165 5.724 1.00 94.06 344 THR A C 1
ATOM 2733 O O . THR A 1 344 ? 3.091 -10.614 6.699 1.00 94.06 344 THR A O 1
ATOM 2736 N N . LYS A 1 345 ? 3.109 -9.983 4.553 1.00 92.81 345 LYS A N 1
ATOM 2737 C CA . LYS A 1 345 ? 4.563 -10.061 4.360 1.00 92.81 345 LYS A CA 1
ATOM 2738 C C . LYS A 1 345 ? 5.153 -8.653 4.224 1.00 92.81 345 LYS A C 1
ATOM 2740 O O . LYS A 1 345 ? 4.444 -7.691 3.934 1.00 92.81 345 LYS A O 1
ATOM 2745 N N . GLY A 1 346 ? 6.468 -8.542 4.370 1.00 92.88 346 GLY A N 1
ATOM 2746 C CA . GLY A 1 346 ? 7.192 -7.281 4.241 1.00 92.88 346 GLY A CA 1
ATOM 2747 C C . GLY A 1 346 ? 7.276 -6.543 5.568 1.00 92.88 346 GLY A C 1
ATOM 2748 O O . GLY A 1 346 ? 7.424 -7.154 6.625 1.00 92.88 346 GLY A O 1
ATOM 2749 N N . MET A 1 347 ? 7.229 -5.213 5.509 1.00 94.00 347 MET A N 1
ATOM 2750 C CA . MET A 1 347 ? 7.228 -4.385 6.710 1.00 94.00 347 MET A CA 1
ATOM 2751 C C . MET A 1 347 ? 5.826 -4.341 7.313 1.00 94.00 347 MET A C 1
ATOM 2753 O O . MET A 1 347 ? 4.876 -3.887 6.671 1.00 94.00 347 MET A O 1
ATOM 2757 N N . GLN A 1 348 ? 5.732 -4.741 8.571 1.00 95.81 348 GLN A N 1
ATOM 2758 C CA . GLN A 1 348 ? 4.512 -4.759 9.360 1.00 95.81 348 GLN A CA 1
ATOM 2759 C C . GLN A 1 348 ? 4.688 -3.809 10.536 1.00 95.81 348 GLN A C 1
ATOM 2761 O O . GLN A 1 348 ? 5.706 -3.862 11.227 1.00 95.81 348 GLN A O 1
ATOM 2766 N N . GLN A 1 349 ? 3.721 -2.932 10.761 1.00 95.19 349 GLN A N 1
ATOM 2767 C CA . GLN A 1 349 ? 3.759 -1.955 11.833 1.00 95.19 349 GLN A CA 1
ATOM 2768 C C . GLN A 1 349 ? 2.401 -1.858 12.511 1.00 95.19 349 GLN A C 1
ATOM 2770 O O . GLN A 1 349 ? 1.378 -1.676 11.852 1.00 95.19 349 GLN A O 1
ATOM 2775 N N . LEU A 1 350 ? 2.438 -1.938 13.838 1.00 95.00 350 LEU A N 1
ATOM 2776 C CA . LEU A 1 350 ? 1.298 -1.833 14.731 1.00 95.00 350 LEU A CA 1
ATOM 2777 C C . LEU A 1 350 ? 1.589 -0.753 15.776 1.00 95.00 350 LEU A C 1
ATOM 2779 O O . LEU A 1 350 ? 2.593 -0.830 16.487 1.00 95.00 350 LEU A O 1
ATOM 2783 N N . VAL A 1 351 ? 0.713 0.245 15.875 1.00 94.25 351 VAL A N 1
ATOM 2784 C CA . VAL A 1 351 ? 0.796 1.308 16.884 1.00 94.25 351 VAL A CA 1
ATOM 2785 C C . VAL A 1 351 ? -0.326 1.120 17.892 1.00 94.25 351 VAL A C 1
ATOM 2787 O O . VAL A 1 351 ? -1.501 1.097 17.528 1.00 94.25 351 VAL A O 1
ATOM 2790 N N . LEU A 1 352 ? 0.039 1.001 19.162 1.00 93.19 352 LEU A N 1
ATOM 2791 C CA . LEU A 1 352 ? -0.862 0.700 20.270 1.00 93.19 352 LEU A CA 1
ATOM 2792 C C . LEU A 1 352 ? -0.789 1.792 21.328 1.00 93.19 352 LEU A C 1
ATOM 2794 O O . LEU A 1 352 ? 0.290 2.321 21.582 1.00 93.19 352 LEU A O 1
ATOM 2798 N N . ARG A 1 353 ? -1.902 2.058 22.007 1.00 91.12 353 ARG A N 1
ATOM 2799 C CA . ARG A 1 353 ? -1.946 2.825 23.254 1.00 91.12 353 ARG A CA 1
ATOM 2800 C C . ARG A 1 353 ? -2.439 1.938 24.387 1.00 91.12 353 ARG A C 1
ATOM 2802 O O . ARG A 1 353 ? -3.419 1.215 24.225 1.00 91.12 353 ARG A O 1
ATOM 2809 N N . SER A 1 354 ? -1.779 2.012 25.538 1.00 90.19 354 SER A N 1
ATOM 2810 C CA . SER A 1 354 ? -2.188 1.281 26.739 1.00 90.19 354 SER A CA 1
ATOM 2811 C C . SER A 1 354 ? -1.978 2.121 27.990 1.00 90.19 354 SER A C 1
ATOM 2813 O O . SER A 1 354 ? -0.872 2.595 28.248 1.00 90.19 354 SER A O 1
ATOM 2815 N N . SER A 1 355 ? -3.023 2.241 28.812 1.00 86.06 355 SER A N 1
ATOM 2816 C CA . SER A 1 355 ? -2.959 2.939 30.104 1.00 86.06 355 SER A CA 1
ATOM 2817 C C . SER A 1 355 ? -2.104 2.209 31.143 1.00 86.06 355 SER A C 1
ATOM 2819 O O . SER A 1 355 ? -1.690 2.804 32.136 1.00 86.06 355 SER A O 1
ATOM 2821 N N . THR A 1 356 ? -1.842 0.918 30.932 1.00 87.94 356 THR A N 1
ATOM 2822 C CA . THR A 1 356 ? -0.943 0.104 31.755 1.00 87.94 356 THR A CA 1
ATOM 2823 C C . THR A 1 356 ? 0.296 -0.293 30.955 1.00 87.94 356 THR A C 1
ATOM 2825 O O . THR A 1 356 ? 0.212 -0.486 29.737 1.00 87.94 356 THR A O 1
ATOM 2828 N N . PRO A 1 357 ? 1.469 -0.445 31.594 1.00 90.44 357 PRO A N 1
ATOM 2829 C CA . PRO A 1 357 ? 2.647 -0.945 30.899 1.00 90.44 357 PRO A CA 1
ATOM 2830 C C . PRO A 1 357 ? 2.381 -2.309 30.245 1.00 90.44 357 PRO A C 1
ATOM 2832 O O . PRO A 1 357 ? 1.743 -3.163 30.856 1.00 90.44 357 PRO A O 1
ATOM 2835 N N . LEU A 1 358 ? 2.877 -2.514 29.023 1.00 92.69 358 LEU A N 1
ATOM 2836 C CA . LEU A 1 358 ? 2.772 -3.785 28.305 1.00 92.69 358 LEU A CA 1
ATOM 2837 C C . LEU A 1 358 ? 4.113 -4.519 28.321 1.00 92.69 358 LEU A C 1
ATOM 2839 O O . LEU A 1 358 ? 5.163 -3.913 28.098 1.00 92.69 358 LEU A O 1
ATOM 2843 N N . ILE A 1 359 ? 4.059 -5.828 28.534 1.00 94.56 359 ILE A N 1
ATOM 2844 C CA . ILE A 1 359 ? 5.102 -6.767 28.128 1.00 94.56 359 ILE A CA 1
ATOM 2845 C C . ILE A 1 359 ? 4.695 -7.263 26.740 1.00 94.56 359 ILE A C 1
ATOM 2847 O O . ILE A 1 359 ? 3.575 -7.735 26.552 1.00 94.56 359 ILE A O 1
ATOM 2851 N N . ILE A 1 360 ? 5.586 -7.090 25.767 1.00 96.12 360 ILE A N 1
ATOM 2852 C CA . ILE A 1 360 ? 5.345 -7.435 24.365 1.00 96.12 360 ILE A CA 1
ATOM 2853 C C . ILE A 1 360 ? 6.307 -8.561 24.001 1.00 96.12 360 ILE A C 1
ATOM 2855 O O . ILE A 1 360 ? 7.523 -8.392 24.103 1.00 96.12 360 ILE A O 1
ATOM 2859 N N . GLU A 1 361 ? 5.759 -9.696 23.582 1.00 96.56 361 GLU A N 1
ATOM 2860 C CA . GLU A 1 361 ? 6.514 -10.886 23.197 1.00 96.56 361 GLU A CA 1
ATOM 2861 C C . GLU A 1 361 ? 6.255 -11.232 21.726 1.00 96.56 361 GLU A C 1
ATOM 2863 O O . GLU A 1 361 ? 5.150 -11.066 21.213 1.00 96.56 361 GLU A O 1
ATOM 2868 N N . GLY A 1 362 ? 7.290 -11.719 21.045 1.00 95.56 362 GLY A N 1
ATOM 2869 C CA . GLY A 1 362 ? 7.232 -12.158 19.653 1.00 95.56 362 GLY A CA 1
ATOM 2870 C C . GLY A 1 362 ? 8.623 -12.201 19.026 1.00 95.56 362 GLY A C 1
ATOM 2871 O O . GLY A 1 362 ? 9.575 -11.599 19.532 1.00 95.56 362 GLY A O 1
ATOM 2872 N N . GLU A 1 363 ? 8.763 -12.948 17.936 1.00 94.94 363 GLU A N 1
ATOM 2873 C CA . GLU A 1 363 ? 10.048 -13.125 17.259 1.00 94.94 363 GLU A CA 1
ATOM 2874 C C . GLU A 1 363 ? 10.360 -11.946 16.326 1.00 94.94 363 GLU A C 1
ATOM 2876 O O . GLU A 1 363 ? 9.516 -11.488 15.560 1.00 94.94 363 GLU A O 1
ATOM 2881 N N . GLY A 1 364 ? 11.598 -11.442 16.380 1.00 94.12 364 GLY A N 1
ATOM 2882 C CA . GLY A 1 364 ? 12.069 -10.413 15.447 1.00 94.12 364 GLY A CA 1
ATOM 2883 C C . GLY A 1 364 ? 11.342 -9.068 15.554 1.00 94.12 364 GLY A C 1
ATOM 2884 O O . GLY A 1 364 ? 11.323 -8.314 14.583 1.00 94.12 364 GLY A O 1
ATOM 2885 N N . LEU A 1 365 ? 10.726 -8.767 16.701 1.00 96.88 365 LEU A N 1
ATOM 2886 C CA . LEU A 1 365 ? 10.021 -7.507 16.921 1.00 96.88 365 LEU A CA 1
ATOM 2887 C C . LEU A 1 365 ? 10.994 -6.375 17.270 1.00 96.88 365 LEU A C 1
ATOM 2889 O O . LEU A 1 365 ? 11.837 -6.500 18.160 1.00 96.88 365 LEU A O 1
ATOM 2893 N N . LEU A 1 366 ? 10.826 -5.236 16.605 1.00 97.12 366 LEU A N 1
ATOM 2894 C CA . LEU A 1 366 ? 11.403 -3.958 17.000 1.00 97.12 366 LEU A CA 1
ATOM 2895 C C . LEU A 1 366 ? 10.325 -3.161 17.730 1.00 97.12 366 LEU A C 1
ATOM 2897 O O . LEU A 1 366 ? 9.288 -2.851 17.149 1.00 97.12 366 LEU A O 1
ATOM 2901 N N . ILE A 1 367 ? 10.565 -2.843 18.999 1.00 96.88 367 ILE A N 1
ATOM 2902 C CA . ILE A 1 367 ? 9.588 -2.168 19.853 1.00 96.88 367 ILE A CA 1
ATOM 2903 C C . ILE A 1 367 ? 10.152 -0.809 20.248 1.00 96.88 367 ILE A C 1
ATOM 2905 O O . ILE A 1 367 ? 11.188 -0.732 20.910 1.00 96.88 367 ILE A O 1
ATOM 2909 N N . ASP A 1 368 ? 9.451 0.248 19.858 1.00 95.31 368 ASP A N 1
ATOM 2910 C CA . ASP A 1 368 ? 9.684 1.605 20.340 1.00 95.31 368 ASP A CA 1
ATOM 2911 C C . ASP A 1 368 ? 8.547 2.020 21.277 1.00 95.31 368 ASP A C 1
ATOM 2913 O O . ASP A 1 368 ? 7.383 1.691 21.036 1.00 95.31 368 ASP A O 1
ATOM 2917 N N . LYS A 1 369 ? 8.876 2.725 22.360 1.00 94.06 369 LYS A N 1
ATOM 2918 C CA . LYS A 1 369 ? 7.899 3.197 23.346 1.00 94.06 369 LYS A CA 1
ATOM 2919 C C . LYS A 1 369 ? 8.089 4.685 23.597 1.00 94.06 369 LYS A C 1
ATOM 2921 O O . LYS A 1 369 ? 9.166 5.110 24.014 1.00 94.06 369 LYS A O 1
ATOM 2926 N N . ALA A 1 370 ? 7.003 5.437 23.457 1.00 91.38 370 ALA A N 1
ATOM 2927 C CA . ALA A 1 370 ? 6.911 6.838 23.839 1.00 91.38 370 ALA A CA 1
ATOM 2928 C C . ALA A 1 370 ? 5.651 7.037 24.692 1.00 91.38 370 ALA A C 1
ATOM 2930 O O . ALA A 1 370 ? 4.540 6.825 24.215 1.00 91.38 370 ALA A O 1
ATOM 2931 N N . ASP A 1 371 ? 5.829 7.419 25.958 1.00 89.81 371 A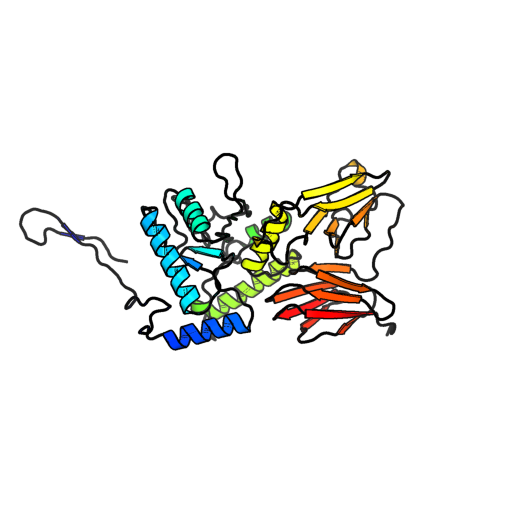SP A N 1
ATOM 2932 C CA . ASP A 1 371 ? 4.747 7.575 26.939 1.00 89.81 371 ASP A CA 1
ATOM 2933 C C . ASP A 1 371 ? 3.873 6.306 27.082 1.00 89.81 371 ASP A C 1
ATOM 2935 O O . ASP A 1 371 ? 4.368 5.257 27.514 1.00 89.81 371 ASP A O 1
ATOM 2939 N N . ASP A 1 372 ? 2.585 6.395 26.750 1.00 90.31 372 ASP A N 1
ATOM 2940 C CA . ASP A 1 372 ? 1.602 5.307 26.758 1.00 90.31 372 ASP A CA 1
ATOM 2941 C C . ASP A 1 372 ? 1.428 4.636 25.381 1.00 90.31 372 ASP A C 1
ATOM 2943 O O . ASP A 1 372 ? 0.587 3.747 25.229 1.00 90.31 372 ASP A O 1
ATOM 2947 N N . VAL A 1 373 ? 2.241 5.029 24.392 1.00 92.56 373 VAL A N 1
ATOM 2948 C CA . VAL A 1 373 ? 2.202 4.534 23.013 1.00 92.56 373 VAL A CA 1
ATOM 2949 C C . VAL A 1 373 ? 3.373 3.591 22.724 1.00 92.56 373 VAL A C 1
ATOM 2951 O O . VAL A 1 373 ? 4.531 3.876 23.038 1.00 92.56 373 VAL A O 1
ATOM 2954 N N . TYR A 1 374 ? 3.068 2.471 22.073 1.00 95.19 374 TYR A N 1
ATOM 2955 C CA . TYR A 1 374 ? 4.017 1.456 21.625 1.00 95.19 374 TYR A CA 1
ATOM 2956 C C . TYR A 1 374 ? 3.945 1.339 20.105 1.00 95.19 374 TYR A C 1
ATOM 2958 O O . TYR A 1 374 ? 2.861 1.186 19.548 1.00 95.19 374 TYR A O 1
ATOM 2966 N N . THR A 1 375 ? 5.093 1.375 19.436 1.00 95.38 375 THR A N 1
ATOM 2967 C CA . THR A 1 375 ? 5.216 1.073 18.007 1.00 95.38 375 THR A CA 1
ATOM 2968 C C . THR A 1 375 ? 5.960 -0.242 17.855 1.00 95.38 375 THR A C 1
ATOM 2970 O O . THR A 1 375 ? 7.140 -0.338 18.186 1.00 95.38 375 THR A O 1
ATOM 2973 N N . ILE A 1 376 ? 5.266 -1.255 17.351 1.00 96.81 376 ILE A N 1
ATOM 2974 C CA . ILE A 1 376 ? 5.808 -2.586 17.088 1.00 96.81 376 ILE A CA 1
ATOM 2975 C C . ILE A 1 376 ? 6.046 -2.683 15.588 1.00 96.81 376 ILE A C 1
ATOM 2977 O O . ILE A 1 376 ? 5.126 -2.469 14.804 1.00 96.81 376 ILE A O 1
ATOM 2981 N N . THR A 1 377 ? 7.280 -2.968 15.180 1.00 96.25 377 THR A N 1
ATOM 2982 C CA . THR A 1 377 ? 7.650 -3.162 13.774 1.00 96.25 377 THR A CA 1
ATOM 2983 C C . THR A 1 377 ? 8.283 -4.535 13.578 1.00 96.25 377 THR A C 1
ATOM 2985 O O . THR A 1 377 ? 9.191 -4.910 14.319 1.00 96.25 377 THR A O 1
ATOM 2988 N N . HIS A 1 378 ? 7.836 -5.260 12.559 1.00 96.00 378 HIS A N 1
ATOM 2989 C CA . HIS A 1 378 ? 8.417 -6.519 12.099 1.00 96.00 378 HIS A CA 1
ATOM 2990 C C . HIS A 1 378 ? 8.738 -6.427 10.602 1.00 96.00 378 HIS A C 1
ATOM 2992 O O . HIS A 1 378 ? 8.068 -5.712 9.856 1.00 96.00 378 HIS A O 1
ATOM 2998 N N . TYR A 1 379 ? 9.772 -7.144 10.165 1.00 94.38 379 TYR A N 1
ATOM 2999 C CA . TYR A 1 379 ? 10.111 -7.318 8.754 1.00 94.38 379 TYR A CA 1
ATOM 3000 C C . TYR A 1 379 ? 10.191 -8.811 8.476 1.00 94.38 379 TYR A C 1
ATOM 3002 O O . TYR A 1 379 ? 11.050 -9.480 9.053 1.00 94.38 379 TYR A O 1
ATOM 3010 N N . GLY A 1 380 ? 9.335 -9.333 7.604 1.00 94.00 380 GLY A N 1
ATOM 3011 C CA . GLY A 1 380 ? 9.294 -10.777 7.415 1.00 94.00 380 GLY A CA 1
ATOM 3012 C C . GLY A 1 380 ? 8.013 -11.296 6.789 1.00 94.00 380 GLY A C 1
ATOM 3013 O O . GLY A 1 380 ? 7.334 -10.609 6.028 1.00 94.00 380 GLY A O 1
ATOM 3014 N N . THR A 1 381 ? 7.710 -12.547 7.115 1.00 94.44 381 THR A N 1
ATOM 3015 C CA . THR A 1 381 ? 6.388 -13.150 6.930 1.00 94.44 381 THR A CA 1
ATOM 3016 C C . THR A 1 381 ? 5.416 -12.654 8.002 1.00 94.44 381 THR A C 1
ATOM 3018 O O . THR A 1 381 ? 5.772 -11.790 8.797 1.00 94.44 381 THR A O 1
ATOM 3021 N N . SER A 1 382 ? 4.208 -13.228 8.064 1.00 95.19 382 SER A N 1
ATOM 3022 C CA . SER A 1 382 ? 3.314 -12.963 9.189 1.00 95.19 382 SER A CA 1
ATOM 3023 C C . SER A 1 382 ? 3.993 -13.301 10.519 1.00 95.19 382 SER A C 1
ATOM 3025 O O . SER A 1 382 ? 4.799 -14.236 10.598 1.00 95.19 382 SER A O 1
ATOM 3027 N N . CYS A 1 383 ? 3.682 -12.523 11.557 1.00 96.38 383 CYS A N 1
ATOM 3028 C CA . CYS A 1 383 ? 4.266 -12.690 12.882 1.00 96.38 383 CYS A CA 1
ATOM 3029 C C . CYS A 1 383 ? 3.201 -12.651 13.980 1.00 96.38 383 CYS A C 1
ATOM 3031 O O . CYS A 1 383 ? 2.189 -11.955 13.867 1.00 96.38 383 CYS A O 1
ATOM 3033 N N . LEU A 1 384 ? 3.471 -13.371 15.069 1.00 97.31 384 LEU A N 1
ATOM 3034 C CA . LEU A 1 384 ? 2.654 -13.362 16.278 1.00 97.31 384 LEU A CA 1
ATOM 3035 C C . LEU A 1 384 ? 3.190 -12.332 17.269 1.00 97.31 384 LEU A C 1
ATOM 3037 O O . LEU A 1 384 ? 4.399 -12.239 17.498 1.00 97.31 384 LEU A O 1
ATOM 3041 N N . VAL A 1 385 ? 2.274 -11.579 17.865 1.00 97.12 385 VAL A N 1
ATOM 3042 C CA . VAL A 1 385 ? 2.553 -10.577 18.888 1.00 97.12 385 VAL A CA 1
ATOM 3043 C C . VAL A 1 385 ? 1.675 -10.880 20.091 1.00 97.12 385 VAL A C 1
ATOM 3045 O O . VAL A 1 385 ? 0.451 -10.779 20.010 1.00 97.12 385 VAL A O 1
ATOM 3048 N N . LYS A 1 386 ? 2.297 -11.214 21.221 1.00 96.38 386 LYS A N 1
ATOM 3049 C CA . LYS A 1 386 ? 1.600 -11.376 22.496 1.00 96.38 386 LYS A CA 1
ATOM 3050 C C . LYS A 1 386 ? 1.762 -10.117 23.340 1.00 96.38 386 LYS A C 1
ATOM 3052 O O . LYS A 1 386 ? 2.873 -9.629 23.544 1.00 96.38 386 LYS A O 1
ATOM 3057 N N . LEU A 1 387 ? 0.644 -9.590 23.822 1.00 94.75 387 LEU A N 1
ATOM 3058 C CA . LEU A 1 387 ? 0.544 -8.368 24.607 1.00 94.75 387 LEU A CA 1
ATOM 3059 C C . LEU A 1 387 ? 0.027 -8.719 25.999 1.00 94.75 387 LEU A C 1
ATOM 3061 O O . LEU A 1 387 ? -1.106 -9.169 26.152 1.00 94.75 387 LEU A O 1
ATOM 3065 N N . ILE A 1 388 ? 0.848 -8.496 27.018 1.00 93.31 388 ILE A N 1
ATOM 3066 C CA . ILE A 1 388 ? 0.526 -8.831 28.406 1.00 93.31 388 ILE A CA 1
ATOM 3067 C C . ILE A 1 388 ? 0.531 -7.541 29.216 1.00 93.31 388 ILE A C 1
ATOM 3069 O O . ILE A 1 388 ? 1.532 -6.821 29.256 1.00 93.31 388 ILE A O 1
ATOM 3073 N N . GLN A 1 389 ? -0.582 -7.228 29.871 1.00 87.06 389 GLN A N 1
ATOM 3074 C CA . GLN A 1 389 ? -0.651 -6.062 30.744 1.00 87.06 389 GLN A CA 1
ATOM 3075 C C . GLN A 1 389 ? 0.123 -6.331 32.035 1.00 87.06 389 GLN A C 1
ATOM 3077 O O . GLN A 1 389 ? -0.148 -7.281 32.766 1.00 87.06 389 GLN A O 1
ATOM 3082 N N . SER A 1 390 ? 1.101 -5.479 32.330 1.00 79.88 390 SER A N 1
ATOM 3083 C CA . SER A 1 390 ? 1.841 -5.552 33.582 1.00 79.88 390 SER A CA 1
ATOM 3084 C C . SER A 1 390 ? 0.976 -5.044 34.731 1.00 79.88 390 SER A C 1
ATOM 3086 O O . SER A 1 390 ? 0.487 -3.913 34.705 1.00 79.88 390 SER A O 1
ATOM 3088 N N . THR A 1 391 ? 0.859 -5.847 35.786 1.00 69.94 391 THR A N 1
ATOM 3089 C CA . THR A 1 391 ? 0.260 -5.432 37.062 1.00 69.94 391 THR A CA 1
ATOM 3090 C C . THR A 1 391 ? 1.208 -4.581 37.917 1.00 69.94 391 THR A C 1
ATOM 3092 O O . THR A 1 391 ? 0.820 -4.126 38.991 1.00 69.94 391 THR A O 1
ATOM 3095 N N . ASP A 1 392 ? 2.465 -4.392 37.497 1.00 57.16 392 ASP A N 1
ATOM 3096 C CA . ASP A 1 392 ? 3.486 -3.679 38.272 1.00 57.16 392 ASP A CA 1
ATOM 3097 C C . ASP A 1 392 ? 3.416 -2.171 37.954 1.00 57.16 392 ASP A C 1
ATOM 3099 O O . ASP A 1 392 ? 4.027 -1.671 37.008 1.00 57.16 392 ASP A O 1
ATOM 3103 N N . THR A 1 393 ? 2.625 -1.431 38.737 1.00 46.00 393 THR A N 1
ATOM 3104 C CA . THR A 1 393 ? 2.654 0.039 38.772 1.00 46.00 393 THR A CA 1
ATOM 3105 C C . THR A 1 393 ? 3.870 0.483 39.587 1.00 46.00 393 THR A C 1
ATOM 3107 O O . THR A 1 393 ? 3.796 0.539 40.818 1.00 46.00 393 THR A O 1
ATOM 3110 N N . ARG A 1 394 ? 5.001 0.766 38.938 1.00 37.88 394 ARG A N 1
ATOM 3111 C CA . ARG A 1 394 ? 6.160 1.392 39.593 1.00 37.88 394 ARG A CA 1
ATOM 3112 C C . ARG A 1 394 ? 6.500 2.735 38.991 1.00 37.88 394 ARG A C 1
ATOM 3114 O O . ARG A 1 394 ? 6.553 2.810 37.745 1.00 37.88 394 ARG A O 1
#

Radius of gyration: 25.03 Å; chains: 1; bounding box: 62×39×94 Å

Sequence (394 aa):
NSVPLLVDWEGNGQVGLLLGGVEYGAPYAINDPANPARKGILASVKYLQENHLPILVHAYIHEFKTVDEEREELELHRQAFLDLGIEWDFVGVNHHTWRINENALQTFLVEQEVGISYDFGFHPYKSPGQPRDGKAFMPFVAPFRLTVGEKAEPFLLWAPVPEVRTFAPAYRSMQKFDLPITYFDHVENRLTVGSHQRALLTATVEALGRVQREGNYSFMTEEQVAKSLFNHYYCNLEVTFGENGITLEADVSQVPEQAAEYKGAIGVHFLPGADLASTNLSTDAWLRYRSQDRNDLYVGLLGPTQIVWGEEELPAPQLEILCSNTPINVLANDDDGIELELATKGMQQLVLRSSTPLIIEGEGLLIDKADDVYTITHYGTSCLVKLIQSTDTR

Secondary structure (DSSP, 8-state):
-PPPEEE-SSSSSPPEEE------S----TT-TT-TTHHHHHHHHHHHHHTT----EEE---TT--HHHHHHHHHHHHHHHHHTT---SSEEEEEEEEE--SSHHHHHHHHHHTTEEEEEEEE-TT-SS-TTT-GGG-S----EEEEETTEEEEEEE--PPPPTTT-HHHHHHHHTTT--------GGGG--TTSHHHHHHHHHHHHHHHHHHHTT-----HHHHHHHHHHHHH-EEEEEE-SSEEEEEEE-TT--GGGGGGTT-EEEEE---TTTTTSPEEE--SEEEE-SSTT-EEEEESSSEEEEESS------SEEEEEESS-EEEEEEETTEEEEEE-SSEEEEEEEEESS-EEEE-TT-EEEEETTEEEEEEEES-EEEEEEE-----

pLDDT: mean 89.22, std 9.05, range [37.88, 97.44]

Foldseek 3Di:
DWDWDFDPPPPPPDTDIDTDDDDPDDDDQQLHPPPPCVVVSLVVLVVCVQQVHDDAAAFAAAEPDDLVRLLVRVVSVVVSCVSSVHDLAQGEYAYDQQHHYQPNLSNQVSCVVSHHQEYAHHDHPPDPDHLAADPSVAAPFAKDFDDDPPDGDSYIYTYAHYQCVVPVVSLVVCLVVVGDHHHDDPCVVQPDPPDPSVVVVVVSVVSVVCSCVVSVHDDDHPLLVSLLVLQVVQKDWDWDDDPFKIKTFIHQVRRDCSNPQNNQWDKDWDADDPVQQVWQKEKQAQEWDDDVRRRTIMGTPLGTMMIGTHPDHDDHDQKHWDDWSADKHFPDDDLQFTKIKRAAAAKIKTKMFHPADKDKDWPQWDWDDDDRIIITIHGGHIIMITIHGDPDDD